Protein 9AZ0 (pdb70)

Sequence (360 aa):
GRHQPGIADRPPAQLVFTAYDLTTSGPAAVRTSLAAVLRTWTAAAAVLMRGEPLDGAERDTQGLGPAGLTITIGLGASALRRAGLDAQIPAEFADIPAMPGDQLDLARSGGDLGVQVCAEDPMVAVSASRQMRRLAAQDARPRWIQRGFLRSAAAAFNPGSTPRNLMGQIDGTDNPGPGTPRFDRAVWVSSGPEWMRDGSYLVCRRIRMLLDAWARLDETAQSAVIGRRKSDGTALSAPPVGQGGAETIQPDFTARAADGSLAIAGNAHVRLSHPSFHGGIAMLRRGYSYDDGLDSAGEPDAGLFFAAYQADPRTAFVAVQRTLAAGDALNTFIRHTSSALFAVPPAAPAGGFLAQGLFG

Organism: Frankia casuarinae (strain DSM 45818 / CECT 9043 / HFP020203 / CcI3) (NCBI:txid106370)

Foldseek 3Di:
DWFAPPFQDAFAFKKKKWFKAWDDAAQQVLLVLVQQLLLQCLVQQVCLQVQHDDPPADCLQPVHGSQRKGKFKFFQQVSCVRNVLNVQQDPLNDDQDDAFQAQADPLAAAHGMMIMIGGNDHSNRVRSVVVSQVSSVVTIHTSHMFMFGWDHCVPDPHSPQQTAAPLLARPFLPADHRPDPLNCQWFAACDDDPFQGRWWKKKKWQKWFQNVVSVVDDQVVVCLLAQARSVACFGQLDDGPVVPTDNPPDHDQQHADPVRHRRRDPQHLCNLQPCVVQVNHEKGWDKGWGWPQADPVRHTTTGIGTMIIGNGCVRHVNSSVNSNSVGRSSSVTMHGHYIYMTRGGIRAPVPGGRSNVSVD

InterPro domains:
  IPR006311 Twin-arginine translocation pathway, signal sequence [PS51318] (1-57)
  IPR006314 Dyp-type peroxidase [PS51404] (95-447)
  IPR006314 Dyp-type peroxidase [PTHR30521] (96-441)
  IPR006314 Dyp-type peroxidase [TIGR01413] (98-441)
  IPR011008 Dimeric alpha-beta barrel [SSF54909] (95-446)
  IPR048327 Dyp-type peroxidase, N-terminal domain [PF04261] (98-243)
  IPR048328 Dyp-type peroxidase, C-terminal domain [PF20628] (256-441)

Secondary structure (DSSP, 8-state):
--S-SSSSSPP-SEEEEEEEEE-S-SHHHHHHHHHHHHHHHHHHHHHHHTTPPPTT--GGGTT---TT-EEEEEE-HHHHHHTT-GGG--GGGPPPPP-TT----GGGS--SEEEEEEESSHHHHHHHHHHHHHHHTTTEEEEEEEEEE---TTTSSSTTSPPB-TTS-B--TTSPPTTSHHHHHHHS--SSSGGGTT-EEEEEEEEEE-HHHHHTS-HHHHHHHHTB-TTT--BTTSPPTTTT--TTSPP-TT-B-TTSSBSS-TT-HHHHH-GGGTTT---EE--EEEEEEE-TTS-EEEEEEEEEEES-TIIIIIHHHHHHHHH-GGGGGEEE---EEEEEPPPPPTT--TTGGGG-

Nearest PDB structures (foldseek):
  4gt2-assembly2_G  TM=9.582E-01  e=2.302E-46  Streptomyces coelicolor A3(2)
  5mjh-assembly1_A  TM=9.601E-01  e=8.545E-46  Streptomyces lividans 1326
  5map-assembly1_A  TM=9.592E-01  e=1.699E-45  Streptomyces lividans TK24
  6gzw-assembly1_B  TM=9.538E-01  e=1.168E-45  Streptomyces lividans 1326
  5map-assembly1_B  TM=9.575E-01  e=3.376E-45  Streptomyces lividans TK24

B-factor: mean 24.71, std 10.44, range [6.09, 71.63]

Structure (mmCIF, N/CA/C/O backbone):
data_9AZ0
#
_entry.id   9AZ0
#
_cell.length_a   64.434
_cell.length_b   71.639
_cell.length_c   76.638
_cell.angle_alpha   90.000
_cell.angle_beta   109.230
_cell.angle_gamma   90.000
#
_symmetry.space_group_name_H-M   'C 1 2 1'
#
loop_
_entity.id
_entity.type
_entity.pdbx_description
1 polymer 'Dyp-type peroxidase'
2 non-polymer 'PROTOPORPHYRIN IX CONTAINING FE'
3 non-polymer 'OXYGEN MOLECULE'
4 water water
#
loop_
_atom_site.group_PDB
_atom_site.id
_atom_site.type_symbol
_atom_site.label_atom_id
_atom_site.label_alt_id
_atom_site.label_comp_id
_atom_site.label_asym_id
_atom_site.label_entity_id
_atom_site.label_seq_id
_atom_site.pdbx_PDB_ins_code
_atom_site.Cartn_x
_atom_site.Cartn_y
_atom_site.Cartn_z
_atom_site.occupancy
_atom_site.B_iso_or_equiv
_atom_site.auth_seq_id
_atom_site.auth_comp_id
_atom_site.auth_asym_id
_atom_site.auth_atom_id
_atom_site.pdbx_PDB_model_num
ATOM 1 N N . GLY A 1 30 ? 13.81600 9.74900 22.47300 1.000 55.67658 95 GLY A N 1
ATOM 2 C CA . GLY A 1 30 ? 14.72400 9.78400 23.60300 1.000 50.89757 95 GLY A CA 1
ATOM 3 C C . GLY A 1 30 ? 14.93400 8.43300 24.26500 1.000 42.99473 95 GLY A C 1
ATOM 4 O O . GLY A 1 30 ? 15.94100 7.76800 24.04100 1.000 45.91748 95 GLY A O 1
ATOM 5 N N . ARG A 1 31 ? 13.97700 8.03200 25.10100 1.000 38.35320 96 ARG A N 1
ATOM 6 C CA . ARG A 1 31 ? 14.08200 6.78000 25.84100 1.000 29.95051 96 ARG A CA 1
ATOM 7 C C . ARG A 1 31 ? 13.52800 5.58800 25.08100 1.000 19.29817 96 ARG 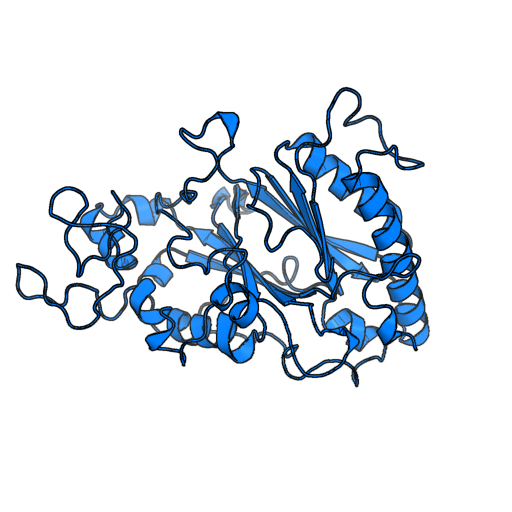A C 1
ATOM 8 O O . ARG A 1 31 ? 13.94200 4.45600 25.34900 1.000 21.27702 96 ARG A O 1
ATOM 16 N N . HIS A 1 32 ? 12.61400 5.81200 24.14300 1.000 20.11320 97 HIS A N 1
ATOM 17 C CA . HIS A 1 32 ? 11.84500 4.74200 23.53200 1.000 18.50133 97 HIS A CA 1
ATOM 18 C C . HIS A 1 32 ? 12.19600 4.58900 22.05900 1.000 19.43028 97 HIS A C 1
ATOM 19 O O . HIS A 1 32 ? 12.56200 5.56200 21.39200 1.000 21.17452 97 HIS A O 1
ATOM 26 N N . GLN A 1 33 ? 12.08200 3.36300 21.57100 1.000 17.70612 98 GLN A N 1
ATOM 27 C CA . GLN A 1 33 ? 12.10700 3.13300 20.13400 1.000 14.56133 98 GLN A CA 1
ATOM 28 C C . GLN A 1 33 ? 10.96700 3.88200 19.45100 1.000 18.46980 98 GLN A C 1
ATOM 29 O O . GLN A 1 33 ? 9.85900 3.98000 20.00100 1.000 18.87024 98 GLN A O 1
ATOM 35 N N . PRO A 1 34 ? 11.19700 4.42500 18.25800 1.000 14.78253 99 PRO A N 1
ATOM 36 C CA . PRO A 1 34 ? 10.09600 5.00000 17.48300 1.000 16.78731 99 PRO A CA 1
ATOM 37 C C . PRO A 1 34 ? 9.16700 3.90900 16.97500 1.000 18.49734 99 PRO A C 1
ATOM 38 O O . PRO A 1 34 ? 9.43100 2.71100 17.09500 1.000 20.43931 99 PRO A O 1
ATOM 42 N N . GLY A 1 35 ? 8.05600 4.35000 16.38300 1.000 17.04940 100 GLY A N 1
ATOM 43 C CA . GLY A 1 35 ? 7.10700 3.41700 15.81600 1.000 13.80266 100 GLY A CA 1
ATOM 44 C C . GLY A 1 35 ? 6.10300 2.84400 16.78100 1.000 17.38902 100 GLY A C 1
ATOM 45 O O . GLY A 1 35 ? 5.44600 1.85700 16.44800 1.000 19.86599 100 GLY A O 1
ATOM 46 N N . ILE A 1 36 ? 5.96500 3.42600 17.97600 1.000 16.74717 101 ILE A N 1
ATOM 47 C CA . ILE A 1 36 ? 5.02700 2.92800 18.97100 1.000 15.93641 101 ILE A CA 1
ATOM 48 C C . ILE A 1 36 ? 4.08900 4.06700 19.34100 1.000 21.26659 101 ILE A C 1
ATOM 49 O O . ILE A 1 36 ? 2.87700 3.99300 19.10300 1.000 17.55456 101 ILE A O 1
ATOM 54 N N . ALA A 1 37 ? 4.65300 5.14900 19.87800 1.000 17.56386 102 ALA A N 1
ATOM 55 C CA . ALA A 1 37 ? 3.86300 6.33300 20.18700 1.000 14.86665 102 ALA A CA 1
ATOM 56 C C . ALA A 1 37 ? 3.58300 7.19700 18.95800 1.000 17.05070 102 ALA A C 1
ATOM 57 O O . ALA A 1 37 ? 2.63800 7.99100 18.98800 1.000 31.25293 102 ALA A O 1
ATOM 59 N N . ASP A 1 38 ? 4.38500 7.06500 17.89500 1.000 23.09993 103 ASP A N 1
ATOM 60 C CA . ASP A 1 38 ? 4.11000 7.75100 16.63600 1.000 25.40297 103 ASP A CA 1
ATOM 61 C C . ASP A 1 38 ? 2.73900 7.35400 16.10400 1.000 18.10366 103 ASP A C 1
ATOM 62 O O . ASP A 1 38 ? 2.32700 6.19900 16.22600 1.000 23.43461 103 ASP A O 1
ATOM 67 N N . ARG A 1 39 ? 2.04900 8.30500 15.46900 1.000 20.06950 104 ARG A N 1
ATOM 68 C CA . ARG A 1 39 ? 0.80800 7.97800 14.77300 1.000 24.36878 104 ARG A CA 1
ATOM 69 C C . ARG A 1 39 ? 1.10200 6.99100 13.64500 1.000 21.29732 104 ARG A C 1
ATOM 70 O O . ARG A 1 39 ? 2.03100 7.22100 12.85600 1.000 21.35632 104 ARG A O 1
ATOM 78 N N . PRO A 1 40 ? 0.38200 5.87700 13.55200 1.000 18.66854 105 PRO A N 1
ATOM 79 C CA . PRO A 1 40 ? 0.72900 4.86300 12.53900 1.000 19.78584 105 PRO A CA 1
ATOM 80 C C . PRO A 1 40 ? 0.44400 5.36100 11.13500 1.000 16.71352 105 PRO A C 1
ATOM 81 O O . PRO A 1 40 ? -0.66200 5.84600 10.84500 1.000 18.47885 105 PRO A O 1
ATOM 85 N N . PRO A 1 41 ? 1.42600 5.26100 10.23500 1.000 16.93557 106 PRO A N 1
ATOM 86 C CA . PRO A 1 41 ? 1.21400 5.69600 8.84900 1.000 20.20910 106 PRO A CA 1
ATOM 87 C C . PRO A 1 41 ? 0.55800 4.60800 8.01700 1.000 19.11147 106 PRO A C 1
ATOM 88 O O . PRO A 1 41 ? 0.20300 3.54600 8.54400 1.000 18.28494 106 PRO A O 1
ATOM 92 N N . ALA A 1 42 ? 0.41800 4.86000 6.71300 1.000 18.25627 107 ALA A N 1
ATOM 93 C CA . ALA A 1 42 ? -0.47500 4.05600 5.88000 1.000 17.85512 107 ALA A CA 1
ATOM 94 C C . ALA A 1 42 ? 0.03100 2.63900 5.62700 1.000 21.71635 107 ALA A C 1
ATOM 95 O O . ALA A 1 42 ? -0.77700 1.77600 5.28200 1.000 19.77291 107 ALA A O 1
ATOM 97 N N . GLN A 1 43 ? 1.33300 2.36600 5.76200 1.000 17.59644 108 GLN A N 1
ATOM 98 C CA . GLN A 1 43 ? 1.87400 1.09500 5.29500 1.000 16.29661 108 GLN A CA 1
ATOM 99 C C . GLN A 1 43 ? 2.65600 0.38700 6.38700 1.000 17.21208 108 GLN A C 1
ATOM 100 O O . GLN A 1 43 ? 3.41200 1.01900 7.13000 1.000 16.08098 108 GLN A O 1
ATOM 106 N N . LEU A 1 44 ? 2.49900 -0.93900 6.45100 1.000 16.82735 109 LEU A N 1
ATOM 107 C CA . LEU A 1 44 ? 3.22900 -1.79200 7.37200 1.000 14.08707 109 LEU A CA 1
ATOM 108 C C . LEU A 1 44 ? 3.86100 -2.96000 6.62600 1.000 14.06683 109 LEU A C 1
ATOM 109 O O . LEU A 1 44 ? 3.23400 -3.55400 5.74400 1.000 17.94170 109 LEU A O 1
ATOM 114 N N . VAL A 1 45 ? 5.10700 -3.28400 6.97900 1.000 15.65557 110 VAL A N 1
ATOM 115 C CA . VAL A 1 45 ? 5.70900 -4.57300 6.63100 1.000 13.42930 110 VAL A CA 1
ATOM 116 C C . VAL A 1 45 ? 6.31200 -5.10800 7.91400 1.000 16.51110 110 VAL A C 1
ATOM 117 O O . VAL A 1 45 ? 7.25600 -4.51900 8.44500 1.000 16.29883 110 VAL A O 1
ATOM 121 N N . PHE A 1 46 ? 5.75200 -6.19400 8.43500 1.000 14.75072 111 PHE A N 1
ATOM 122 C CA . PHE A 1 46 ? 6.25200 -6.82600 9.64600 1.000 13.67948 111 PHE A CA 1
ATOM 123 C C . PHE A 1 46 ? 6.91700 -8.13500 9.27700 1.000 14.97968 111 PHE A C 1
ATOM 124 O O . PHE A 1 46 ? 6.29300 -8.98700 8.63800 1.000 15.35283 111 PHE A O 1
ATOM 132 N N . THR A 1 47 ? 8.18000 -8.29500 9.67300 1.000 15.01774 112 THR A N 1
ATOM 133 C CA . THR A 1 47 ? 8.91400 -9.52000 9.39400 1.000 14.39605 112 THR A CA 1
ATOM 134 C C . THR A 1 47 ? 9.37800 -10.13300 10.69800 1.000 15.03800 112 THR A C 1
ATOM 135 O O . THR A 1 47 ? 10.03700 -9.46500 11.50200 1.000 17.51913 112 THR A O 1
ATOM 139 N N . ALA A 1 48 ? 9.04300 -11.40100 10.90400 1.000 14.76022 113 ALA A N 1
ATOM 140 C CA . ALA A 1 48 ? 9.66400 -12.18300 11.96700 1.000 14.77919 113 ALA A CA 1
ATOM 141 C C . ALA A 1 48 ? 10.80400 -13.01100 11.38700 1.000 13.15095 113 ALA A C 1
ATOM 142 O O . ALA A 1 48 ? 10.67900 -13.55900 10.28600 1.000 16.77125 113 ALA A O 1
ATOM 144 N N . TYR A 1 49 ? 11.90200 -13.10300 12.13600 1.000 13.87471 114 TYR A N 1
ATOM 145 C CA . TYR A 1 49 ? 13.13900 -13.74000 11.68900 1.000 15.66591 114 TYR A CA 1
ATOM 146 C C . TYR A 1 49 ? 13.51700 -14.84100 12.66200 1.000 18.25903 114 TYR A C 1
ATOM 147 O O . TYR A 1 49 ? 13.28300 -14.72200 13.86200 1.000 16.80785 114 TYR A O 1
ATOM 156 N N . ASP A 1 50 ? 14.15900 -15.88800 12.15200 1.000 17.49901 115 ASP A N 1
ATOM 157 C CA . ASP A 1 50 ? 14.75100 -16.92500 12.99200 1.000 16.62999 115 ASP A CA 1
ATOM 158 C C . ASP A 1 50 ? 16.26300 -16.89800 12.81900 1.000 16.45255 115 ASP A C 1
ATOM 159 O O . ASP A 1 50 ? 16.75300 -16.81900 11.68700 1.000 17.14650 115 ASP A O 1
ATOM 164 N N . LEU A 1 51 ? 16.99300 -16.96300 13.93600 1.000 17.18110 116 LEU A N 1
ATOM 165 C CA . LEU A 1 51 ? 18.44600 -17.07600 13.87600 1.000 17.87848 116 LEU A CA 1
ATOM 166 C C . LEU A 1 51 ? 18.83700 -18.42600 13.28900 1.000 17.97540 116 LEU A C 1
ATOM 167 O O . LEU A 1 51 ? 18.26600 -19.46100 13.64100 1.000 18.49825 116 LEU A O 1
ATOM 172 N N . THR A 1 52 ? 19.81300 -18.42100 12.37800 1.000 15.46649 117 THR A N 1
ATOM 173 C CA . THR A 1 52 ? 20.05400 -19.62500 11.59700 1.000 18.19768 117 THR A CA 1
ATOM 174 C C . THR A 1 52 ? 21.14100 -20.53500 12.16100 1.000 17.36445 117 THR A C 1
ATOM 175 O O . THR A 1 52 ? 21.20900 -21.69800 11.75400 1.000 19.45698 117 THR A O 1
ATOM 179 N N . THR A 1 53 ? 21.98700 -20.06400 13.07900 1.000 16.57263 118 THR A N 1
ATOM 180 C CA . THR A 1 53 ? 22.96400 -20.96000 13.68000 1.000 18.43494 118 THR A CA 1
ATOM 181 C C . THR A 1 53 ? 22.32100 -21.77800 14.80300 1.000 16.93500 118 THR A C 1
ATOM 182 O O . THR A 1 53 ? 21.10900 -21.69500 15.05300 1.000 20.83506 118 THR A O 1
ATOM 186 N N . SER A 1 54 ? 23.13800 -22.60400 15.46700 1.000 16.65887 119 SER A N 1
ATOM 187 C CA . SER A 1 54 ? 22.69300 -23.46100 16.56500 1.000 17.58840 119 SER A CA 1
ATOM 188 C C . SER A 1 54 ? 23.69900 -23.42100 17.70400 1.000 20.37237 119 SER A C 1
ATOM 189 O O . SER A 1 54 ? 24.90600 -23.27400 17.49100 1.000 22.25611 119 SER A O 1
ATOM 192 N N . GLY A 1 55 ? 23.18800 -23.62400 18.91600 1.000 21.13023 120 GLY A N 1
ATOM 193 C CA . GLY A 1 55 ? 24.02500 -23.70000 20.09400 1.000 24.55361 120 GLY A CA 1
ATOM 194 C C . GLY A 1 55 ? 24.04300 -22.37800 20.83300 1.000 25.10218 120 GLY A C 1
ATOM 195 O O . GLY A 1 55 ? 24.13100 -21.31600 20.21900 1.000 22.56692 120 GLY A O 1
ATOM 196 N N . PRO A 1 56 ? 23.96300 -22.41100 22.16600 1.000 22.16374 121 PRO A N 1
ATOM 197 C CA . PRO A 1 56 ? 23.79000 -21.14400 22.90300 1.000 22.35069 121 PRO A CA 1
ATOM 198 C C . PRO A 1 56 ? 24.89700 -20.13300 22.65900 1.000 24.11905 121 PRO A C 1
ATOM 199 O O . PRO A 1 56 ? 24.60300 -18.95500 22.41600 1.000 22.50079 121 PRO A O 1
ATOM 203 N N . ALA A 1 57 ? 26.16500 -20.54700 22.70600 1.000 22.18991 122 ALA A N 1
ATOM 204 C CA . ALA A 1 57 ? 27.23500 -19.57600 22.50500 1.000 23.63496 122 ALA A CA 1
ATOM 205 C C . ALA A 1 57 ? 27.18400 -18.97700 21.10100 1.000 25.45500 122 ALA A C 1
ATOM 206 O O . ALA A 1 57 ? 27.33100 -17.75800 20.93000 1.000 23.62509 122 ALA A O 1
ATOM 208 N N . ALA A 1 58 ? 26.94200 -19.81000 20.08500 1.000 22.32212 123 ALA A N 1
ATOM 209 C CA . ALA A 1 58 ? 26.87300 -19.29700 18.71600 1.000 22.48870 123 ALA A CA 1
ATOM 210 C C . ALA A 1 58 ? 25.62900 -18.44000 18.50200 1.000 24.48932 123 ALA A C 1
ATOM 211 O O . ALA A 1 58 ? 25.69100 -17.39800 17.83900 1.000 19.86364 123 ALA A O 1
ATOM 213 N N . VAL A 1 59 ? 24.48900 -18.85700 19.05300 1.000 21.02042 124 VAL A N 1
ATOM 214 C CA . VAL A 1 59 ? 23.27900 -18.05200 18.91000 1.000 20.02502 124 VAL A CA 1
ATOM 215 C C . VAL A 1 59 ? 23.43300 -16.71500 19.62900 1.000 20.51566 124 VAL A C 1
ATOM 216 O O . VAL A 1 59 ? 22.99200 -15.67400 19.12700 1.000 19.10971 124 VAL A O 1
ATOM 220 N N . ARG A 1 60 ? 24.06000 -16.71600 20.81700 1.000 20.77272 125 ARG A N 1
ATOM 221 C CA . ARG A 1 60 ? 24.31500 -15.46100 21.52700 1.000 18.40580 125 ARG A CA 1
ATOM 222 C C . ARG A 1 60 ? 25.11500 -14.49500 20.66500 1.000 23.65974 125 ARG A C 1
ATOM 223 O O . ARG A 1 60 ? 24.78600 -13.30400 20.55900 1.000 21.71269 125 ARG A O 1
ATOM 231 N N . THR A 1 61 ? 26.18400 -14.99400 20.04700 1.000 22.22999 126 THR A N 1
ATOM 232 C CA . THR A 1 61 ? 27.01100 -14.14000 19.20800 1.000 24.63043 126 THR A CA 1
ATOM 233 C C . THR A 1 61 ? 26.22000 -13.60600 18.02000 1.000 20.78633 126 THR A C 1
ATOM 234 O O . THR A 1 61 ? 26.30700 -12.41600 17.69300 1.000 20.99788 126 THR A O 1
ATOM 238 N N . SER A 1 62 ? 25.42100 -14.46800 17.37800 1.000 18.58152 127 SER A N 1
ATOM 239 C CA . SER A 1 62 ? 24.61600 -14.04000 16.23200 1.000 19.71534 127 SER A CA 1
ATOM 240 C C . SER A 1 62 ? 23.57900 -13.00700 16.63700 1.000 18.47536 127 SER A C 1
ATOM 241 O O . SER A 1 62 ? 23.32800 -12.04500 15.89900 1.000 19.26807 127 SER A O 1
ATOM 244 N N . LEU A 1 63 ? 22.91200 -13.22700 17.77400 1.000 17.15856 128 LEU A N 1
ATOM 245 C CA . LEU A 1 63 ? 21.88000 -12.30100 18.21800 1.000 16.05296 128 LEU A CA 1
ATOM 246 C C . LEU A 1 63 ? 22.45900 -10.91100 18.43300 1.000 22.33743 128 LEU A C 1
ATOM 247 O O . LEU A 1 63 ? 21.87700 -9.90800 18.00300 1.000 18.61630 128 LEU A O 1
ATOM 252 N N . ALA A 1 64 ? 23.61100 -10.83200 19.10100 1.000 16.71728 129 ALA A N 1
ATOM 253 C CA . ALA A 1 64 ? 24.23800 -9.53100 19.29900 1.000 16.57268 129 ALA A CA 1
ATOM 254 C C . ALA A 1 64 ? 24.65200 -8.92300 17.97100 1.000 18.43677 129 ALA A C 1
ATOM 255 O O . ALA A 1 64 ? 24.49300 -7.71700 17.76100 1.000 20.61065 129 ALA A O 1
ATOM 257 N N . ALA A 1 65 ? 25.18500 -9.74500 17.05800 1.000 19.84776 130 ALA A N 1
ATOM 258 C CA . ALA A 1 65 ? 25.63500 -9.22700 15.77400 1.000 20.31664 130 ALA A CA 1
ATOM 259 C C . ALA A 1 65 ? 24.48700 -8.61100 14.98600 1.000 22.32454 130 ALA A C 1
ATOM 260 O O . ALA A 1 65 ? 24.63600 -7.53000 14.40400 1.000 21.01503 130 ALA A O 1
ATOM 262 N N . VAL A 1 66 ? 23.32900 -9.28000 14.95700 1.000 17.63200 131 VAL A N 1
ATOM 263 C CA . VAL A 1 66 ? 22.19100 -8.74600 14.20700 1.000 19.03340 131 VAL A CA 1
ATOM 264 C C . VAL A 1 66 ? 21.66000 -7.48300 14.86800 1.000 16.13964 131 VAL A C 1
ATOM 265 O O . VAL A 1 66 ? 21.35500 -6.49800 14.19300 1.000 17.81380 131 VAL A O 1
ATOM 269 N N . LEU A 1 67 ? 21.53900 -7.48900 16.20100 1.000 17.67907 132 LEU A N 1
ATOM 270 C CA . LEU A 1 67 ? 21.06300 -6.29500 16.88800 1.000 18.45517 132 LEU A CA 1
ATOM 271 C C . LEU A 1 67 ? 22.01200 -5.12600 16.68300 1.000 18.10443 132 LEU A C 1
ATOM 272 O O . LEU A 1 67 ? 21.57200 -3.98200 16.51000 1.000 19.03372 132 LEU A O 1
ATOM 277 N N . ARG A 1 68 ? 23.32000 -5.38800 16.70400 1.000 18.26759 133 ARG A N 1
ATOM 278 C CA . ARG A 1 68 ? 24.29200 -4.32700 16.46500 1.000 19.46576 133 ARG A CA 1
ATOM 279 C C . ARG A 1 68 ? 24.12400 -3.72800 15.07200 1.000 20.21682 133 ARG A C 1
ATOM 280 O O . ARG A 1 68 ? 24.03600 -2.50400 14.90800 1.000 18.59114 133 ARG A O 1
ATOM 288 N N . THR A 1 69 ? 24.07600 -4.58200 14.05300 1.000 18.27590 134 THR A N 1
ATOM 289 C CA . THR A 1 69 ? 23.96300 -4.09100 12.68400 1.000 19.23914 134 THR A CA 1
ATOM 290 C C . THR A 1 69 ? 22.62600 -3.40600 12.44700 1.000 17.68035 134 THR A C 1
ATOM 291 O O . THR A 1 69 ? 22.56500 -2.36400 11.78000 1.000 20.77191 134 THR A O 1
ATOM 295 N N . TRP A 1 70 ? 21.54900 -3.96200 13.00200 1.000 16.02056 135 TRP A N 1
ATOM 296 C CA . TRP A 1 70 ? 20.22900 -3.40300 12.75700 1.000 18.07651 135 TRP A CA 1
ATOM 297 C C . TRP A 1 70 ? 20.06100 -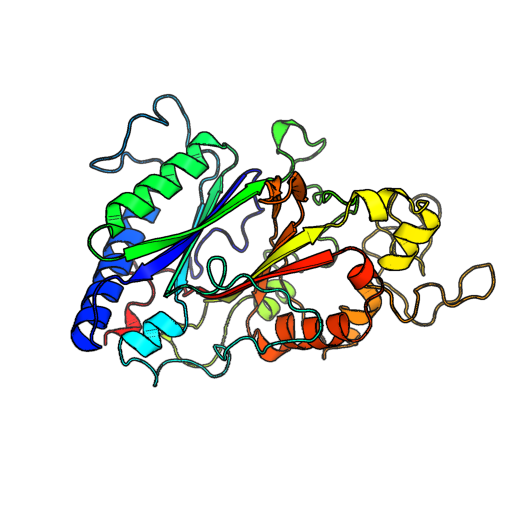2.05800 13.44800 1.000 17.20554 135 TRP A C 1
ATOM 298 O O . TRP A 1 70 ? 19.40300 -1.16100 12.91300 1.000 17.27479 135 TRP A O 1
ATOM 309 N N . THR A 1 71 ? 20.60700 -1.90900 14.65600 1.000 15.89320 136 THR A N 1
ATOM 310 C CA . THR A 1 71 ? 20.45700 -0.63200 15.34100 1.000 14.49440 136 THR A CA 1
ATOM 311 C C . THR A 1 71 ? 21.07700 0.48600 14.52300 1.000 18.25443 136 THR A C 1
ATOM 312 O O . THR A 1 71 ? 20.49100 1.56300 14.37300 1.000 19.23685 136 THR A O 1
ATOM 316 N N . ALA A 1 72 ? 22.25900 0.23600 13.97000 1.000 17.85325 137 ALA A N 1
ATOM 317 C CA . ALA A 1 72 ? 22.94000 1.28000 13.22400 1.000 17.18799 137 ALA A CA 1
ATOM 318 C C . ALA A 1 72 ? 22.23600 1.55300 11.90800 1.000 20.84419 137 ALA A C 1
ATOM 319 O O . ALA A 1 72 ? 22.06300 2.71400 11.52200 1.000 21.17439 137 ALA A O 1
ATOM 321 N N . ALA A 1 73 ? 21.82300 0.49600 11.21400 1.000 20.01347 138 ALA A N 1
ATOM 322 C CA . ALA A 1 73 ? 21.18500 0.65900 9.90900 1.000 20.73689 138 ALA A CA 1
ATOM 323 C C . ALA A 1 73 ? 19.83400 1.32900 10.03500 1.000 22.41833 138 ALA A C 1
ATOM 324 O O . ALA A 1 73 ? 19.46600 2.15800 9.19400 1.000 18.75237 138 ALA A O 1
ATOM 326 N N . ALA A 1 74 ? 19.07200 0.96700 11.06900 1.000 17.64177 139 ALA A N 1
ATOM 327 C CA . ALA A 1 74 ? 17.75100 1.55500 11.24000 1.000 17.66660 139 ALA A CA 1
ATOM 328 C C . ALA A 1 74 ? 17.85800 3.05700 11.44600 1.000 20.74818 139 ALA A C 1
ATOM 329 O O . ALA A 1 74 ? 17.02500 3.82000 10.94300 1.000 18.96467 139 ALA A O 1
ATOM 331 N N . ALA A 1 75 ? 18.91000 3.50100 12.13900 1.000 19.63709 140 ALA A N 1
ATOM 332 C CA . ALA A 1 75 ? 19.10500 4.93300 12.35200 1.000 17.04054 140 ALA A CA 1
ATOM 333 C C . ALA A 1 75 ? 19.42400 5.65000 11.04900 1.000 22.97251 140 ALA A C 1
ATOM 334 O O . ALA A 1 75 ? 18.89100 6.73200 10.78300 1.000 22.53889 140 ALA A O 1
ATOM 336 N N . VAL A 1 76 ? 20.30500 5.07100 10.23300 1.000 19.33769 141 VAL A N 1
ATOM 337 C CA . VAL A 1 76 ? 20.62200 5.66900 8.93800 1.000 17.96938 141 VAL A CA 1
ATOM 338 C C . VAL A 1 76 ? 19.35500 5.77700 8.09800 1.000 21.75387 141 VAL A C 1
ATOM 339 O O . VAL A 1 76 ? 19.04200 6.83400 7.53400 1.000 23.10646 141 VAL A O 1
ATOM 343 N N . LEU A 1 77 ? 18.59200 4.68700 8.03400 1.000 20.95219 142 LEU A N 1
ATOM 344 C CA . LEU A 1 77 ? 17.39700 4.66600 7.20200 1.000 17.54305 142 LEU A CA 1
ATOM 345 C C . LEU A 1 77 ? 16.36800 5.67200 7.69700 1.000 21.22046 142 LEU A C 1
ATOM 346 O O . LEU A 1 77 ? 15.74900 6.38100 6.89500 1.000 19.91960 142 LEU A O 1
ATOM 351 N N . MET A 1 78 ? 16.18800 5.77500 9.01600 1.000 20.29406 143 MET A N 1
ATOM 352 C CA . MET A 1 78 ? 15.15000 6.67400 9.50700 1.000 20.58555 143 MET A CA 1
ATOM 353 C C . MET A 1 78 ? 15.55300 8.13700 9.36600 1.000 26.26716 143 MET A C 1
ATOM 354 O O . MET A 1 78 ? 14.67300 9.00300 9.28300 1.000 24.36326 143 MET A O 1
ATOM 359 N N . ARG A 1 79 ? 16.85800 8.43100 9.32500 1.000 24.74426 144 ARG A N 1
ATOM 360 C CA . ARG A 1 79 ? 17.31200 9.78400 9.02200 1.000 29.11657 144 ARG A CA 1
ATOM 361 C C . ARG A 1 79 ? 17.22400 10.12500 7.54100 1.000 30.94590 144 ARG A C 1
ATOM 362 O O . ARG A 1 79 ? 17.47700 11.28000 7.17300 1.000 32.28283 144 ARG A O 1
ATOM 370 N N . GLY A 1 80 ? 16.87700 9.16000 6.69200 1.000 26.86843 145 GLY A N 1
ATOM 371 C CA . GLY A 1 80 ? 16.80600 9.39300 5.26300 1.000 30.46627 145 GLY A CA 1
ATOM 372 C C . GLY A 1 80 ? 18.15000 9.46200 4.57800 1.000 39.81559 145 GLY A C 1
ATOM 373 O O . GLY A 1 80 ? 18.25000 10.00500 3.47400 1.000 36.39688 145 GLY A O 1
ATOM 374 N N . GLU A 1 81 ? 19.20500 8.93300 5.22000 1.000 30.11063 146 GLU A N 1
ATOM 375 C CA . GLU A 1 81 ? 20.57300 8.92400 4.73100 1.000 29.86037 146 GLU A CA 1
ATOM 376 C C . GLU A 1 81 ? 20.83900 7.66900 3.90600 1.000 31.10059 146 GLU A C 1
ATOM 377 O O . GLU A 1 81 ? 20.19900 6.63700 4.11500 1.000 25.75793 146 GLU A O 1
ATOM 383 N N . PRO A 1 82 ? 21.77200 7.73700 2.95400 1.000 30.47299 147 PRO A N 1
ATOM 384 C CA . PRO A 1 82 ? 22.04700 6.57000 2.10400 1.000 34.40212 147 PRO A CA 1
ATOM 385 C C . PRO A 1 82 ? 22.71000 5.45500 2.90300 1.000 24.67568 147 PRO A C 1
ATOM 386 O O . PRO A 1 82 ? 23.71100 5.67300 3.59000 1.000 29.58062 147 PRO A O 1
ATOM 390 N N . LEU A 1 83 ? 22.12800 4.26100 2.81800 1.000 30.78939 148 LEU A N 1
ATOM 391 C CA . LEU A 1 83 ? 22.66700 3.07300 3.46700 1.000 21.86302 148 LEU A CA 1
ATOM 392 C C . LEU A 1 83 ? 23.62400 2.37200 2.51800 1.000 25.39663 148 LEU A C 1
ATOM 393 O O . LEU A 1 83 ? 23.25800 2.06900 1.37900 1.000 26.73878 148 LEU A O 1
ATOM 398 N N . ASP A 1 84 ? 24.84400 2.11600 2.98100 1.000 29.15737 149 ASP A N 1
ATOM 399 C CA . ASP A 1 84 ? 25.80500 1.37800 2.16900 1.000 30.40342 149 ASP A CA 1
ATOM 400 C C . ASP A 1 84 ? 25.20600 0.06200 1.70200 1.000 32.71471 149 ASP A C 1
ATOM 401 O O . ASP A 1 84 ? 24.63200 -0.69100 2.49400 1.000 28.38117 149 ASP A O 1
ATOM 406 N N . GLY A 1 85 ? 25.33000 -0.19700 0.40500 1.000 31.66287 150 GLY A N 1
ATOM 407 C CA . GLY A 1 85 ? 24.84600 -1.42800 -0.17800 1.000 29.48589 150 GLY A CA 1
ATOM 408 C C . GLY A 1 85 ? 23.36900 -1.46800 -0.49300 1.000 31.83406 150 GLY A C 1
ATOM 409 O O . GLY A 1 85 ? 22.87600 -2.52700 -0.89700 1.000 29.26438 150 GLY A O 1
ATOM 410 N N . ALA A 1 86 ? 22.64700 -0.35800 -0.33100 1.000 25.71180 151 ALA A N 1
ATOM 411 C CA . ALA A 1 86 ? 21.21100 -0.36100 -0.57500 1.000 26.12827 151 ALA A CA 1
ATOM 412 C C . ALA A 1 86 ? 20.89500 -0.43200 -2.06900 1.000 25.09053 151 ALA A C 1
ATOM 413 O O . ALA A 1 86 ? 21.74100 -0.21100 -2.94100 1.000 29.73348 151 ALA A O 1
ATOM 415 N N . GLU A 1 87 ? 19.64300 -0.75100 -2.34600 1.000 20.76912 152 GLU A N 1
ATOM 416 C CA . GLU A 1 87 ? 19.10500 -0.79000 -3.69400 1.000 20.78472 152 GLU A CA 1
ATOM 417 C C . GLU A 1 87 ? 18.50800 0.57100 -4.03000 1.000 26.61614 152 GLU A C 1
ATOM 418 O O . GLU A 1 87 ? 18.09000 1.31700 -3.14000 1.000 22.94696 152 GLU A O 1
ATOM 424 N N . ARG A 1 88 ? 18.46300 0.88900 -5.32500 1.000 18.63125 153 ARG A N 1
ATOM 425 C CA . ARG A 1 88 ? 17.92300 2.15800 -5.79300 1.000 19.26991 153 ARG A CA 1
ATOM 426 C C . ARG A 1 88 ? 16.39300 2.16700 -5.87800 1.000 21.84830 153 ARG A C 1
ATOM 427 O O . ARG A 1 88 ? 15.83500 2.99000 -6.62000 1.000 18.46831 153 ARG A O 1
ATOM 435 N N . ASP A 1 89 ? 15.69700 1.29200 -5.14700 1.000 18.62428 154 ASP A N 1
ATOM 436 C CA . ASP A 1 89 ? 14.24600 1.21400 -5.29900 1.000 17.44293 154 ASP A CA 1
ATOM 437 C C . ASP A 1 89 ? 13.53200 2.44200 -4.74600 1.000 16.19168 154 ASP A C 1
ATOM 438 O O . ASP A 1 89 ? 12.38700 2.70400 -5.14100 1.000 18.76983 154 ASP A O 1
ATOM 443 N N . THR A 1 90 ? 14.17300 3.21400 -3.86500 1.000 19.65627 155 THR A N 1
ATOM 444 C CA . THR A 1 90 ? 13.59200 4.46300 -3.38600 1.000 18.78267 155 THR A CA 1
ATOM 445 C C . THR A 1 90 ? 14.28200 5.69100 -3.95800 1.000 17.65580 155 THR A C 1
ATOM 446 O O . THR A 1 90 ? 14.08300 6.79700 -3.43700 1.000 18.88289 155 THR A O 1
ATOM 450 N N . GLN A 1 91 ? 15.11600 5.53800 -4.98800 1.000 16.64684 156 GLN A N 1
ATOM 451 C CA . GLN A 1 91 ? 15.77400 6.70600 -5.54200 1.000 16.91845 156 GLN A CA 1
ATOM 452 C C . GLN A 1 91 ? 14.73700 7.63300 -6.16100 1.000 20.55136 156 GLN A C 1
ATOM 453 O O . GLN A 1 91 ? 13.91900 7.20500 -6.97600 1.000 21.77532 156 GLN A O 1
ATOM 459 N N . GLY A 1 92 ? 14.77500 8.90500 -5.77000 1.000 20.72084 157 GLY A N 1
ATOM 460 C CA . GLY A 1 92 ? 13.76600 9.86100 -6.17900 1.000 23.52052 157 GLY A CA 1
ATOM 461 C C . GLY A 1 92 ? 12.63400 10.04800 -5.19300 1.000 23.84455 157 GLY A C 1
ATOM 462 O O . GLY A 1 92 ? 11.68600 10.78200 -5.49800 1.000 20.58594 157 GLY A O 1
ATOM 463 N N . LEU A 1 93 ? 12.71300 9.41600 -4.02300 1.000 17.29024 158 LEU A N 1
ATOM 464 C CA . LEU A 1 93 ? 11.71100 9.52800 -2.97000 1.000 17.10929 158 LEU A CA 1
ATOM 465 C C . LEU A 1 93 ? 12.28400 10.20000 -1.73000 1.000 24.74990 158 LEU A C 1
ATOM 466 O O . LEU A 1 93 ? 13.48300 10.10900 -1.45000 1.000 23.82867 158 LEU A O 1
ATOM 471 N N . GLY A 1 94 ? 11.40200 10.85700 -0.97700 1.000 21.14653 159 GLY A N 1
ATOM 472 C CA . GLY A 1 94 ? 11.69100 11.29200 0.37700 1.000 28.74538 159 GLY A CA 1
ATOM 473 C C . GLY A 1 94 ? 11.45500 10.20000 1.40400 1.000 25.59594 159 GLY A C 1
ATOM 474 O O . GLY A 1 94 ? 11.12300 9.06400 1.06500 1.000 31.02110 159 GLY A O 1
ATOM 475 N N . PRO A 1 95 ? 11.63300 10.52700 2.71300 1.000 32.54842 160 PRO A N 1
ATOM 476 C CA . PRO A 1 95 ? 11.66500 9.48500 3.75800 1.000 34.47512 160 PRO A CA 1
ATOM 477 C C . PRO A 1 95 ? 10.30300 8.90700 4.13900 1.000 39.56755 160 PRO A C 1
ATOM 478 O O . PRO A 1 95 ? 10.22300 7.78100 4.64600 1.000 32.77089 160 PRO A O 1
ATOM 482 N N . ALA A 1 96 ? 9.23900 9.69700 3.97200 1.000 19.83350 161 ALA A N 1
ATOM 483 C CA . ALA A 1 96 ? 7.85400 9.21200 4.07700 1.000 19.86457 161 ALA A CA 1
ATOM 484 C C . ALA A 1 96 ? 7.51500 8.64900 5.45800 1.000 20.78363 161 ALA A C 1
ATOM 485 O O . ALA A 1 96 ? 6.80600 7.65100 5.57200 1.000 20.12555 161 ALA A O 1
ATOM 487 N N . GLY A 1 97 ? 8.01700 9.28400 6.51700 1.000 18.89792 162 GLY A N 1
ATOM 488 C CA . GLY A 1 97 ? 7.65000 8.87700 7.86900 1.000 19.22368 162 GLY A CA 1
ATOM 489 C C . GLY A 1 97 ? 8.12000 7.49600 8.26600 1.000 19.63873 162 GLY A C 1
ATOM 490 O O . GLY A 1 97 ? 7.49400 6.84900 9.12200 1.000 20.69479 162 GLY A O 1
ATOM 491 N N . LEU A 1 98 ? 9.22000 7.03400 7.68100 1.000 17.21604 163 LEU A N 1
ATOM 492 C CA . LEU A 1 98 ? 9.71600 5.68800 7.94300 1.000 16.30871 163 LEU A CA 1
ATOM 493 C C . LEU A 1 98 ? 10.08200 5.50300 9.40700 1.000 16.49675 163 LEU A C 1
ATOM 494 O O . LEU A 1 98 ? 10.85700 6.28100 9.96500 1.000 17.08147 163 LEU A O 1
ATOM 499 N N . THR A 1 99 ? 9.52800 4.46000 10.02500 1.000 16.19309 164 THR A N 1
ATOM 500 C CA . THR A 1 99 ? 9.97500 4.03700 11.34400 1.000 16.18679 164 THR A CA 1
ATOM 501 C C . THR A 1 99 ? 10.29400 2.55600 11.29900 1.000 17.15272 164 THR A C 1
ATOM 502 O O . THR A 1 99 ? 9.67700 1.78500 10.55500 1.000 18.12704 164 THR A O 1
ATOM 506 N N . ILE A 1 100 ? 11.27900 2.17100 12.10500 1.000 16.68898 165 ILE A N 1
ATOM 507 C CA . ILE A 1 100 ? 11.73400 0.79200 12.19300 1.000 14.62625 165 ILE A CA 1
ATOM 508 C C . ILE A 1 100 ? 11.82700 0.45300 13.67400 1.000 17.34073 165 ILE A C 1
ATOM 509 O O . ILE A 1 100 ? 12.56600 1.11100 14.41200 1.000 17.13645 165 ILE A O 1
ATOM 514 N N . THR A 1 101 ? 11.05800 -0.55300 14.10100 1.000 16.58102 166 THR A N 1
ATOM 515 C CA . THR A 1 101 ? 10.90100 -0.95000 15.50100 1.000 16.28715 166 THR A CA 1
ATOM 516 C C . THR A 1 101 ? 11.30800 -2.41200 15.62500 1.000 16.26946 166 THR A C 1
ATOM 517 O O . THR A 1 101 ? 10.84400 -3.24600 14.84800 1.000 17.15985 166 THR A O 1
ATOM 521 N N . ILE A 1 102 ? 12.16300 -2.73600 16.59500 1.000 15.95759 167 ILE A N 1
ATOM 522 C CA . ILE A 1 102 ? 12.79600 -4.04900 16.64200 1.000 16.50080 167 ILE A CA 1
ATOM 523 C C . ILE A 1 102 ? 12.50400 -4.70900 17.98200 1.000 17.02889 167 ILE A C 1
ATOM 524 O O . ILE A 1 102 ? 12.70700 -4.09100 19.03500 1.000 15.79351 167 ILE A O 1
ATOM 529 N N . GLY A 1 103 ? 12.06400 -5.97400 17.93800 1.000 17.33469 168 GLY A N 1
ATOM 530 C CA . GLY A 1 103 ? 11.78200 -6.73000 19.14300 1.000 18.76534 168 GLY A CA 1
ATOM 531 C C . GLY A 1 103 ? 12.44200 -8.09900 19.13900 1.000 20.30016 168 GLY A C 1
ATOM 532 O O . GLY A 1 103 ? 12.80500 -8.64900 18.09700 1.000 15.52492 168 GLY A O 1
ATOM 533 N N . LEU A 1 104 ? 12.57900 -8.65400 20.34200 1.000 14.70038 169 LEU A N 1
ATOM 534 C CA . LEU A 1 104 ? 13.20000 -9.95700 20.55000 1.000 13.83224 169 LEU A CA 1
ATOM 535 C C . LEU A 1 104 ? 12.12800 -10.95100 20.95600 1.000 17.38651 169 LEU A C 1
ATOM 536 O O . LEU A 1 104 ? 11.31400 -10.65400 21.83000 1.000 18.58430 169 LEU A O 1
ATOM 541 N N . GLY A 1 105 ? 12.13300 -12.12800 20.33700 1.000 14.54545 170 GLY A N 1
ATOM 542 C CA . GLY A 1 105 ? 11.29100 -13.20600 20.81700 1.000 15.13494 170 GLY A CA 1
ATOM 543 C C . GLY A 1 105 ? 11.92200 -13.90100 22.01100 1.000 15.11248 170 GLY A C 1
ATOM 544 O O . GLY A 1 105 ? 13.13700 -13.90900 22.18600 1.000 17.02536 170 GLY A O 1
ATOM 545 N N . ALA A 1 106 ? 11.06700 -14.47800 22.85900 1.000 18.03763 171 ALA A N 1
ATOM 546 C CA . ALA A 1 106 ? 11.57200 -15.24800 23.99000 1.000 18.10011 171 ALA A CA 1
ATOM 547 C C . ALA A 1 106 ? 12.43700 -16.40700 23.52600 1.000 16.45335 171 ALA A C 1
ATOM 548 O O . ALA A 1 106 ? 13.37000 -16.80800 24.23500 1.000 18.25450 171 ALA A O 1
ATOM 550 N N . SER A 1 107 ? 12.16300 -16.93800 22.33000 1.000 19.64904 172 SER A N 1
ATOM 551 C CA . SER A 1 107 ? 12.98000 -18.02400 21.79800 1.000 18.15080 172 SER A CA 1
ATOM 552 C C . SER A 1 107 ? 14.40800 -17.57200 21.51000 1.000 21.01626 172 SER A C 1
ATOM 553 O O . SER A 1 107 ? 15.33000 -18.39200 21.54200 1.000 18.29055 172 SER A O 1
ATOM 556 N N . ALA A 1 108 ? 14.61200 -16.29200 21.18600 1.000 16.45135 173 ALA A N 1
ATOM 557 C CA . ALA A 1 108 ? 15.97700 -15.80800 20.99700 1.000 16.87063 173 ALA A CA 1
ATOM 558 C C . ALA A 1 108 ? 16.76300 -15.92000 22.29400 1.000 18.82513 173 ALA A C 1
ATOM 559 O O . ALA A 1 108 ? 17.90500 -16.38700 22.30600 1.000 17.21771 173 ALA A O 1
ATOM 561 N N . LEU A 1 109 ? 16.16200 -15.49300 23.40600 1.000 17.39173 174 LEU A N 1
ATOM 562 C CA . LEU A 1 109 ? 16.87300 -15.58100 24.67800 1.000 19.67385 174 LEU A CA 1
ATOM 563 C C . LEU A 1 109 ? 17.05300 -17.03200 25.09800 1.000 17.40744 174 LEU A C 1
ATOM 564 O O . LEU A 1 109 ? 18.11900 -17.41100 25.59000 1.000 19.17931 174 LEU A O 1
ATOM 569 N N . ARG A 1 110 ? 16.03100 -17.86400 24.89900 1.000 18.60508 175 ARG A N 1
ATOM 570 C CA . ARG A 1 110 ? 16.16500 -19.28500 25.21400 1.000 22.15073 175 ARG A CA 1
ATOM 571 C C . ARG A 1 110 ? 17.28000 -19.92600 24.39700 1.000 20.58100 175 ARG A C 1
ATOM 572 O O . ARG A 1 110 ? 18.15400 -20.61700 24.94500 1.000 19.73615 175 ARG A O 1
ATOM 580 N N . ARG A 1 111 ? 17.27600 -19.68900 23.08300 1.000 21.78615 176 ARG A N 1
ATOM 581 C CA . ARG A 1 111 ? 18.28000 -20.30200 22.22000 1.000 19.22442 176 ARG A CA 1
ATOM 582 C C . ARG A 1 111 ? 19.68100 -19.79100 22.53800 1.000 26.01796 176 ARG A C 1
ATOM 583 O O . ARG A 1 111 ? 20.66600 -20.49500 22.28900 1.000 23.25409 176 ARG A O 1
ATOM 591 N N . ALA A 1 112 ? 19.79200 -18.57900 23.08400 1.000 18.24141 177 ALA A N 1
ATOM 592 C CA . ALA A 1 112 ? 21.07800 -17.96800 23.41200 1.000 18.20521 177 ALA A CA 1
ATOM 593 C C . ALA A 1 112 ? 21.52200 -18.28700 24.83700 1.000 22.52983 177 ALA A C 1
ATOM 594 O O . ALA A 1 112 ? 22.59500 -17.83800 25.26800 1.000 20.88763 177 ALA A O 1
ATOM 596 N N . GLY A 1 113 ? 20.74000 -19.07600 25.56700 1.000 19.86222 178 GLY A N 1
ATOM 597 C CA . GLY A 1 113 ? 21.09800 -19.39000 26.93100 1.000 20.02599 178 GLY A CA 1
ATOM 598 C C . GLY A 1 113 ? 20.91200 -18.24400 27.89200 1.000 22.68159 178 GLY A C 1
ATOM 599 O O . GLY A 1 113 ? 21.55400 -18.22800 28.95300 1.000 25.64679 178 GLY A O 1
ATOM 600 N N . LEU A 1 114 ? 20.07200 -17.27000 27.53700 1.000 20.98610 179 LEU A N 1
ATOM 601 C CA . LEU A 1 114 ? 19.81500 -16.08500 28.34600 1.000 22.11946 179 LEU A CA 1
ATOM 602 C C . LEU A 1 114 ? 18.51800 -16.20300 29.13100 1.000 22.94510 179 LEU A C 1
ATOM 603 O O . LEU A 1 114 ? 17.88200 -15.18300 29.42900 1.000 23.46017 179 LEU A O 1
ATOM 608 N N . ASP A 1 115 ? 18.10900 -17.43700 29.46100 1.000 20.64468 180 ASP A N 1
ATOM 609 C CA . ASP A 1 115 ? 16.81400 -17.66400 30.11500 1.000 22.90431 180 ASP A CA 1
ATOM 610 C C . ASP A 1 115 ? 16.63500 -16.82900 31.36900 1.000 22.11884 180 ASP A C 1
ATOM 611 O O . ASP A 1 115 ? 15.52200 -16.37400 31.66200 1.000 22.35434 180 ASP A O 1
ATOM 616 N N . ALA A 1 116 ? 17.71000 -16.65200 32.14600 1.000 18.76130 181 ALA A N 1
ATOM 617 C CA . ALA A 1 116 ? 17.62000 -15.93500 33.40900 1.000 25.74003 181 ALA A CA 1
ATOM 618 C C . ALA A 1 116 ? 17.18700 -14.49300 33.22600 1.000 23.31750 181 ALA A C 1
ATOM 619 O O . ALA A 1 116 ? 16.73800 -13.87200 34.19500 1.000 27.78915 181 ALA A O 1
ATOM 621 N N . GLN A 1 117 ? 17.31100 -13.94100 32.01700 1.000 21.71786 182 GLN A N 1
ATOM 622 C CA . GLN A 1 117 ? 16.97500 -12.54700 31.77500 1.000 18.49832 182 GLN A CA 1
ATOM 623 C C . GLN A 1 117 ? 15.61000 -12.37400 31.12400 1.000 18.55083 182 GLN A C 1
ATOM 624 O O . GLN A 1 117 ? 15.27400 -11.26800 30.69500 1.000 21.20510 182 GLN A O 1
ATOM 630 N N . ILE A 1 118 ? 14.81400 -13.43300 31.06200 1.000 19.15283 183 ILE A N 1
ATOM 631 C CA . ILE A 1 118 ? 13.43400 -13.34700 30.58400 1.000 17.86382 183 ILE A CA 1
ATOM 632 C C . ILE A 1 118 ? 12.60000 -12.84700 31.75500 1.000 18.84898 183 ILE A C 1
ATOM 633 O O . ILE A 1 118 ? 12.49700 -13.55600 32.76400 1.000 21.23573 183 ILE A O 1
ATOM 638 N N . PRO A 1 119 ? 12.05300 -11.63300 31.70500 1.000 18.30359 184 PRO A N 1
ATOM 639 C CA . PRO A 1 119 ? 11.23700 -11.15000 32.82700 1.000 19.13279 184 PRO A CA 1
ATOM 640 C C . PRO A 1 119 ? 9.92000 -11.90700 32.92200 1.000 19.44950 184 PRO A C 1
ATOM 641 O O . PRO A 1 119 ? 9.48300 -12.59000 31.99400 1.000 17.32683 184 PRO A O 1
ATOM 645 N N . ALA A 1 120 ? 9.27300 -11.76400 34.07700 1.000 19.93066 185 ALA A N 1
ATOM 646 C CA . ALA A 1 120 ? 7.99800 -12.43700 34.28800 1.000 19.02237 185 ALA A CA 1
ATOM 647 C C . ALA A 1 120 ? 6.97700 -12.03200 33.23200 1.000 17.87302 185 ALA A C 1
ATOM 648 O O . ALA A 1 120 ? 6.17300 -12.86100 32.79800 1.000 19.15833 185 ALA A O 1
ATOM 650 N N . GLU A 1 121 ? 7.00200 -10.76200 32.81300 1.000 18.27120 186 GLU A N 1
ATOM 651 C CA . GLU A 1 121 ? 6.05000 -10.24000 31.83300 1.000 17.57364 186 GLU A CA 1
ATOM 652 C C . GLU A 1 121 ? 6.19200 -10.89200 30.46800 1.000 17.36439 186 GLU A C 1
ATOM 653 O O . GLU A 1 121 ? 5.23500 -10.87700 29.68600 1.000 18.93842 186 GLU A O 1
ATOM 659 N N . PHE A 1 122 ? 7.37200 -11.43500 30.16500 1.000 17.59792 187 PHE A N 1
ATOM 660 C CA . PHE A 1 122 ? 7.77500 -12.02200 28.89300 1.000 16.96361 187 PHE A CA 1
ATOM 661 C C . PHE A 1 122 ? 7.33900 -13.49000 28.76900 1.000 18.57387 187 PHE A C 1
ATOM 662 O O . PHE A 1 122 ? 7.82000 -14.21400 27.89300 1.000 19.95045 187 PHE A O 1
ATOM 670 N N . ALA A 1 123 ? 6.41300 -13.92600 29.62500 1.000 19.87227 188 ALA A N 1
ATOM 671 C CA . ALA A 1 123 ? 5.87600 -15.27800 29.56300 1.000 17.25893 188 ALA A CA 1
ATOM 672 C C . ALA A 1 123 ? 5.21800 -15.54800 28.21400 1.000 18.67909 188 ALA A C 1
ATOM 673 O O . ALA A 1 123 ? 4.68400 -14.64900 27.56500 1.000 18.81588 188 ALA A O 1
ATOM 675 N N . ASP A 1 124 ? 5.24200 -16.81300 27.80500 1.000 18.85417 189 ASP A N 1
ATOM 676 C CA . ASP A 1 124 ? 4.63500 -17.18100 26.53300 1.000 17.83259 189 ASP A CA 1
ATOM 677 C C . ASP A 1 124 ? 3.14300 -16.89000 26.55100 1.000 20.88203 189 ASP A C 1
ATOM 678 O O . ASP A 1 124 ? 2.49200 -16.95400 27.59600 1.000 19.79733 189 ASP A O 1
ATOM 683 N N . ILE A 1 125 ? 2.60700 -16.54800 25.38000 1.000 17.14727 190 ILE A N 1
ATOM 684 C CA . ILE A 1 125 ? 1.16600 -16.37500 25.20100 1.000 17.57613 190 ILE A CA 1
ATOM 685 C C . ILE A 1 125 ? 0.51500 -17.75100 25.22900 1.000 17.31692 190 ILE A C 1
ATOM 686 O O . ILE A 1 125 ? 0.85000 -18.60200 24.40200 1.000 19.95118 190 ILE A O 1
ATOM 691 N N . PRO A 1 126 ? -0.39700 -18.02500 26.15000 1.000 20.83538 191 PRO A N 1
ATOM 692 C CA . PRO A 1 126 ? -0.95700 -19.37700 26.22700 1.000 19.22608 191 PRO A CA 1
ATOM 693 C C . PRO A 1 126 ? -1.92200 -19.64200 25.08600 1.000 21.11567 191 PRO A C 1
ATOM 694 O O . PRO A 1 126 ? -2.53400 -18.72300 24.53300 1.000 19.96876 191 PRO A O 1
ATOM 698 N N . ALA A 1 127 ? -2.02700 -20.92100 24.72500 1.000 17.01048 192 ALA A N 1
ATOM 699 C CA . ALA A 1 127 ? -3.06800 -21.35700 23.80400 1.000 23.78463 192 ALA A CA 1
ATOM 700 C C . ALA A 1 127 ? -4.42200 -20.97600 24.36200 1.000 23.43388 192 ALA A C 1
ATOM 701 O O . ALA A 1 127 ? -4.66000 -21.06200 25.57000 1.000 29.23254 192 ALA A O 1
ATOM 703 N N . MET A 1 128 ? -5.32600 -20.56700 23.48400 1.000 23.44171 193 MET A N 1
ATOM 704 C CA . MET A 1 128 ? -6.61800 -20.13600 23.97400 1.000 23.44275 193 MET A CA 1
ATOM 705 C C . MET A 1 128 ? -7.71400 -20.70500 23.09200 1.000 25.46837 193 MET A C 1
ATOM 706 O O . MET A 1 128 ? -7.46200 -21.04200 21.92900 1.000 24.27521 193 MET A O 1
ATOM 711 N N . PRO A 1 129 ? -8.92100 -20.88500 23.63500 1.000 24.19003 194 PRO A N 1
ATOM 712 C CA . PRO A 1 129 ? -9.98800 -21.51800 22.85300 1.000 20.77563 194 PRO A CA 1
ATOM 713 C C . PRO A 1 129 ? -10.27700 -20.74600 21.57700 1.000 28.49109 194 PRO A C 1
ATOM 714 O O . PRO A 1 129 ? -10.29900 -19.51100 21.56200 1.000 24.79532 194 PRO A O 1
ATOM 718 N N . GLY A 1 130 ? -10.46800 -21.49700 20.49200 1.000 23.72307 195 GLY A N 1
ATOM 719 C CA . GLY A 1 130 ? -10.72700 -20.91900 19.19500 1.000 24.24137 195 GLY A CA 1
ATOM 720 C C . GLY A 1 130 ? -9.49000 -20.59800 18.38900 1.000 23.01291 195 GLY A C 1
ATOM 721 O O . GLY A 1 130 ? -9.61800 -20.24700 17.21000 1.000 25.28472 195 GLY A O 1
ATOM 722 N N . ASP A 1 131 ? -8.30500 -20.69200 18.98700 1.000 19.53638 196 ASP A N 1
ATOM 723 C CA . ASP A 1 131 ? -7.06200 -20.45900 18.25900 1.000 21.66108 196 ASP A CA 1
ATOM 724 C C . ASP A 1 131 ? -7.01200 -21.32700 17.01100 1.000 19.43714 196 ASP A C 1
ATOM 725 O O . ASP A 1 131 ? -7.35400 -22.50800 17.05600 1.000 21.30045 196 ASP A O 1
ATOM 730 N N . GLN A 1 132 ? -6.54400 -20.75000 15.90700 1.000 22.61268 197 GLN A N 1
ATOM 731 C CA . GLN A 1 132 ? -6.23700 -21.50500 14.68900 1.000 23.48378 197 GLN A CA 1
ATOM 732 C C . GLN A 1 132 ? -4.87100 -21.09000 14.17000 1.000 21.81684 197 GLN A C 1
ATOM 733 O O . GLN A 1 132 ? -4.69600 -20.72700 13.00500 1.000 24.25870 197 GLN A O 1
ATOM 739 N N . LEU A 1 133 ? -3.87200 -21.14600 15.04900 1.000 19.63328 198 LEU A N 1
ATOM 740 C CA . LEU A 1 133 ? -2.58600 -20.53600 14.74000 1.000 19.28432 198 LEU A CA 1
ATOM 741 C C . LEU A 1 133 ? -1.82600 -21.35800 13.71100 1.000 21.78352 198 LEU A C 1
ATOM 742 O O . LEU A 1 133 ? -1.66200 -22.57300 13.85700 1.000 25.89260 198 LEU A O 1
ATOM 747 N N . ASP A 1 134 ? -1.38200 -20.68400 12.65500 1.000 18.70388 199 ASP A N 1
ATOM 748 C CA . ASP A 1 134 ? -0.46300 -21.27200 11.69100 1.000 20.02400 199 ASP A CA 1
ATOM 749 C C . ASP A 1 134 ? 0.95000 -21.17100 12.26100 1.000 17.64997 199 ASP A C 1
ATOM 750 O O . ASP A 1 134 ? 1.46700 -20.06500 12.45200 1.000 21.00256 199 ASP A O 1
ATOM 755 N N . LEU A 1 135 ? 1.55700 -22.32700 12.54800 1.000 23.89507 200 LEU A N 1
ATOM 756 C CA . LEU A 1 135 ? 2.89500 -22.34800 13.14300 1.000 28.80578 200 LEU A CA 1
ATOM 757 C C . LEU A 1 135 ? 3.90800 -21.60200 12.28100 1.000 24.90397 200 LEU A C 1
ATOM 758 O O . LEU A 1 135 ? 4.80600 -20.93200 12.80400 1.000 21.40457 200 LEU A O 1
ATOM 763 N N . ALA A 1 136 ? 3.78600 -21.70900 10.95600 1.000 29.10771 201 ALA A N 1
ATOM 764 C CA . ALA A 1 136 ? 4.74800 -21.05800 10.06900 1.000 25.25190 201 ALA A CA 1
ATOM 765 C C . ALA A 1 136 ? 4.63300 -19.54500 10.09800 1.000 29.31595 201 ALA A C 1
ATOM 766 O O . ALA A 1 136 ? 5.58800 -18.85400 9.73200 1.000 30.89503 201 ALA A O 1
ATOM 768 N N . ARG A 1 137 ? 3.48600 -19.02100 10.50600 1.000 20.77575 202 ARG A N 1
ATOM 769 C CA . ARG A 1 137 ? 3.24200 -17.59200 10.58400 1.000 20.89791 202 ARG A CA 1
ATOM 770 C C . ARG A 1 137 ? 3.32900 -17.07500 12.00000 1.000 18.63763 202 ARG A C 1
ATOM 771 O O . ARG A 1 137 ? 2.93200 -15.93200 12.24800 1.000 20.37866 202 ARG A O 1
ATOM 779 N N . SER A 1 138 ? 3.81200 -17.89200 12.94400 1.000 18.39547 203 SER A N 1
ATOM 780 C CA . SER A 1 138 ? 3.74900 -17.54700 14.35600 1.000 17.43589 203 SER A CA 1
ATOM 781 C C . SER A 1 138 ? 5.14200 -17.52400 14.96400 1.000 17.72823 203 SER A C 1
ATOM 782 O O . SER A 1 138 ? 6.09300 -18.09400 14.41900 1.000 19.82332 203 SER A O 1
ATOM 785 N N . GLY A 1 139 ? 5.25000 -16.83500 16.10100 1.000 17.03715 204 GLY A N 1
ATOM 786 C CA . GLY A 1 139 ? 6.50000 -16.78100 16.84100 1.000 15.68475 204 GLY A CA 1
ATOM 787 C C . GLY A 1 139 ? 7.59800 -16.07700 16.06100 1.000 17.25818 204 GLY A C 1
ATOM 788 O O . GLY A 1 139 ? 7.34800 -15.21900 15.20700 1.000 17.72044 204 GLY A O 1
ATOM 789 N N . GLY A 1 140 ? 8.84400 -16.43300 16.38400 1.000 15.14199 205 GLY A N 1
ATOM 790 C CA . GLY A 1 140 ? 10.01600 -15.84200 15.75400 1.000 16.50508 205 GLY A CA 1
ATOM 791 C C . GLY A 1 140 ? 11.02100 -15.36100 16.78800 1.000 14.91685 205 GLY A C 1
ATOM 792 O O . GLY A 1 140 ? 10.62500 -14.85800 17.84500 1.000 16.60092 205 GLY A O 1
ATOM 793 N N . ASP A 1 141 ? 12.31800 -15.52200 16.49300 1.000 14.83423 206 ASP A N 1
ATOM 794 C CA . ASP A 1 141 ? 13.36800 -15.04600 17.40400 1.000 14.25967 206 ASP A CA 1
ATOM 795 C C . ASP A 1 141 ? 13.45300 -13.52500 17.42500 1.000 16.81913 206 ASP A C 1
ATOM 796 O O . ASP A 1 141 ? 13.84800 -12.93600 18.43200 1.000 17.44830 206 ASP A O 1
ATOM 801 N N . LEU A 1 142 ? 13.13700 -12.87800 16.30900 1.000 14.16007 207 LEU A N 1
ATOM 802 C CA . LEU A 1 142 ? 13.26800 -11.43700 16.16000 1.000 12.80993 207 LEU A CA 1
ATOM 803 C C . LEU A 1 142 ? 12.08700 -10.91800 15.36000 1.000 16.03697 207 LEU A C 1
ATOM 804 O O . LEU A 1 142 ? 11.58200 -11.60200 14.46900 1.000 16.52784 207 LEU A O 1
ATOM 809 N N . GLY A 1 143 ? 11.64000 -9.71100 15.69500 1.000 14.85737 208 GLY A N 1
ATOM 810 C CA . GLY A 1 143 ? 10.55500 -9.09200 14.94900 1.000 12.80468 208 GLY A CA 1
ATOM 811 C C . GLY A 1 143 ? 10.92000 -7.68400 14.53000 1.000 18.77089 208 GLY A C 1
ATOM 812 O O . GLY A 1 143 ? 11.47200 -6.90900 15.32600 1.000 17.39310 208 GLY A O 1
ATOM 813 N N . VAL A 1 144 ? 10.64200 -7.34300 13.27100 1.000 13.79262 209 VAL A N 1
ATOM 814 C CA . VAL A 1 144 ? 10.94600 -6.01900 12.73800 1.000 12.64926 209 VAL A CA 1
ATOM 815 C C . VAL A 1 144 ? 9.66100 -5.42100 12.17600 1.000 14.72933 209 VAL A C 1
ATOM 816 O O . VAL A 1 144 ? 9.08000 -5.95000 11.21400 1.000 15.97041 209 VAL A O 1
ATOM 820 N N . GLN A 1 145 ? 9.21000 -4.33100 12.78800 1.000 12.47130 210 GLN A N 1
ATOM 821 C CA . GLN A 1 145 ? 8.03300 -3.59400 12.33800 1.000 14.42075 210 GLN A CA 1
ATOM 822 C C . GLN A 1 145 ? 8.50400 -2.40100 11.51900 1.000 15.10543 210 GLN A C 1
ATOM 823 O O . GLN A 1 145 ? 9.08500 -1.46600 12.06400 1.000 15.23058 210 GLN A O 1
ATOM 829 N N . VAL A 1 146 ? 8.25900 -2.42900 10.20900 1.000 14.23280 211 VAL A N 1
ATOM 830 C CA . VAL A 1 146 ? 8.58500 -1.30100 9.33700 1.000 13.62323 211 VAL A CA 1
ATOM 831 C C . VAL A 1 146 ? 7.29300 -0.57700 8.99600 1.000 12.32422 211 VAL A C 1
ATOM 832 O O . VAL A 1 146 ? 6.35800 -1.18200 8.45100 1.000 14.72022 211 VAL A O 1
ATOM 836 N N . CYS A 1 147 ? 7.23800 0.72000 9.29200 1.000 15.87231 212 CYS A N 1
ATOM 837 C CA . CYS A 1 147 ? 6.07800 1.53400 8.94400 1.000 14.79347 212 CYS A CA 1
ATOM 838 C C . CYS A 1 147 ? 6.51400 2.73300 8.12000 1.000 14.29118 212 CYS A C 1
ATOM 839 O O . CYS A 1 147 ? 7.53600 3.35000 8.40600 1.000 15.85414 212 CYS A O 1
ATOM 842 N N . ALA A 1 148 ? 5.73000 3.06900 7.10000 1.000 14.88104 213 ALA A N 1
ATOM 843 C CA . ALA A 1 148 ? 5.96400 4.30400 6.36300 1.000 14.08166 213 ALA A CA 1
ATOM 844 C C . ALA A 1 148 ? 4.66000 4.71600 5.70700 1.000 17.54851 213 ALA A C 1
ATOM 845 O O . ALA A 1 148 ? 3.72300 3.92700 5.60000 1.000 16.95679 213 ALA A O 1
ATOM 847 N N . GLU A 1 149 ? 4.61900 5.96300 5.23600 1.000 15.40449 214 GLU A N 1
ATOM 848 C CA . GLU A 1 149 ? 3.44100 6.40300 4.50600 1.000 16.41917 214 GLU A CA 1
ATOM 849 C C . GLU A 1 149 ? 3.43400 5.89600 3.07400 1.000 18.63289 214 GLU A C 1
ATOM 850 O O . GLU A 1 149 ? 2.36900 5.84600 2.44600 1.000 17.99329 214 GLU A O 1
ATOM 856 N N . ASP A 1 150 ? 4.58800 5.49500 2.55400 1.000 16.86626 215 ASP A N 1
ATOM 857 C CA . ASP A 1 150 ? 4.76300 5.12200 1.15800 1.000 17.96021 215 ASP A CA 1
ATOM 858 C C . ASP A 1 150 ? 5.02700 3.62600 1.06600 1.000 15.34094 215 ASP A C 1
ATOM 859 O O . ASP A 1 150 ? 5.85500 3.11600 1.82900 1.000 15.27685 215 ASP A O 1
ATOM 864 N N . PRO A 1 151 ? 4.36100 2.88800 0.16800 1.000 14.89044 216 PRO A N 1
ATOM 865 C CA . PRO A 1 151 ? 4.53700 1.42300 0.16500 1.000 13.61599 216 PRO A CA 1
ATOM 866 C C . PRO A 1 151 ? 5.90800 0.98200 -0.31100 1.000 16.80942 216 PRO A C 1
ATOM 867 O O . PRO A 1 151 ? 6.42900 -0.01800 0.20200 1.000 16.86434 216 PRO A O 1
ATOM 871 N N . MET A 1 152 ? 6.50000 1.68900 -1.28500 1.000 15.51388 217 MET A N 1
ATOM 872 C CA . MET A 1 152 ? 7.85100 1.34900 -1.72000 1.000 15.36111 217 MET A CA 1
ATOM 873 C C . MET A 1 152 ? 8.85900 1.59300 -0.60800 1.000 15.71435 217 MET A C 1
ATOM 874 O O . MET A 1 152 ? 9.76200 0.77100 -0.39800 1.000 18.49338 217 MET A O 1
ATOM 879 N N . VAL A 1 153 ? 8.72400 2.71500 0.11700 1.000 14.72306 218 VAL A N 1
ATOM 880 C CA . VAL A 1 153 ? 9.65200 3.00000 1.20800 1.000 15.16690 218 VAL A CA 1
ATOM 881 C C . VAL A 1 153 ? 9.59400 1.89800 2.25600 1.000 16.81873 218 VAL A C 1
ATOM 882 O O . VAL A 1 153 ? 10.62400 1.48600 2.80500 1.000 16.20293 218 VAL A O 1
ATOM 886 N N . ALA A 1 154 ? 8.38500 1.42600 2.57800 1.000 15.83000 219 ALA A N 1
ATOM 887 C CA . ALA A 1 154 ? 8.25300 0.40500 3.60800 1.000 15.77595 219 ALA A CA 1
ATOM 888 C C . ALA A 1 154 ? 8.81400 -0.93200 3.14000 1.000 16.03827 219 ALA A C 1
ATOM 889 O O . ALA A 1 154 ? 9.56500 -1.58000 3.86900 1.000 14.81743 219 ALA A O 1
ATOM 891 N N . VAL A 1 155 ? 8.47200 -1.35900 1.92000 1.000 13.81237 220 VAL A N 1
ATOM 892 C CA . VAL A 1 155 ? 9.02700 -2.61000 1.41000 1.000 15.46620 220 VAL A CA 1
ATOM 893 C C . VAL A 1 155 ? 10.54300 -2.50200 1.26000 1.000 16.73928 220 VAL A C 1
ATOM 894 O O . VAL A 1 155 ? 11.27900 -3.43900 1.58700 1.000 17.33239 220 VAL A O 1
ATOM 898 N N . SER A 1 156 ? 11.03500 -1.35100 0.78400 1.000 14.34287 221 SER A N 1
ATOM 899 C CA . SER A 1 156 ? 12.47100 -1.20200 0.55500 1.000 16.58260 221 SER A CA 1
ATOM 900 C C . SER A 1 156 ? 13.24600 -1.31900 1.85500 1.000 16.86749 221 SER A C 1
ATOM 901 O O . SER A 1 156 ? 14.24200 -2.04600 1.93400 1.000 17.74696 221 SER A O 1
ATOM 904 N N . ALA A 1 157 ? 12.80800 -0.59400 2.88400 1.000 14.87880 222 ALA A N 1
ATOM 905 C CA . ALA A 1 157 ? 13.52500 -0.63200 4.15300 1.000 15.07388 222 ALA A CA 1
ATOM 906 C C . ALA A 1 157 ? 13.45300 -2.01900 4.76800 1.000 19.18480 222 ALA A C 1
ATOM 907 O O . ALA A 1 157 ? 14.42400 -2.49600 5.36600 1.000 18.12465 222 ALA A O 1
ATOM 909 N N . 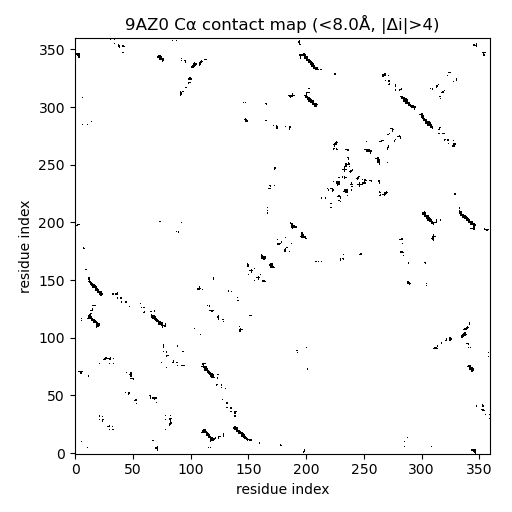SER A 1 158 ? 12.30700 -2.68300 4.62800 1.000 17.82602 223 SER A N 1
ATOM 910 C CA . SER A 1 158 ? 12.17500 -4.02800 5.16900 1.000 17.13393 223 SER A CA 1
ATOM 911 C C . SER A 1 158 ? 13.14300 -4.98300 4.48700 1.000 18.54714 223 SER A C 1
ATOM 912 O O . SER A 1 158 ? 13.73200 -5.85300 5.13600 1.000 17.49800 223 SER A O 1
ATOM 915 N N . ARG A 1 159 ? 13.35500 -4.81400 3.17900 1.000 15.88165 224 ARG A N 1
ATOM 916 C CA . ARG A 1 159 ? 14.29800 -5.68500 2.48700 1.000 15.67904 224 ARG A CA 1
ATOM 917 C C . ARG A 1 159 ? 15.73800 -5.36000 2.84800 1.000 16.60345 224 ARG A C 1
ATOM 918 O O . ARG A 1 159 ? 16.59000 -6.25200 2.84400 1.000 18.85450 224 ARG A O 1
ATOM 926 N N . GLN A 1 160 ? 16.03400 -4.10200 3.17500 1.000 16.54506 225 GLN A N 1
ATOM 927 C CA . GLN A 1 160 ? 17.39300 -3.77300 3.59000 1.000 18.32527 225 GLN A CA 1
ATOM 928 C C . GLN A 1 160 ? 17.70600 -4.38100 4.94900 1.000 19.53099 225 GLN A C 1
ATOM 929 O O . GLN A 1 160 ? 18.81700 -4.87400 5.17700 1.000 19.45534 225 GLN A O 1
ATOM 935 N N . MET A 1 161 ? 16.74200 -4.35400 5.87100 1.000 16.94809 226 MET A N 1
ATOM 936 C CA . MET A 1 161 ? 16.97200 -5.00400 7.15300 1.000 15.59684 226 MET A CA 1
ATOM 937 C C . MET A 1 161 ? 17.19700 -6.49400 6.95500 1.000 15.60251 226 MET A C 1
ATOM 938 O O . MET A 1 161 ? 18.07100 -7.09400 7.59300 1.000 18.33960 226 MET A O 1
ATOM 943 N N . ARG A 1 162 ? 16.45200 -7.09200 6.02600 1.000 15.39733 227 ARG A N 1
ATOM 944 C CA . ARG A 1 162 ? 16.59800 -8.51200 5.74000 1.000 15.57796 227 ARG A CA 1
ATOM 945 C C . ARG A 1 162 ? 17.98800 -8.80800 5.18200 1.000 20.87688 227 ARG A C 1
ATOM 946 O O . ARG A 1 162 ? 18.67600 -9.72500 5.65000 1.000 19.46053 227 ARG A O 1
ATOM 954 N N . ARG A 1 163 ? 18.44100 -8.00500 4.20900 1.000 17.91845 228 ARG A N 1
ATOM 955 C CA . ARG A 1 163 ? 19.76000 -8.21700 3.62300 1.000 18.17001 228 ARG A CA 1
ATOM 956 C C . ARG A 1 163 ? 20.85100 -8.15700 4.68000 1.000 19.71013 228 ARG A C 1
ATOM 957 O O . ARG A 1 163 ? 21.76900 -8.98800 4.68500 1.000 20.38167 228 ARG A O 1
ATOM 965 N N . LEU A 1 164 ? 20.76900 -7.17500 5.57800 1.000 18.18329 229 LEU A N 1
ATOM 966 C CA . LEU A 1 164 ? 21.84800 -6.96500 6.53500 1.000 20.15943 229 LEU A CA 1
ATOM 967 C C . LEU A 1 164 ? 21.94200 -8.08300 7.56300 1.000 22.20344 229 LEU A C 1
ATOM 968 O O . LEU A 1 164 ? 23.02500 -8.30200 8.11700 1.000 23.56349 229 LEU A O 1
ATOM 973 N N . ALA A 1 165 ? 20.84200 -8.79500 7.82100 1.000 20.06761 230 ALA A N 1
ATOM 974 C CA . ALA A 1 165 ? 20.83300 -9.90100 8.77100 1.000 19.32620 230 ALA A CA 1
ATOM 975 C C . ALA A 1 165 ? 21.06900 -11.26600 8.12800 1.000 20.35088 230 ALA A C 1
ATOM 976 O O . ALA A 1 165 ? 21.14100 -12.26200 8.85200 1.000 19.52685 230 ALA A O 1
ATOM 978 N N . ALA A 1 166 ? 21.25200 -11.32600 6.80600 1.000 19.25813 231 ALA A N 1
ATOM 979 C CA . ALA A 1 166 ? 21.10900 -12.58100 6.07000 1.000 23.06794 231 ALA A CA 1
ATOM 980 C C . ALA A 1 166 ? 22.04700 -13.68600 6.55200 1.000 20.80574 231 ALA A C 1
ATOM 981 O O . ALA A 1 166 ? 21.68700 -14.86800 6.48900 1.000 24.46646 231 ALA A O 1
ATOM 983 N N . GLN A 1 167 ? 23.25600 -13.34700 7.00000 1.000 20.60396 232 GLN A N 1
ATOM 984 C CA . GLN A 1 167 ? 24.18300 -14.39900 7.40000 1.000 21.76759 232 GLN A CA 1
ATOM 985 C C . GLN A 1 167 ? 23.82900 -14.99200 8.75600 1.000 21.58892 232 GLN A C 1
ATOM 986 O O . GLN A 1 167 ? 24.31800 -16.07300 9.08900 1.000 24.75430 232 GLN A O 1
ATOM 992 N N . ASP A 1 168 ? 22.97000 -14.32100 9.53100 1.000 19.78287 233 ASP A N 1
ATOM 993 C CA . ASP A 1 168 ? 22.63900 -14.76700 10.87800 1.000 22.86531 233 ASP A CA 1
ATOM 994 C C . ASP A 1 168 ? 21.15900 -15.05300 11.08500 1.000 19.79809 233 ASP A C 1
ATOM 995 O O . ASP A 1 168 ? 20.80900 -15.70200 12.07700 1.000 18.27670 233 ASP A O 1
ATOM 1000 N N . ALA A 1 169 ? 20.28300 -14.61900 10.18400 1.000 17.96137 234 ALA A N 1
ATOM 1001 C CA . ALA A 1 169 ? 18.85500 -14.73200 10.43800 1.000 18.56348 234 ALA A CA 1
ATOM 1002 C C . ALA A 1 169 ? 18.12400 -14.67600 9.10700 1.000 21.78556 234 ALA A C 1
ATOM 1003 O O . ALA A 1 169 ? 18.54500 -13.95400 8.20200 1.000 21.50217 234 ALA A O 1
ATOM 1005 N N . ARG A 1 170 ? 17.04000 -15.44100 8.99800 1.000 17.95785 235 ARG A N 1
ATOM 1006 C CA . ARG A 1 170 ? 16.19700 -15.47500 7.81000 1.000 18.86139 235 ARG A CA 1
ATOM 1007 C C . ARG A 1 170 ? 14.74700 -15.23000 8.19300 1.000 17.37434 235 ARG A C 1
ATOM 1008 O O . ARG A 1 170 ? 14.30400 -15.64100 9.27500 1.000 18.83643 235 ARG A O 1
ATOM 1016 N N . PRO A 1 171 ? 13.97100 -14.59000 7.31800 1.000 16.01762 236 PRO A N 1
ATOM 1017 C CA . PRO A 1 171 ? 12.54800 -14.40100 7.62000 1.000 15.43845 236 PRO A CA 1
ATOM 1018 C C . PRO A 1 171 ? 11.84200 -15.72900 7.84500 1.000 15.94109 236 PRO A C 1
ATOM 1019 O O . PRO A 1 171 ? 12.04600 -16.70800 7.12100 1.000 17.11371 236 PRO A O 1
ATOM 1023 N N . ARG A 1 172 ? 11.02600 -15.75300 8.89900 1.000 17.63813 237 ARG A N 1
ATOM 1024 C CA . ARG A 1 172 ? 10.11200 -16.84400 9.19800 1.000 16.77007 237 ARG A CA 1
ATOM 1025 C C . ARG A 1 172 ? 8.72500 -16.56300 8.62800 1.000 16.15154 237 ARG A C 1
ATOM 1026 O O . ARG A 1 172 ? 8.07200 -17.46400 8.09400 1.000 17.50075 237 ARG A O 1
ATOM 1034 N N . TRP A 1 173 ? 8.25900 -15.32300 8.75600 1.000 15.52829 238 TRP A N 1
ATOM 1035 C CA . TRP A 1 173 ? 6.99200 -14.92400 8.16600 1.000 15.46418 238 TRP A CA 1
ATOM 1036 C C . TRP A 1 173 ? 7.02200 -13.42300 7.93000 1.000 15.63663 238 TRP A C 1
ATOM 1037 O O . TRP A 1 173 ? 7.76300 -12.67900 8.58200 1.000 15.36036 238 TRP A O 1
ATOM 1048 N N . ILE A 1 174 ? 6.20800 -12.99400 6.97500 1.000 15.16790 239 ILE A N 1
ATOM 1049 C CA . ILE A 1 174 ? 6.13800 -11.59800 6.56600 1.000 14.10797 239 ILE A CA 1
ATOM 1050 C C . ILE A 1 174 ? 4.67400 -11.22200 6.39400 1.000 16.31906 239 ILE A C 1
ATOM 1051 O O . ILE A 1 174 ? 3.92900 -11.91900 5.70200 1.000 20.36104 239 ILE A O 1
ATOM 1056 N N . GLN A 1 175 ? 4.25900 -10.12100 7.01900 1.000 17.23993 240 GLN A N 1
ATOM 1057 C CA . GLN A 1 175 ? 2.91100 -9.59100 6.84900 1.000 17.62735 240 GLN A CA 1
ATOM 1058 C C . GLN A 1 175 ? 2.97500 -8.16400 6.33000 1.000 14.33031 240 GLN A C 1
ATOM 1059 O O . GLN A 1 175 ? 3.61000 -7.30800 6.94300 1.000 16.47624 240 GLN A O 1
ATOM 1065 N N . ARG A 1 176 ? 2.29100 -7.89500 5.22500 1.000 16.33989 241 ARG A N 1
ATOM 1066 C CA . ARG A 1 176 ? 2.09200 -6.52400 4.78300 1.000 14.04446 241 ARG A CA 1
ATOM 1067 C C . ARG A 1 176 ? 0.70100 -6.08300 5.20400 1.000 15.36241 241 ARG A C 1
ATOM 1068 O O . ARG A 1 176 ? -0.25300 -6.86600 5.13900 1.000 18.00694 241 ARG A O 1
ATOM 1076 N N . GLY A 1 177 ? 0.60400 -4.83100 5.65600 1.000 15.84883 242 GLY A N 1
ATOM 1077 C CA . GLY A 1 177 ? -0.65200 -4.28300 6.12400 1.000 14.44890 242 GLY A CA 1
ATOM 1078 C C . GLY A 1 177 ? -0.76800 -2.83000 5.71100 1.000 16.88964 242 GLY A C 1
ATOM 1079 O O . GLY A 1 177 ? 0.19800 -2.21900 5.23100 1.000 16.33244 242 GLY A O 1
ATOM 1080 N N . PHE A 1 178 ? -1.97200 -2.28900 5.87800 1.000 15.05632 243 PHE A N 1
ATOM 1081 C CA . PHE A 1 178 ? -2.23400 -0.92800 5.42600 1.000 15.86221 243 PHE A CA 1
ATOM 1082 C C . PHE A 1 178 ? -3.31000 -0.28400 6.28600 1.000 16.94936 243 PHE A C 1
ATOM 1083 O O . PHE A 1 178 ? -4.09500 -0.96000 6.96000 1.000 16.75947 243 PHE A O 1
ATOM 1091 N N . LEU A 1 179 ? -3.32500 1.04500 6.25500 1.000 15.63549 244 LEU A N 1
ATOM 1092 C CA . LEU A 1 179 ? -4.38000 1.86500 6.83700 1.000 16.47002 244 LEU A CA 1
ATOM 1093 C C . LEU A 1 179 ? -4.63000 3.00800 5.87000 1.000 16.74596 244 LEU A C 1
ATOM 1094 O O . LEU A 1 179 ? -3.83800 3.23800 4.95400 1.000 18.19611 244 LEU A O 1
ATOM 1099 N N . ARG A 1 180 ? -5.68800 3.77500 6.10800 1.000 19.17021 245 ARG A N 1
ATOM 1100 C CA . ARG A 1 180 ? -5.96500 4.88900 5.20900 1.000 19.07909 245 ARG A CA 1
ATOM 1101 C C . ARG A 1 180 ? -4.78900 5.87000 5.17800 1.000 18.97188 245 ARG A C 1
ATOM 1102 O O . ARG A 1 180 ? -4.03900 6.02300 6.14800 1.000 19.26173 245 ARG A O 1
ATOM 1110 N N . SER A 1 181 ? -4.61600 6.52300 4.03100 1.000 17.26553 246 SER A N 1
ATOM 1111 C CA . SER A 1 181 ? -3.50800 7.44300 3.85400 1.000 17.14975 246 SER A CA 1
ATOM 1112 C C . SER A 1 181 ? -3.83900 8.83100 4.39000 1.000 15.23837 246 SER A C 1
ATOM 1113 O O . SER A 1 181 ? -5.00100 9.25000 4.44200 1.000 17.29210 246 SER A O 1
ATOM 1116 N N . ALA A 1 182 ? -2.78000 9.55600 4.76600 1.000 15.41245 247 ALA A N 1
ATOM 1117 C CA . ALA A 1 182 ? -2.92400 10.94100 5.19200 1.000 17.44414 247 ALA A CA 1
ATOM 1118 C C . ALA A 1 182 ? -3.49100 11.79800 4.07900 1.000 18.84651 247 ALA A C 1
ATOM 1119 O O . ALA A 1 182 ? -4.33400 12.66900 4.32200 1.000 18.60071 247 ALA A O 1
ATOM 1121 N N . ALA A 1 183 ? -3.02800 11.57200 2.84700 1.000 16.64188 248 ALA A N 1
ATOM 1122 C CA . ALA A 1 183 ? -3.44100 12.42600 1.74200 1.000 19.90493 248 ALA A CA 1
ATOM 1123 C C . ALA A 1 183 ? -4.93600 12.31600 1.48600 1.000 18.21434 248 ALA A C 1
ATOM 1124 O O . ALA A 1 183 ? -5.59900 13.32700 1.23300 1.000 21.12209 248 ALA A O 1
ATOM 1126 N N . ALA A 1 184 ? -5.49100 11.10400 1.55700 1.000 18.48318 249 ALA A N 1
ATOM 1127 C CA . ALA A 1 184 ? -6.90800 10.94300 1.22900 1.000 20.12705 249 ALA A CA 1
ATOM 1128 C C . ALA A 1 184 ? -7.82300 11.26400 2.39800 1.000 19.63417 249 ALA A C 1
ATOM 1129 O O . ALA A 1 184 ? -8.99000 11.60100 2.18300 1.000 22.16987 249 ALA A O 1
ATOM 1131 N N . ALA A 1 185 ? -7.32400 11.16700 3.62300 1.000 17.62399 250 ALA A N 1
ATOM 1132 C CA . ALA A 1 185 ? -8.15500 11.44100 4.78700 1.000 17.97116 250 ALA A CA 1
ATOM 1133 C C . ALA A 1 185 ? -8.59800 12.90200 4.81900 1.000 21.62281 250 ALA A C 1
ATOM 1134 O O . ALA A 1 185 ? -7.82600 13.80800 4.49800 1.000 20.70846 250 ALA A O 1
ATOM 1136 N N . PHE A 1 186 ? -9.85600 13.13500 5.21700 1.000 19.71368 251 PHE A N 1
ATOM 1137 C CA . PHE A 1 186 ? -10.27300 14.50300 5.50100 1.000 20.97379 251 PHE A CA 1
ATOM 1138 C C . PHE A 1 186 ? -9.32400 15.14400 6.50500 1.000 18.75013 251 PHE A C 1
ATOM 1139 O O . PHE A 1 186 ? -8.99800 16.33300 6.40300 1.000 21.21182 251 PHE A O 1
ATOM 1147 N N . ASN A 1 187 ? -8.88300 14.36700 7.49400 1.000 20.65751 252 ASN A N 1
ATOM 1148 C CA . ASN A 1 187 ? -7.86500 14.80100 8.43100 1.000 19.25843 252 ASN A CA 1
ATOM 1149 C C . ASN A 1 187 ? -6.96400 13.60300 8.69400 1.000 17.98932 252 ASN A C 1
ATOM 1150 O O . ASN A 1 187 ? -7.46300 12.53600 9.07600 1.000 20.62532 252 ASN A O 1
ATOM 1155 N N . PRO A 1 188 ? -5.64400 13.74900 8.54100 1.000 16.55450 253 PRO A N 1
ATOM 1156 C CA . PRO A 1 188 ? -4.74800 12.60700 8.77200 1.000 19.46938 253 PRO A CA 1
ATOM 1157 C C . PRO A 1 188 ? -4.80600 12.04600 10.18400 1.000 19.97107 253 PRO A C 1
ATOM 1158 O O . PRO A 1 188 ? -4.37100 10.90600 10.39500 1.000 20.77664 253 PRO A O 1
ATOM 1162 N N . GLY A 1 189 ? -5.35200 12.78500 11.14900 1.000 19.47049 254 GLY A N 1
ATOM 1163 C CA . GLY A 1 189 ? -5.41200 12.30000 12.51100 1.000 18.24344 254 GLY A CA 1
ATOM 1164 C C . GLY A 1 189 ? -6.67600 11.56800 12.88300 1.000 18.78952 254 GLY A C 1
ATOM 1165 O O . GLY A 1 189 ? -6.80300 11.10800 14.02000 1.000 20.26948 254 GLY A O 1
ATOM 1166 N N . SER A 1 190 ? -7.61400 11.41600 11.95300 1.000 16.48909 255 SER A N 1
ATOM 1167 C CA . SER A 1 190 ? -8.84800 10.70200 12.25500 1.000 17.08491 255 SER A CA 1
ATOM 1168 C C . SER A 1 190 ? -8.58400 9.22500 12.53000 1.000 19.75664 255 SER A C 1
ATOM 1169 O O . SER A 1 190 ? -7.68100 8.61100 11.95900 1.000 21.14455 255 SER A O 1
ATOM 1172 N N . THR A 1 191 ? -9.38500 8.64800 13.41800 1.000 18.23164 256 THR A N 1
ATOM 1173 C CA . THR A 1 191 ? -9.19700 7.24000 13.74500 1.000 16.63425 256 THR A CA 1
ATOM 1174 C C . THR A 1 191 ? -9.48000 6.38600 12.51400 1.000 18.36268 256 THR A C 1
ATOM 1175 O O . THR A 1 191 ? -10.49700 6.60600 11.84000 1.000 19.54776 256 THR A O 1
ATOM 1179 N N . PRO A 1 192 ? -8.61200 5.42700 12.18000 1.000 17.90648 257 PRO A N 1
ATOM 1180 C CA . PRO A 1 192 ? -8.85800 4.58500 11.00100 1.000 17.94729 257 PRO A CA 1
ATOM 1181 C C . PRO A 1 192 ? -10.13400 3.76500 11.12600 1.000 20.16024 257 PRO A C 1
ATOM 1182 O O . PRO A 1 192 ? -10.58100 3.42600 12.22100 1.000 20.39194 257 PRO A O 1
ATOM 1186 N N . ARG A 1 193 ? -10.71300 3.43700 9.97800 1.000 17.58404 258 ARG A N 1
ATOM 1187 C CA . ARG A 1 193 ? -11.70700 2.37700 9.89200 1.000 17.58979 258 ARG A CA 1
ATOM 1188 C C . ARG A 1 193 ? -11.01000 1.07700 9.53800 1.000 21.26937 258 ARG A C 1
ATOM 1189 O O . ARG A 1 193 ? -9.97700 1.08100 8.86700 1.000 21.56411 258 ARG A O 1
ATOM 1197 N N . ASN A 1 194 ? -11.58900 -0.03900 9.97100 1.000 14.24012 259 ASN A N 1
ATOM 1198 C CA . ASN A 1 194 ? -11.06800 -1.34200 9.58700 1.000 16.26457 259 ASN A CA 1
ATOM 1199 C C . ASN A 1 194 ? -11.94400 -1.91200 8.47700 1.000 16.84802 259 ASN A C 1
ATOM 1200 O O . ASN A 1 194 ? -12.89400 -1.27400 8.01300 1.000 17.43081 259 ASN A O 1
ATOM 1205 N N . LEU A 1 195 ? -11.63300 -3.13500 8.05000 1.000 14.70776 260 LEU A N 1
ATOM 1206 C CA . LEU A 1 195 ? -12.33500 -3.70400 6.90100 1.000 16.33211 260 LEU A CA 1
ATOM 1207 C C . LEU A 1 195 ? -13.74000 -4.17400 7.24400 1.000 15.92879 260 LEU A C 1
ATOM 1208 O O . LEU A 1 195 ? -14.50000 -4.56600 6.34100 1.000 18.09172 260 LEU A O 1
ATOM 1213 N N . MET A 1 196 ? -14.10800 -4.12100 8.51700 1.000 16.20682 261 MET A N 1
ATOM 1214 C CA . MET A 1 196 ? -15.45600 -4.39800 8.95300 1.000 19.23405 261 MET A CA 1
ATOM 1215 C C . MET A 1 196 ? -16.26700 -3.11300 8.97700 1.000 17.89827 261 MET A C 1
ATOM 1216 O O . MET A 1 196 ? -17.45000 -3.13000 9.30700 1.000 19.58232 261 MET A O 1
ATOM 1221 N N . GLY A 1 197 ? -15.64200 -2.00500 8.59600 1.000 15.62674 262 GLY A N 1
ATOM 1222 C CA . GLY A 1 197 ? -16.29000 -0.71700 8.56900 1.000 20.32851 262 GLY A CA 1
ATOM 1223 C C . GLY A 1 197 ? -16.38400 -0.04300 9.91200 1.000 19.98800 262 GLY A C 1
ATOM 1224 O O . GLY A 1 197 ? -17.08800 0.96300 10.03200 1.000 18.94912 262 GLY A O 1
ATOM 1225 N N . GLN A 1 198 ? -15.68500 -0.55800 10.92000 1.000 15.77094 263 GLN A N 1
ATOM 1226 C CA . GLN A 1 198 ? -15.73000 -0.00800 12.27100 1.000 18.22597 263 GLN A CA 1
ATOM 1227 C C . GLN A 1 198 ? -14.63400 1.02300 12.48900 1.000 20.79015 263 GLN A C 1
ATOM 1228 O O . GLN A 1 198 ? -13.50900 0.85900 12.01500 1.000 18.54861 263 GLN A O 1
ATOM 1234 N N . ILE A 1 199 ? -14.97100 2.08800 13.21500 1.000 19.07295 264 ILE A N 1
ATOM 1235 C CA . ILE A 1 199 ? -13.94100 2.95600 13.77500 1.000 19.43243 264 ILE A CA 1
ATOM 1236 C C . ILE A 1 199 ? -13.12400 2.12900 14.75500 1.000 17.35578 264 ILE A C 1
ATOM 1237 O O . ILE A 1 199 ? -13.67800 1.51900 15.67900 1.000 21.12259 264 ILE A O 1
ATOM 1242 N N . ASP A 1 200 ? -11.81000 2.08900 14.54800 1.000 17.40758 265 ASP A N 1
ATOM 1243 C CA . ASP A 1 200 ? -10.93000 1.17100 15.27200 1.000 20.55878 265 ASP A CA 1
ATOM 1244 C C . ASP A 1 200 ? -9.79800 1.94800 15.95000 1.000 22.17321 265 ASP A C 1
ATOM 1245 O O . ASP A 1 200 ? -8.81100 2.32100 15.29900 1.000 18.45156 265 ASP A O 1
ATOM 1250 N N . GLY A 1 201 ? -9.93800 2.18500 17.25900 1.000 18.64256 266 GLY A N 1
ATOM 1251 C CA . GLY A 1 201 ? -8.88400 2.81500 18.04500 1.000 20.34804 266 GLY A CA 1
ATOM 1252 C C . GLY A 1 201 ? -9.35500 3.84100 19.06500 1.000 19.11596 266 GLY A C 1
ATOM 1253 O O . GLY A 1 201 ? -8.53500 4.40500 19.80200 1.000 21.98438 266 GLY A O 1
ATOM 1254 N N . THR A 1 202 ? -10.67400 4.05500 19.13200 1.000 18.06174 267 THR A N 1
ATOM 1255 C CA . THR A 1 202 ? -11.25600 5.14700 19.91600 1.000 16.75452 267 THR A CA 1
ATOM 1256 C C . THR A 1 202 ? -10.76300 5.14400 21.36500 1.000 18.05392 267 THR A C 1
ATOM 1257 O O . THR A 1 202 ? -10.36000 6.18400 21.89500 1.000 21.32951 267 THR A O 1
ATOM 1261 N N . ASP A 1 203 ? -10.80000 3.99100 22.02900 1.000 18.21754 268 ASP A N 1
ATOM 1262 C CA . ASP A 1 203 ? -10.46700 3.96000 23.45300 1.000 17.85358 268 ASP A CA 1
ATOM 1263 C C . ASP A 1 203 ? -9.01400 3.59600 23.72300 1.000 18.54745 268 ASP A C 1
ATOM 1264 O O . ASP A 1 203 ? -8.66000 3.31500 24.87800 1.000 19.49743 268 ASP A O 1
ATOM 1269 N N . ASN A 1 204 ? -8.15300 3.62400 22.69900 1.000 16.72510 269 ASN A N 1
ATOM 1270 C CA . ASN A 1 204 ? -6.71700 3.62400 22.92500 1.000 18.08720 269 ASN A CA 1
ATOM 1271 C C . ASN A 1 204 ? -6.32900 4.78300 23.83700 1.000 17.45401 269 ASN A C 1
ATOM 1272 O O . ASN A 1 204 ? -6.89800 5.87300 23.73900 1.000 18.84789 269 ASN A O 1
ATOM 1277 N N . PRO A 1 205 ? -5.31700 4.60500 24.68300 1.000 18.38543 270 PRO A N 1
ATOM 1278 C CA . PRO A 1 205 ? -4.74500 5.76300 25.37300 1.000 23.72491 270 PRO A CA 1
ATOM 1279 C C . PRO A 1 205 ? -4.04600 6.67400 24.37400 1.000 24.64332 270 PRO A C 1
ATOM 1280 O O . PRO A 1 205 ? -3.47400 6.22000 23.38100 1.000 26.25961 270 PRO A O 1
ATOM 1284 N N . GLY A 1 206 ? -4.11900 7.97800 24.63500 1.000 32.23172 271 GLY A N 1
ATOM 1285 C CA . GLY A 1 206 ? -3.56200 8.95800 23.73300 1.000 39.06708 271 GLY A CA 1
ATOM 1286 C C . GLY A 1 206 ? -2.07800 9.14700 23.96000 1.000 36.77613 271 GLY A C 1
ATOM 1287 O O . GLY A 1 206 ? -1.61000 9.18700 25.09900 1.000 31.80311 271 GLY A O 1
ATOM 1288 N N . PRO A 1 207 ? -1.30500 9.24600 22.87700 1.000 35.03238 272 PRO A N 1
ATOM 1289 C CA . PRO A 1 207 ? 0.14700 9.40600 23.02500 1.000 43.35212 272 PRO A CA 1
ATOM 1290 C C . PRO A 1 207 ? 0.49100 10.67500 23.79500 1.000 36.04424 272 PRO A C 1
ATOM 1291 O O . PRO A 1 207 ? -0.15800 11.71100 23.64300 1.000 43.02545 272 PRO A O 1
ATOM 1295 N N . GLY A 1 208 ? 1.50700 10.57700 24.64700 1.000 43.46243 273 GLY A N 1
ATOM 1296 C CA . GLY A 1 208 ? 1.93900 11.70900 25.44200 1.000 50.41682 273 GLY A CA 1
ATOM 1297 C C . GLY A 1 208 ? 1.20200 11.90500 26.74700 1.000 51.66290 273 GLY A C 1
ATOM 1298 O O . GLY A 1 208 ? 1.43100 12.91400 27.42400 1.000 59.60934 273 GLY A O 1
ATOM 1299 N N . THR A 1 209 ? 0.33300 10.98000 27.12300 1.000 44.82422 274 THR A N 1
ATOM 1300 C CA . THR A 1 209 ? -0.43800 11.09300 28.34700 1.000 37.15294 274 THR A CA 1
ATOM 1301 C C . THR A 1 209 ? 0.08300 10.11500 29.39000 1.000 34.82450 274 THR A C 1
ATOM 1302 O O . THR A 1 209 ? 0.64300 9.07100 29.04100 1.000 31.64610 274 THR A O 1
ATOM 1306 N N . PRO A 1 210 ? -0.07400 10.42100 30.67800 1.000 37.37176 275 PRO A N 1
ATOM 1307 C CA . PRO A 1 210 ? 0.30600 9.43400 31.70200 1.000 33.59340 275 PRO A CA 1
ATOM 1308 C C . PRO A 1 210 ? -0.43400 8.11100 31.55700 1.000 26.66196 275 PRO A C 1
ATOM 1309 O O . PRO A 1 210 ? 0.14600 7.06200 31.86000 1.000 31.76269 275 PRO A O 1
ATOM 1313 N N . ARG A 1 211 ? -1.68500 8.12800 31.08900 1.000 33.11911 276 ARG A N 1
ATOM 1314 C CA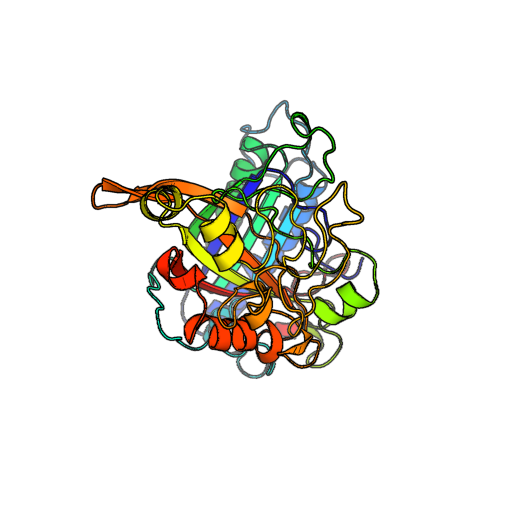 . ARG A 1 211 ? -2.39600 6.87800 30.83300 1.000 33.80231 276 ARG A CA 1
ATOM 1315 C C . ARG A 1 211 ? -1.66600 6.03000 29.79100 1.000 25.64564 276 ARG A C 1
ATOM 1316 O O . ARG A 1 211 ? -1.54000 4.81200 29.94900 1.000 25.44837 276 ARG A O 1
ATOM 1324 N N . PHE A 1 212 ? -1.16700 6.65900 28.72800 1.000 26.23255 277 PHE A N 1
ATOM 1325 C CA . PHE A 1 212 ? -0.40500 5.93100 27.71600 1.000 25.72627 277 PHE A CA 1
ATOM 1326 C C . PHE A 1 212 ? 0.87200 5.35000 28.31300 1.000 24.29554 277 PHE A C 1
ATOM 1327 O O . PHE A 1 212 ? 1.18700 4.16600 28.11400 1.000 20.21491 277 PHE A O 1
ATOM 1335 N N . ASP A 1 213 ? 1.63100 6.18000 29.03400 1.000 23.38428 278 ASP A N 1
ATOM 1336 C CA . ASP A 1 213 ? 2.90500 5.72000 29.58000 1.000 20.85957 278 ASP A CA 1
ATOM 1337 C C . ASP A 1 213 ? 2.68900 4.53500 30.50500 1.000 22.75702 278 ASP A C 1
ATOM 1338 O O . ASP A 1 213 ? 3.45100 3.56100 30.47300 1.000 22.65072 278 ASP A O 1
ATOM 1343 N N . ARG A 1 214 ? 1.63600 4.60000 31.32800 1.000 25.00449 279 ARG A N 1
ATOM 1344 C CA . ARG A 1 214 ? 1.32700 3.51600 32.25800 1.000 24.37871 279 ARG A CA 1
ATOM 1345 C C . ARG A 1 214 ? 0.91900 2.24300 31.52100 1.000 20.00203 279 ARG A C 1
ATOM 1346 O O . ARG A 1 214 ? 1.31800 1.13700 31.90600 1.000 20.01827 279 ARG A O 1
ATOM 1354 N N . ALA A 1 215 ? 0.14100 2.38000 30.44800 1.000 20.28268 280 ALA A N 1
ATOM 1355 C CA . ALA A 1 215 ? -0.32000 1.20700 29.71800 1.000 16.14086 280 ALA A CA 1
ATOM 1356 C C . ALA A 1 215 ? 0.78900 0.57400 28.89300 1.000 15.33025 280 ALA A C 1
ATOM 1357 O O . ALA A 1 215 ? 0.82900 -0.65100 28.74600 1.000 16.90893 280 ALA A O 1
ATOM 1359 N N . VAL A 1 216 ? 1.69400 1.38100 28.34200 1.000 15.89820 281 VAL A N 1
ATOM 1360 C CA . VAL A 1 216 ? 2.56300 0.93300 27.25400 1.000 16.07318 281 VAL A CA 1
ATOM 1361 C C . VAL A 1 216 ? 3.97400 0.59800 27.72800 1.000 14.22488 281 VAL A C 1
ATOM 1362 O O . VAL A 1 216 ? 4.54700 -0.40600 27.28600 1.000 16.30128 281 VAL A O 1
ATOM 1366 N N . TRP A 1 217 ? 4.58500 1.43000 28.57300 1.000 16.01550 282 TRP A N 1
ATOM 1367 C CA . TRP A 1 217 ? 6.02400 1.32000 28.84900 1.000 16.31656 282 TRP A CA 1
ATOM 1368 C C . TRP A 1 217 ? 6.30100 0.54600 30.13800 1.000 19.35633 282 TRP A C 1
ATOM 1369 O O . TRP A 1 217 ? 5.69700 0.82300 31.18100 1.000 18.25125 282 TRP A O 1
ATOM 1380 N N . VAL A 1 218 ? 7.25800 -0.38100 30.06200 1.000 17.09389 283 VAL A N 1
ATOM 1381 C CA . VAL A 1 218 ? 7.76900 -1.08700 31.23300 1.000 16.52305 283 VAL A CA 1
ATOM 1382 C C . VAL A 1 218 ? 8.52000 -0.11400 32.12900 1.000 20.14459 283 VAL A C 1
ATOM 1383 O O . VAL A 1 218 ? 9.41600 0.60500 31.67400 1.000 18.74262 283 VAL A O 1
ATOM 1387 N N . SER A 1 219 ? 8.18100 -0.10700 33.42600 1.000 17.44027 284 SER A N 1
ATOM 1388 C CA . SER A 1 219 ? 8.78600 0.83700 34.36000 1.000 19.85693 284 SER A CA 1
ATOM 1389 C C . SER A 1 219 ? 9.42700 0.16400 35.56700 1.000 22.50816 284 SER A C 1
ATOM 1390 O O . SER A 1 219 ? 9.84700 0.86200 36.50100 1.000 25.21270 284 SER A O 1
ATOM 1393 N N . SER A 1 220 ? 9.49800 -1.16500 35.58400 1.000 21.22311 285 SER A N 1
ATOM 1394 C CA . SER A 1 220 ? 10.10300 -1.89100 36.69500 1.000 17.60272 285 SER A CA 1
ATOM 1395 C C . SER A 1 220 ? 10.65900 -3.19500 36.15300 1.000 18.98848 285 SER A C 1
ATOM 1396 O O . SER A 1 220 ? 10.39000 -3.57700 35.01600 1.000 20.75212 285 SER A O 1
ATOM 1399 N N . GLY A 1 221 ? 11.42900 -3.89200 36.98600 1.000 20.39276 286 GLY A N 1
ATOM 1400 C CA . GLY A 1 221 ? 11.93300 -5.18700 36.59400 1.000 22.84751 286 GLY A CA 1
ATOM 1401 C C . GLY A 1 221 ? 13.30800 -5.09100 35.97400 1.000 24.13072 286 GLY A C 1
ATOM 1402 O O . GLY A 1 221 ? 13.97900 -4.06200 36.08000 1.000 20.93541 286 GLY A O 1
ATOM 1403 N N . PRO A 1 222 ? 13.74500 -6.16400 35.31200 1.000 18.33680 287 PRO A N 1
ATOM 1404 C CA . PRO A 1 222 ? 15.08500 -6.18400 34.71700 1.000 19.81144 287 PRO A CA 1
ATOM 1405 C C . PRO A 1 222 ? 15.35400 -4.95600 33.86800 1.000 19.54711 287 PRO A C 1
ATOM 1406 O O . PRO A 1 222 ? 14.54100 -4.56000 33.03000 1.000 18.46307 287 PRO A O 1
ATOM 1410 N N . GLU A 1 223 ? 16.53000 -4.37800 34.08800 1.000 20.29935 288 GLU A N 1
ATOM 1411 C CA . GLU A 1 223 ? 16.90500 -3.10100 33.49900 1.000 19.09025 288 GLU A CA 1
ATOM 1412 C C . GLU A 1 223 ? 16.78900 -3.10500 31.98000 1.000 18.87373 288 GLU A C 1
ATOM 1413 O O . GLU A 1 223 ? 16.38100 -2.09900 31.38600 1.000 19.54256 288 GLU A O 1
ATOM 1419 N N . TRP A 1 224 ? 17.13700 -4.22500 31.32600 1.000 19.01300 289 TRP A N 1
ATOM 1420 C CA . TRP A 1 224 ? 17.23700 -4.18400 29.86700 1.000 17.38168 289 TRP A CA 1
ATOM 1421 C C . TRP A 1 224 ? 15.89000 -3.93700 29.20900 1.000 17.83570 289 TRP A C 1
ATOM 1422 O O . TRP A 1 224 ? 15.85700 -3.52800 28.04100 1.000 17.86989 289 TRP A O 1
ATOM 1433 N N . MET A 1 225 ? 14.78500 -4.13800 29.92700 1.000 14.57020 290 MET A N 1
ATOM 1434 C CA . MET A 1 225 ? 13.47600 -3.95000 29.32300 1.000 18.25501 290 MET A CA 1
ATOM 1435 C C . MET A 1 225 ? 12.74900 -2.70900 29.84600 1.000 14.27362 290 MET A C 1
ATOM 1436 O O . MET A 1 225 ? 11.67400 -2.38200 29.33500 1.000 16.26186 290 MET A O 1
ATOM 1441 N N . ARG A 1 226 ? 13.29400 -2.00100 30.83200 1.000 15.52020 291 ARG A N 1
ATOM 1442 C CA . ARG A 1 226 ? 12.65200 -0.76900 31.28800 1.000 13.90109 291 ARG A CA 1
ATOM 1443 C C . ARG A 1 226 ? 12.72200 0.28500 30.18200 1.000 18.25024 291 ARG A C 1
ATOM 1444 O O . ARG A 1 226 ? 13.73600 0.42500 29.49600 1.000 20.07113 291 ARG A O 1
ATOM 1452 N N . ASP A 1 227 ? 11.61900 1.00900 30.00000 1.000 16.98797 292 ASP A N 1
ATOM 1453 C CA . ASP A 1 227 ? 11.35500 1.90600 28.87300 1.000 15.09198 292 ASP A CA 1
ATOM 1454 C C . ASP A 1 227 ? 11.16700 1.13900 27.56700 1.000 19.98121 292 ASP A C 1
ATOM 1455 O O . ASP A 1 227 ? 11.08600 1.75400 26.48800 1.000 17.53764 292 ASP A O 1
ATOM 1460 N N . GLY A 1 228 ? 11.10400 -0.18900 27.62500 1.000 17.54375 293 GLY A N 1
ATOM 1461 C CA . GLY A 1 228 ? 10.62700 -0.97600 26.51000 1.000 14.22029 293 GLY A CA 1
ATOM 1462 C C . GLY A 1 228 ? 9.12600 -1.20300 26.59700 1.000 15.10535 293 GLY A C 1
ATOM 1463 O O . GLY A 1 228 ? 8.43200 -0.67300 27.46400 1.000 15.75268 293 GLY A O 1
ATOM 1464 N N . SER A 1 229 ? 8.62400 -2.00200 25.66000 1.000 14.07982 294 SER A N 1
ATOM 1465 C CA . SER A 1 229 ? 7.22300 -2.42100 25.67900 1.000 14.56703 294 SER A CA 1
ATOM 1466 C C . SER A 1 229 ? 7.15400 -3.83700 25.12700 1.000 16.08635 294 SER A C 1
ATOM 1467 O O . SER A 1 229 ? 8.05400 -4.28200 24.40500 1.000 17.24953 294 SER A O 1
ATOM 1470 N N . TYR A 1 230 ? 6.07200 -4.53700 25.45400 1.000 14.15348 295 TYR A N 1
ATOM 1471 C CA . TYR A 1 230 ? 5.82800 -5.87700 24.92800 1.000 13.12422 295 TYR A CA 1
ATOM 1472 C C . TYR A 1 230 ? 4.77400 -5.81400 23.84000 1.000 16.01692 295 TYR A C 1
ATOM 1473 O O . TYR A 1 230 ? 3.70000 -5.24500 24.04600 1.000 15.32275 295 TYR A O 1
ATOM 1482 N N . LEU A 1 231 ? 5.08100 -6.41900 22.69700 1.000 14.19069 296 LEU A N 1
ATOM 1483 C CA . LEU A 1 231 ? 4.23900 -6.39300 21.50700 1.000 11.56631 296 LEU A CA 1
ATOM 1484 C C . LEU A 1 231 ? 3.63600 -7.77300 21.29800 1.000 14.95503 296 LEU A C 1
ATOM 1485 O O . LEU A 1 231 ? 4.36300 -8.77400 21.28700 1.000 15.14632 296 LEU A O 1
ATOM 1490 N N . VAL A 1 232 ? 2.31800 -7.82500 21.09700 1.000 15.30989 297 VAL A N 1
ATOM 1491 C CA . VAL A 1 232 ? 1.63100 -9.06700 20.75100 1.000 14.12689 297 VAL A CA 1
ATOM 1492 C C . VAL A 1 232 ? 1.02600 -8.87300 19.36900 1.000 12.63779 297 VAL A C 1
ATOM 1493 O O . VAL A 1 232 ? 0.22300 -7.95400 19.16400 1.000 17.55661 297 VAL A O 1
ATOM 1497 N N . CYS A 1 233 ? 1.44800 -9.70300 18.42100 1.000 13.65038 298 CYS A N 1
ATOM 1498 C CA . CYS A 1 233 ? 0.89100 -9.72300 17.07200 1.000 14.37904 298 CYS A CA 1
ATOM 1499 C C . CYS A 1 233 ? -0.10200 -10.86500 16.95200 1.000 15.54191 298 CYS A C 1
ATOM 1500 O O . CYS A 1 233 ? 0.17500 -11.97700 17.40400 1.000 15.76465 298 CYS A O 1
ATOM 1503 N N . ARG A 1 234 ? -1.24700 -10.60500 16.31300 1.000 16.62727 299 ARG A N 1
ATOM 1504 C CA . ARG A 1 234 ? -2.17600 -11.66600 15.93400 1.000 14.44109 299 ARG A CA 1
ATOM 1505 C C . ARG A 1 234 ? -2.70600 -11.34000 14.54900 1.000 15.04528 299 ARG A C 1
ATOM 1506 O O . ARG A 1 234 ? -3.28700 -10.27100 14.35500 1.000 16.40925 299 ARG A O 1
ATOM 1514 N N . ARG A 1 235 ? -2.48900 -12.24000 13.58600 1.000 16.59953 300 ARG A N 1
ATOM 1515 C CA . ARG A 1 235 ? -3.05900 -12.08800 12.24500 1.000 16.38274 300 ARG A CA 1
ATOM 1516 C C . ARG A 1 235 ? -4.48400 -12.61200 12.29400 1.000 15.29355 300 ARG A C 1
ATOM 1517 O O . ARG A 1 235 ? -4.71100 -13.82200 12.26400 1.000 15.98367 300 ARG A O 1
ATOM 1525 N N . ILE A 1 236 ? -5.45600 -11.70800 12.36600 1.000 18.00393 301 ILE A N 1
ATOM 1526 C CA . ILE A 1 236 ? -6.84300 -12.09600 12.60800 1.000 15.10823 301 ILE A CA 1
ATOM 1527 C C . ILE A 1 236 ? -7.62100 -11.98100 11.30700 1.000 19.34223 301 ILE A C 1
ATOM 1528 O O . ILE A 1 236 ? -7.91300 -10.87700 10.84100 1.000 16.87476 301 ILE A O 1
ATOM 1533 N N . ARG A 1 237 ? -7.98500 -13.12400 10.74000 1.000 15.38593 302 ARG A N 1
ATOM 1534 C CA . ARG A 1 237 ? -8.79000 -13.12400 9.52700 1.000 16.29418 302 ARG A CA 1
ATOM 1535 C C . ARG A 1 237 ? -10.21800 -12.71400 9.85900 1.000 18.08387 302 ARG A C 1
ATOM 1536 O O . ARG A 1 237 ? -10.77700 -13.12300 10.87900 1.000 19.54551 302 ARG A O 1
ATOM 1544 N N . MET A 1 238 ? -10.81200 -11.91100 8.98400 1.000 18.68553 303 MET A N 1
ATOM 1545 C CA . MET A 1 238 ? -12.20200 -11.48700 9.11300 1.000 18.70837 303 MET A CA 1
ATOM 1546 C C . MET A 1 238 ? -13.05100 -12.27700 8.12300 1.000 19.94581 303 MET A C 1
ATOM 1547 O O . MET A 1 238 ? -12.70300 -12.35700 6.95000 1.000 20.33463 303 MET A O 1
ATOM 1552 N N . LEU A 1 239 ? -14.16700 -12.84700 8.59100 1.000 21.59511 304 LEU A N 1
ATOM 1553 C CA . LEU A 1 239 ? -15.11000 -13.53800 7.70700 1.000 22.73089 304 LEU A CA 1
ATOM 1554 C C . LEU A 1 239 ? -16.07800 -12.49800 7.15700 1.000 23.33400 304 LEU A C 1
ATOM 1555 O O . LEU A 1 239 ? -17.19900 -12.31700 7.64000 1.000 21.59056 304 LEU A O 1
ATOM 1560 N N . LEU A 1 240 ? -15.61700 -11.78800 6.12500 1.000 23.07757 305 LEU A N 1
ATOM 1561 C CA . LEU A 1 240 ? -16.30500 -10.57000 5.71600 1.000 21.53345 305 LEU A CA 1
ATOM 1562 C C . LEU A 1 240 ? -17.60400 -10.87200 4.97600 1.000 21.37877 305 LEU A C 1
ATOM 1563 O O . LEU A 1 240 ? -18.54300 -10.06800 5.03800 1.000 24.05077 305 LEU A O 1
ATOM 1568 N N . ASP A 1 241 ? -17.68200 -12.01200 4.28300 1.000 28.24896 306 ASP A N 1
ATOM 1569 C CA . ASP A 1 241 ? -18.92700 -12.36300 3.60700 1.000 23.68032 306 ASP A CA 1
ATOM 1570 C C . ASP A 1 241 ? -20.01600 -12.66700 4.62400 1.000 27.62697 306 ASP A C 1
ATOM 1571 O O . ASP A 1 241 ? -21.17600 -12.28800 4.43600 1.000 29.36115 306 ASP A O 1
ATOM 1576 N N . ALA A 1 242 ? -19.66100 -13.33900 5.71700 1.000 24.31186 307 ALA A N 1
ATOM 1577 C CA . ALA A 1 242 ? -20.64900 -13.57900 6.75600 1.000 23.82762 307 ALA A CA 1
ATOM 1578 C C . ALA A 1 242 ? -21.01900 -12.27700 7.45000 1.000 23.62084 307 ALA A C 1
ATOM 1579 O O . ALA A 1 242 ? -22.19000 -12.03500 7.74700 1.000 25.58663 307 ALA A O 1
ATOM 1581 N N . TRP A 1 243 ? -20.02000 -11.43400 7.71800 1.000 25.53296 308 TRP A N 1
ATOM 1582 C CA . TRP A 1 243 ? -20.24400 -10.12400 8.32300 1.000 20.73588 308 TRP A CA 1
ATOM 1583 C C . TRP A 1 243 ? -21.25000 -9.29500 7.53100 1.000 21.10813 308 TRP A C 1
ATOM 1584 O O . TRP A 1 243 ? -22.14200 -8.65500 8.11200 1.000 19.97546 308 TRP A O 1
ATOM 1595 N N . ALA A 1 244 ? -21.11500 -9.29800 6.20200 1.000 23.11001 309 ALA A N 1
ATOM 1596 C CA . ALA A 1 244 ? -21.94500 -8.46000 5.34500 1.000 26.80721 309 ALA A CA 1
ATOM 1597 C C . ALA A 1 244 ? -23.40600 -8.89400 5.33200 1.000 32.73328 309 ALA A C 1
ATOM 1598 O O . ALA A 1 244 ? -24.26700 -8.11000 4.91700 1.000 30.69502 309 ALA A O 1
ATOM 1600 N N . ARG A 1 245 ? -23.71100 -10.11000 5.78500 1.000 23.49916 310 ARG A N 1
ATOM 1601 C CA . ARG A 1 245 ? -25.09900 -10.55400 5.82400 1.000 28.50295 310 ARG A CA 1
ATOM 1602 C C . ARG A 1 245 ? -25.87500 -10.00000 7.01500 1.000 26.58150 310 ARG A C 1
ATOM 1603 O O . ARG A 1 245 ? -27.09600 -10.18400 7.06900 1.000 29.05281 310 ARG A O 1
ATOM 1611 N N . LEU A 1 246 ? -25.20500 -9.35300 7.97400 1.000 25.00138 311 LEU A N 1
ATOM 1612 C CA . LEU A 1 246 ? -25.86400 -8.69400 9.09500 1.000 25.89705 311 LEU A CA 1
ATOM 1613 C C . LEU A 1 246 ? -26.22600 -7.27000 8.70000 1.000 29.89498 311 LEU A C 1
ATOM 1614 O O . LEU A 1 246 ? -25.46800 -6.61300 7.98000 1.000 24.71152 311 LEU A O 1
ATOM 1619 N N . ASP A 1 247 ? -27.37700 -6.78500 9.17800 1.000 22.02925 312 ASP A N 1
ATOM 1620 C CA . ASP A 1 247 ? -27.62400 -5.36100 9.01700 1.000 22.56147 312 ASP A CA 1
ATOM 1621 C C . ASP A 1 247 ? -26.79000 -4.58300 10.03200 1.000 21.46319 312 ASP A C 1
ATOM 1622 O O . ASP A 1 247 ? -26.11300 -5.16000 10.88700 1.000 22.71006 312 ASP A O 1
ATOM 1627 N N . GLU A 1 248 ? -26.80000 -3.25100 9.90700 1.000 24.25366 313 GLU A N 1
ATOM 1628 C CA . GLU A 1 248 ? -25.89400 -2.45000 10.72700 1.000 19.66892 313 GLU A CA 1
ATOM 1629 C C . GLU A 1 248 ? -26.30200 -2.46600 12.19500 1.000 23.51255 313 GLU A C 1
ATOM 1630 O O . GLU A 1 248 ? -25.44200 -2.34000 13.07600 1.000 22.44819 313 GLU A O 1
ATOM 1636 N N . THR A 1 249 ? -27.60000 -2.61200 12.47800 1.000 22.41862 314 THR A N 1
ATOM 1637 C CA . THR A 1 249 ? -28.03800 -2.78900 13.85700 1.000 20.71854 314 THR A CA 1
ATOM 1638 C C . THR A 1 249 ? -27.37700 -4.01000 14.47900 1.000 19.82792 314 THR A C 1
ATOM 1639 O O . THR A 1 249 ? -26.84000 -3.94300 15.59100 1.000 22.63933 314 THR A O 1
ATOM 1643 N N . ALA A 1 250 ? -27.41200 -5.14400 13.77000 1.000 20.33517 315 ALA A N 1
ATOM 1644 C CA . ALA A 1 250 ? -26.80200 -6.36600 14.28900 1.000 19.82272 315 ALA A CA 1
ATOM 1645 C C . ALA A 1 250 ? -25.28900 -6.24800 14.37100 1.000 20.51504 315 ALA A C 1
ATOM 1646 O O . ALA A 1 250 ? -24.67900 -6.72100 15.33800 1.000 19.60089 315 ALA A O 1
ATOM 1648 N N . GLN A 1 251 ? -24.65500 -5.64700 13.35300 1.000 18.33907 316 GLN A N 1
ATOM 1649 C CA . GLN A 1 251 ? -23.21500 -5.44200 13.41400 1.000 16.22772 316 GLN A CA 1
ATOM 1650 C C . GLN A 1 251 ? -22.83300 -4.55500 14.59300 1.000 19.61238 316 GLN A C 1
ATOM 1651 O O . GLN A 1 251 ? -21.85900 -4.83900 15.29900 1.000 17.65144 316 GLN A O 1
ATOM 1657 N N . SER A 1 252 ? -23.58600 -3.47200 14.82100 1.000 18.08712 317 SER A N 1
ATOM 1658 C CA . SER A 1 252 ? -23.25900 -2.58800 15.93700 1.000 18.19353 317 SER A CA 1
ATOM 1659 C C . SER A 1 252 ? -23.35200 -3.33800 17.25800 1.000 20.62769 317 SER A C 1
ATOM 1660 O O . SER A 1 252 ? -22.50400 -3.16500 18.14900 1.000 18.59492 317 SER A O 1
ATOM 1663 N N . ALA A 1 253 ? -24.35700 -4.21100 17.38700 1.000 18.47227 318 ALA A N 1
ATOM 1664 C CA . ALA A 1 253 ? -24.56000 -4.94800 18.63400 1.000 19.31908 318 ALA A CA 1
ATOM 1665 C C . ALA A 1 253 ? -23.42400 -5.92400 18.92500 1.000 18.98782 318 ALA A C 1
ATOM 1666 O O . ALA A 1 253 ? -23.15900 -6.22000 20.10100 1.000 19.62275 318 ALA A O 1
ATOM 1668 N N . VAL A 1 254 ? -22.74200 -6.42700 17.88400 1.000 16.22017 319 VAL A N 1
ATOM 1669 C CA . VAL A 1 254 ? -21.58600 -7.30500 18.08200 1.000 15.45956 319 VAL A CA 1
ATOM 1670 C C . VAL A 1 254 ? -20.49200 -6.58300 18.86300 1.000 17.15105 319 VAL A C 1
ATOM 1671 O O . VAL A 1 254 ? -19.87100 -7.16200 19.76600 1.000 17.29082 319 VAL A O 1
ATOM 1675 N N . ILE A 1 255 ? -20.24200 -5.31200 18.53000 1.000 15.55655 320 ILE A N 1
ATOM 1676 C CA . ILE A 1 255 ? -19.16500 -4.53300 19.13900 1.000 17.07097 320 ILE A CA 1
ATOM 1677 C C . ILE A 1 255 ? -19.61600 -3.86600 20.42800 1.000 15.74612 320 ILE A C 1
ATOM 1678 O O . ILE A 1 255 ? -18.85400 -3.79300 21.40200 1.000 16.42382 320 ILE A O 1
ATOM 1683 N N . GLY A 1 256 ? -20.84400 -3.35900 20.43800 1.000 16.40692 321 GLY A N 1
ATOM 1684 C CA . GLY A 1 256 ? -21.32300 -2.50400 21.50600 1.000 14.78105 321 GLY A CA 1
ATOM 1685 C C . GLY A 1 256 ? -21.28000 -1.02800 21.17300 1.000 17.97112 321 GLY A C 1
ATOM 1686 O O . GLY A 1 256 ? -21.56600 -0.20100 22.05100 1.000 17.22553 321 GLY A O 1
ATOM 1687 N N . ARG A 1 257 ? -20.91300 -0.67300 19.93400 1.000 18.23397 322 ARG A N 1
ATOM 1688 C CA . ARG A 1 257 ? -20.86400 0.70600 19.47500 1.000 17.21595 322 ARG A CA 1
ATOM 1689 C C . ARG A 1 257 ? -21.53600 0.80800 18.12000 1.000 21.08460 322 ARG A C 1
ATOM 1690 O O . ARG A 1 257 ? -21.48300 -0.12700 17.32100 1.000 19.74440 322 ARG A O 1
ATOM 1698 N N . ARG A 1 258 ? -22.13200 1.96800 17.85200 1.000 22.05536 323 ARG A N 1
ATOM 1699 C CA . ARG A 1 258 ? -22.73800 2.20400 16.54800 1.000 21.98249 323 ARG A CA 1
ATOM 1700 C C . ARG A 1 258 ? -21.68900 2.17100 15.44900 1.000 23.99662 323 ARG A C 1
ATOM 1701 O O . ARG A 1 258 ? -20.62700 2.79700 15.56200 1.000 22.12721 323 ARG A O 1
ATOM 1709 N N . LYS A 1 259 ? -21.99600 1.44800 14.36800 1.000 19.45054 324 LYS A N 1
ATOM 1710 C CA . LYS A 1 259 ? -21.05700 1.41200 13.26000 1.000 21.78087 324 LYS A CA 1
ATOM 1711 C C . LYS A 1 259 ? -20.98800 2.75700 12.55800 1.000 22.88820 324 LYS A C 1
ATOM 1712 O O . LYS A 1 259 ? -19.93100 3.12500 12.03900 1.000 26.07438 324 LYS A O 1
ATOM 1718 N N . SER A 1 260 ? -22.08100 3.52400 12.58500 1.000 24.06785 325 SER A N 1
ATOM 1719 C CA . SER A 1 260 ? -22.11500 4.81400 11.90600 1.000 26.32072 325 SER A CA 1
ATOM 1720 C C . SER A 1 260 ? -21.09200 5.78000 12.49500 1.000 26.57800 325 SER A C 1
ATOM 1721 O O . SER A 1 260 ? -20.22100 6.29100 11.78400 1.000 26.18577 325 SER A O 1
ATOM 1724 N N . ASP A 1 261 ? -21.18200 6.04600 13.79900 1.000 21.79008 326 ASP A N 1
ATOM 1725 C CA . ASP A 1 261 ? -20.43200 7.14600 14.38500 1.000 20.12979 326 ASP A CA 1
ATOM 1726 C C . ASP A 1 261 ? -19.55700 6.72400 15.56100 1.000 18.90081 326 ASP A C 1
ATOM 1727 O O . ASP A 1 261 ? -18.98200 7.58900 16.22500 1.000 24.64002 326 ASP A O 1
ATOM 1732 N N . GLY A 1 262 ? -19.45300 5.43100 15.83900 1.000 18.66427 327 GLY A N 1
ATOM 1733 C CA . GLY A 1 262 ? -18.56600 4.95200 16.88100 1.000 16.88429 327 GLY A CA 1
ATOM 1734 C C . GLY A 1 262 ? -19.03400 5.17500 18.30100 1.000 22.27853 327 GLY A C 1
ATOM 1735 O O . GLY A 1 262 ? -18.29100 4.84500 19.23200 1.000 21.91647 327 GLY A O 1
ATOM 1736 N N . THR A 1 263 ? -20.23300 5.70700 18.50700 1.000 19.45237 328 THR A N 1
ATOM 1737 C CA . THR A 1 263 ? -20.70300 5.95600 19.86600 1.000 17.76934 328 THR A CA 1
ATOM 1738 C C . THR A 1 263 ? -21.13500 4.66700 20.55700 1.000 21.05855 328 THR A C 1
ATOM 1739 O O . THR A 1 263 ? -21.60000 3.71300 19.92900 1.000 19.52437 328 THR A O 1
ATOM 1743 N N . ALA A 1 264 ? -20.95600 4.64100 21.87100 1.000 15.83811 329 ALA A N 1
ATOM 1744 C CA . ALA A 1 264 ? -21.43600 3.51200 22.66000 1.000 15.39968 329 ALA A CA 1
ATOM 1745 C C . ALA A 1 264 ? -22.94900 3.39200 22.54500 1.000 18.78783 329 ALA A C 1
ATOM 1746 O O . ALA A 1 264 ? -23.66300 4.39700 22.55400 1.000 19.52835 329 ALA A O 1
ATOM 1748 N N . LEU A 1 265 ? -23.44200 2.15000 22.46500 1.000 16.52052 330 LEU A N 1
ATOM 1749 C CA . LEU A 1 265 ? -24.88200 1.96000 22.32100 1.000 19.37601 330 LEU A CA 1
ATOM 1750 C C . LEU A 1 265 ? -25.65300 2.36700 23.57100 1.000 19.19901 330 LEU A C 1
ATOM 1751 O O . LEU A 1 265 ? -26.87400 2.53400 23.49900 1.000 21.55910 330 LEU A O 1
ATOM 1756 N N . SER A 1 266 ? -24.96500 2.53200 24.70600 1.000 19.50514 331 SER A N 1
ATOM 1757 C CA . SER A 1 266 ? -25.54600 3.04400 25.93500 1.000 17.99871 331 SER A CA 1
ATOM 1758 C C . SER A 1 266 ? -25.63900 4.55800 25.95100 1.000 24.42400 331 SER A C 1
ATOM 1759 O O . SER A 1 266 ? -26.22600 5.12000 26.88000 1.000 22.92593 331 SER A O 1
ATOM 1762 N N . ALA A 1 267 ? -25.04600 5.22500 24.98000 1.000 21.04139 332 ALA A N 1
ATOM 1763 C CA . ALA A 1 267 ? -25.03200 6.67400 24.89300 1.000 23.82959 332 ALA A CA 1
ATOM 1764 C C . ALA A 1 267 ? -25.82400 7.11800 23.66900 1.000 22.96006 332 ALA A C 1
ATOM 1765 O O . ALA A 1 267 ? -26.13400 6.30000 22.80000 1.000 21.44111 332 ALA A O 1
ATOM 1767 N N . PRO A 1 268 ? -26.20000 8.39000 23.57300 1.000 23.62369 333 PRO A N 1
ATOM 1768 C CA . PRO A 1 268 ? -26.91100 8.84700 22.37400 1.000 26.36332 333 PRO A CA 1
ATOM 1769 C C . PRO A 1 268 ? -25.97800 8.89800 21.17500 1.000 24.90935 333 PRO A C 1
ATOM 1770 O O . PRO A 1 268 ? -24.74900 8.98400 21.33500 1.000 22.03537 333 PRO A O 1
ATOM 1774 N N . PRO A 1 269 ? -26.52000 8.83400 19.95900 1.000 24.36159 334 PRO A N 1
ATOM 1775 C CA . PRO A 1 269 ? -25.68100 8.99400 18.77400 1.000 22.80629 334 PRO A CA 1
ATOM 1776 C C . PRO A 1 269 ? -25.26300 10.44300 18.63200 1.000 25.51547 334 PRO A C 1
ATOM 1777 O O . PRO A 1 269 ? -25.85700 11.34600 19.22000 1.000 25.44711 334 PRO A O 1
ATOM 1781 N N . VAL A 1 270 ? -24.21600 10.65800 17.83600 1.000 23.50443 335 VAL A N 1
ATOM 1782 C CA . VAL A 1 270 ? -23.83800 12.02300 17.49200 1.000 26.73075 335 VAL A CA 1
ATOM 1783 C C . VAL A 1 270 ? -25.03800 12.72600 16.86000 1.000 29.69902 335 VAL A C 1
ATOM 1784 O O . VAL A 1 270 ? -25.75500 12.15400 16.02700 1.000 31.33814 335 VAL A O 1
ATOM 1788 N N . GLY A 1 271 ? -25.28200 13.97000 17.28100 1.000 27.27748 336 GLY A N 1
ATOM 1789 C CA . GLY A 1 271 ? -26.44100 14.72800 16.86700 1.000 33.25590 336 GLY A CA 1
ATOM 1790 C C . GLY A 1 271 ? -27.57300 14.73400 17.87300 1.000 40.79449 336 GLY A C 1
ATOM 1791 O O . GLY A 1 271 ? -28.43100 15.62500 17.82000 1.000 36.96656 336 GLY A O 1
ATOM 1792 N N . GLN A 1 272 ? -27.60200 13.75800 18.78000 1.000 30.38410 337 GLN A N 1
ATOM 1793 C CA . GLN A 1 272 ? -28.55900 13.70300 19.87700 1.000 35.36809 337 GLN A CA 1
ATOM 1794 C C . GLN A 1 272 ? -27.81200 13.77700 21.21000 1.000 36.99987 337 GLN A C 1
ATOM 1795 O O . GLN A 1 272 ? -28.24000 13.21300 22.22100 1.000 35.21846 337 GLN A O 1
ATOM 1801 N N . GLY A 1 273 ? -26.67200 14.47200 21.21500 1.000 31.14463 338 GLY A N 1
ATOM 1802 C CA . GLY A 1 273 ? -25.86300 14.63000 22.40800 1.000 26.49479 338 GLY A CA 1
ATOM 1803 C C . GLY A 1 273 ? -24.68100 13.69200 22.50600 1.000 28.62432 338 GLY A C 1
ATOM 1804 O O . GLY A 1 273 ? -23.94000 13.76100 23.49500 1.000 29.97925 338 GLY A O 1
ATOM 1805 N N . GLY A 1 274 ? -24.47700 12.82500 21.51100 1.000 21.84536 339 GLY A N 1
ATOM 1806 C CA . GLY A 1 274 ? -23.43700 11.83100 21.59900 1.000 23.10400 339 GLY A CA 1
ATOM 1807 C C . GLY A 1 274 ? -22.07700 12.37600 21.22300 1.000 22.15251 339 GLY A C 1
ATOM 1808 O O . GLY A 1 274 ? -21.93800 13.44700 20.62500 1.000 23.48391 339 GLY A O 1
ATOM 1809 N N . ALA A 1 275 ? -21.05900 11.61700 21.61400 1.000 24.56165 340 ALA A N 1
ATOM 1810 C CA . ALA A 1 275 ? -19.67100 11.90400 21.28200 1.000 24.06625 340 ALA A CA 1
ATOM 1811 C C . ALA A 1 275 ? -18.89400 10.62400 21.54600 1.000 26.41800 340 ALA A C 1
ATOM 1812 O O . ALA A 1 275 ? -19.20100 9.89600 22.49000 1.000 23.76377 340 ALA A O 1
ATOM 1814 N N . GLU A 1 276 ? -17.91100 10.33000 20.70200 1.000 31.85093 341 GLU A N 1
ATOM 1815 C CA . GLU A 1 276 ? -17.27300 9.02900 20.87200 1.000 38.72272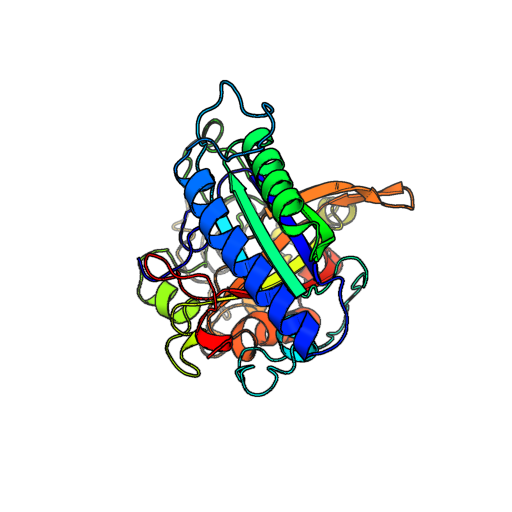 341 GLU A CA 1
ATOM 1816 C C . GLU A 1 276 ? -16.41600 8.93800 22.13600 1.000 30.31503 341 GLU A C 1
ATOM 1817 O O . GLU A 1 276 ? -16.05100 7.82500 22.52600 1.000 34.46099 341 GLU A O 1
ATOM 1823 N N . THR A 1 277 ? -16.11600 10.05800 22.80000 1.000 26.49374 342 THR A N 1
ATOM 1824 C CA . THR A 1 277 ? -15.42300 10.01600 24.08500 1.000 27.29175 342 THR A CA 1
ATOM 1825 C C . THR A 1 277 ? -16.32600 9.61300 25.25100 1.000 30.75728 342 THR A C 1
ATOM 1826 O O . THR A 1 277 ? -15.81000 9.33500 26.34200 1.000 23.07779 342 THR A O 1
ATOM 1830 N N . ILE A 1 278 ? -17.64500 9.58100 25.06500 1.000 22.36184 343 ILE A N 1
ATOM 1831 C CA . ILE A 1 278 ? -18.53600 9.17500 26.15000 1.000 20.82925 343 ILE A CA 1
ATOM 1832 C C . ILE A 1 278 ? -18.37600 7.67600 26.37900 1.000 22.55510 343 ILE A C 1
ATOM 1833 O O . ILE A 1 278 ? -18.66300 6.86300 25.49100 1.000 19.40454 343 ILE A O 1
ATOM 1838 N N . GLN A 1 279 ? -17.93300 7.30300 27.58500 1.000 19.17982 344 GLN A N 1
ATOM 1839 C CA . GLN A 1 279 ? -17.61700 5.91700 27.88100 1.000 15.71813 344 GLN A CA 1
ATOM 1840 C C . GLN A 1 279 ? -18.86600 5.03300 27.87000 1.000 15.31329 344 GLN A C 1
ATOM 1841 O O . GLN A 1 279 ? -19.97100 5.48000 28.21400 1.000 18.28120 344 GLN A O 1
ATOM 1847 N N . PRO A 1 280 ? -18.71000 3.76200 27.50100 1.000 15.54887 345 PRO A N 1
ATOM 1848 C CA . PRO A 1 280 ? -19.82700 2.82200 27.60900 1.000 21.83854 345 PRO A CA 1
ATOM 1849 C C . PRO A 1 280 ? -20.30800 2.69100 29.05000 1.000 19.12788 345 PRO A C 1
ATOM 1850 O O . PRO A 1 280 ? -19.53600 2.79600 30.00300 1.000 20.58780 345 PRO A O 1
ATOM 1854 N N . ASP A 1 281 ? -21.61200 2.48400 29.19600 1.000 18.27871 346 ASP A N 1
ATOM 1855 C CA . ASP A 1 281 ? -22.28800 2.28300 30.47500 1.000 16.99174 346 ASP A CA 1
ATOM 1856 C C . ASP A 1 281 ? -22.89100 0.89300 30.40000 1.000 17.76430 346 ASP A C 1
ATOM 1857 O O . ASP A 1 281 ? -23.82100 0.66200 29.62200 1.000 18.96708 346 ASP A O 1
ATOM 1862 N N . PHE A 1 282 ? -22.34800 -0.03700 31.17200 1.000 17.80935 347 PHE A N 1
ATOM 1863 C CA . PHE A 1 282 ? -22.66100 -1.44300 30.96400 1.000 18.31001 347 PHE A CA 1
ATOM 1864 C C . PHE A 1 282 ? -23.92200 -1.90300 31.68200 1.000 19.49725 347 PHE A C 1
ATOM 1865 O O . PHE A 1 282 ? -24.30500 -3.07100 31.54400 1.000 21.10135 347 PHE A O 1
ATOM 1873 N N . THR A 1 283 ? -24.61400 -1.02000 32.39400 1.000 17.01624 348 THR A N 1
ATOM 1874 C CA . THR A 1 283 ? -25.92700 -1.38200 32.91800 1.000 18.90231 348 THR A CA 1
ATOM 1875 C C . THR A 1 283 ? -27.06400 -0.57300 32.31200 1.000 20.65637 348 THR A C 1
ATOM 1876 O O . THR A 1 283 ? -28.22600 -0.84100 32.63300 1.000 20.52314 348 THR A O 1
ATOM 1880 N N . ALA A 1 284 ? -26.77100 0.38800 31.43900 1.000 21.49624 349 ALA A N 1
ATOM 1881 C CA . ALA A 1 284 ? -27.82300 1.19100 30.82900 1.000 18.86373 349 ALA A CA 1
ATOM 1882 C C . ALA A 1 284 ? -28.75600 0.32700 29.99600 1.000 21.12681 349 ALA A C 1
ATOM 1883 O O . ALA A 1 284 ? -28.34900 -0.66200 29.37700 1.000 19.01337 349 ALA A O 1
ATOM 1885 N N . ARG A 1 285 ? -30.01800 0.72700 29.97400 1.000 20.67815 350 ARG A N 1
ATOM 1886 C CA . ARG A 1 285 ? -31.03800 0.07900 29.16800 1.000 20.26664 350 ARG A CA 1
ATOM 1887 C C . ARG A 1 285 ? -31.32600 0.90100 27.92300 1.000 25.26052 350 ARG A C 1
ATOM 1888 O O . ARG A 1 285 ? -31.36100 2.13600 27.97100 1.000 23.21367 350 ARG A O 1
ATOM 1896 N N . ALA A 1 286 ? -31.54100 0.21100 26.80800 1.000 20.68504 351 ALA A N 1
ATOM 1897 C CA . ALA A 1 286 ? -31.96100 0.89500 25.59200 1.000 20.48346 351 ALA A CA 1
ATOM 1898 C C . ALA A 1 286 ? -33.43400 1.30900 25.68000 1.000 20.14808 351 ALA A C 1
ATOM 1899 O O . ALA A 1 286 ? -34.16100 0.97900 26.62900 1.000 23.79340 351 ALA A O 1
ATOM 1901 N N . ALA A 1 287 ? -33.87800 2.05000 24.66000 1.000 23.87277 352 ALA A N 1
ATOM 1902 C CA . ALA A 1 287 ? -35.25300 2.54300 24.64800 1.000 25.51391 352 ALA A CA 1
ATOM 1903 C C . ALA A 1 287 ? -36.26100 1.40500 24.69900 1.000 21.11805 352 ALA A C 1
ATOM 1904 O O . ALA A 1 287 ? -37.33100 1.55100 25.29700 1.000 24.37703 352 ALA A O 1
ATOM 1906 N N . ASP A 1 288 ? -35.93600 0.26500 24.08500 1.000 26.14259 353 ASP A N 1
ATOM 1907 C CA . ASP A 1 288 ? -36.83500 -0.88400 24.08800 1.000 23.78099 353 ASP A CA 1
ATOM 1908 C C . ASP A 1 288 ? -36.73500 -1.70600 25.36400 1.000 22.00322 353 ASP A C 1
ATOM 1909 O O . ASP A 1 288 ? -37.31300 -2.79700 25.42600 1.000 22.08685 353 ASP A O 1
ATOM 1914 N N . GLY A 1 289 ? -36.00700 -1.22100 26.37400 1.000 20.61778 354 GLY A N 1
ATOM 1915 C CA . GLY A 1 289 ? -35.90000 -1.90100 27.64000 1.000 23.41169 354 GLY A CA 1
ATOM 1916 C C . GLY A 1 289 ? -34.80300 -2.93800 27.72600 1.000 24.21524 354 GLY A C 1
ATOM 1917 O O . GLY A 1 289 ? -34.52900 -3.43200 28.82800 1.000 25.52254 354 GLY A O 1
ATOM 1918 N N . SER A 1 290 ? -34.16300 -3.28000 26.61400 1.000 21.01245 355 SER A N 1
ATOM 1919 C CA . SER A 1 290 ? -33.09600 -4.27000 26.65400 1.000 23.01453 355 SER A CA 1
ATOM 1920 C C . SER A 1 290 ? -31.80800 -3.65600 27.19100 1.000 22.20963 355 SER A C 1
ATOM 1921 O O . SER A 1 290 ? -31.64900 -2.43400 27.25400 1.000 20.91241 355 SER A O 1
ATOM 1924 N N . LEU A 1 291 ? -30.88800 -4.52600 27.60500 1.000 20.67713 356 LEU A N 1
ATOM 1925 C CA . LEU A 1 291 ? -29.54700 -4.08400 27.97100 1.000 20.56515 356 LEU A CA 1
ATOM 1926 C C . LEU A 1 291 ? -28.89100 -3.42900 26.76300 1.000 23.10379 356 LEU A C 1
ATOM 1927 O O . LEU A 1 291 ? -28.77500 -4.05300 25.70500 1.000 21.32922 356 LEU A O 1
ATOM 1932 N N . ALA A 1 292 ? -28.47500 -2.16700 26.90800 1.000 18.41181 357 ALA A N 1
ATOM 1933 C CA . ALA A 1 292 ? -28.04700 -1.40500 25.73900 1.000 19.01397 357 ALA A CA 1
ATOM 1934 C C . ALA A 1 292 ? -26.82400 -2.03800 25.08600 1.000 22.62763 357 ALA A C 1
ATOM 1935 O O . ALA A 1 292 ? -26.77300 -2.21000 23.86100 1.000 19.22426 357 ALA A O 1
ATOM 1937 N N . ILE A 1 293 ? -25.82400 -2.37700 25.88500 1.000 18.19864 358 ILE A N 1
ATOM 1938 C CA . ILE A 1 293 ? -24.62800 -3.04500 25.39600 1.000 18.29545 358 ILE A CA 1
ATOM 1939 C C . ILE A 1 293 ? -24.76000 -4.50700 25.77300 1.000 16.75268 358 ILE A C 1
ATOM 1940 O O . ILE A 1 293 ? -24.93900 -4.83200 26.95000 1.000 19.10910 358 ILE A O 1
ATOM 1945 N N . ALA A 1 294 ? -24.71400 -5.38400 24.77600 1.000 16.68922 359 ALA A N 1
ATOM 1946 C CA . ALA A 1 294 ? -24.97700 -6.79000 25.01000 1.000 16.56286 359 ALA A CA 1
ATOM 1947 C C . ALA A 1 294 ? -23.94500 -7.38600 25.95500 1.000 15.99229 359 ALA A C 1
ATOM 1948 O O . ALA A 1 294 ? -22.79700 -6.93700 26.03400 1.000 16.46199 359 ALA A O 1
ATOM 1950 N N . GLY A 1 295 ? -24.37000 -8.42600 26.67600 1.000 17.85812 360 GLY A N 1
ATOM 1951 C CA . GLY A 1 295 ? -23.47100 -9.11600 27.58000 1.000 20.10761 360 GLY A CA 1
ATOM 1952 C C . GLY A 1 295 ? -22.31800 -9.79600 26.88100 1.000 23.62629 360 GLY A C 1
ATOM 1953 O O . GLY A 1 295 ? -21.32600 -10.14000 27.53200 1.000 22.19107 360 GLY A O 1
ATOM 1954 N N . ASN A 1 296 ? -22.41900 -10.00400 25.56600 1.000 15.83965 361 ASN A N 1
ATOM 1955 C CA . ASN A 1 296 ? -21.31300 -10.57000 24.80200 1.000 15.75858 361 ASN A CA 1
ATOM 1956 C C . ASN A 1 296 ? -20.68900 -9.56600 23.84300 1.000 18.26477 361 ASN A C 1
ATOM 1957 O O . ASN A 1 296 ? -19.96100 -9.96700 22.93000 1.000 20.51085 361 ASN A O 1
ATOM 1962 N N . ALA A 1 297 ? -20.94100 -8.27400 24.03800 1.000 18.13225 362 ALA A N 1
ATOM 1963 C CA . ALA A 1 297 ? -20.35600 -7.26600 23.16000 1.000 14.13386 362 ALA A CA 1
ATOM 1964 C C . ALA A 1 297 ? -18.84400 -7.19000 23.33900 1.000 15.40176 362 ALA A C 1
ATOM 1965 O O . ALA A 1 297 ? -18.31700 -7.26000 24.45100 1.000 18.17546 362 ALA A O 1
ATOM 1967 N N . HIS A 1 298 ? -18.15100 -7.03300 22.21400 1.000 17.00620 363 HIS A N 1
ATOM 1968 C CA . HIS A 1 298 ? -16.69900 -6.94000 22.20900 1.000 14.97654 363 HIS A CA 1
ATOM 1969 C C . HIS A 1 298 ? -16.18700 -5.89300 23.19100 1.000 15.51505 363 HIS A C 1
ATOM 1970 O O . HIS A 1 298 ? -15.24800 -6.15000 23.95900 1.000 17.45691 363 HIS A O 1
ATOM 1977 N N . VAL A 1 299 ? -16.78800 -4.70100 23.17800 1.000 14.66835 364 VAL A N 1
ATOM 1978 C CA . VAL A 1 299 ? -16.30600 -3.61400 24.02600 1.000 16.28518 364 VAL A CA 1
ATOM 1979 C C . VAL A 1 299 ? -16.56700 -3.91200 25.49800 1.000 17.93844 364 VAL A C 1
ATOM 1980 O O . VAL A 1 299 ? -15.77500 -3.51500 26.36800 1.000 17.98462 364 VAL A O 1
ATOM 1984 N N . ARG A 1 300 ? -17.65500 -4.62200 25.80300 1.000 15.32994 365 ARG A N 1
ATOM 1985 C CA . ARG A 1 300 ? -17.91000 -5.01000 27.19100 1.000 19.72161 365 ARG A CA 1
ATOM 1986 C C . ARG A 1 300 ? -16.83200 -5.95800 27.69400 1.000 21.08929 365 ARG A C 1
ATOM 1987 O O . ARG A 1 300 ? -16.30100 -5.79300 28.80200 1.000 21.27163 365 ARG A O 1
ATOM 1995 N N . LEU A 1 301 ? -16.47500 -6.94900 26.88100 1.000 15.76383 366 LEU A N 1
ATOM 1996 C CA . LEU A 1 301 ? -15.56100 -7.97200 27.35200 1.000 16.19192 366 LEU A CA 1
ATOM 1997 C C . LEU A 1 301 ? -14.11000 -7.50300 27.36800 1.000 17.59592 366 LEU A C 1
ATOM 1998 O O . LEU A 1 301 ? -13.29700 -8.08500 28.09900 1.000 17.79471 366 LEU A O 1
ATOM 2003 N N . SER A 1 302 ? -13.77500 -6.45100 26.61500 1.000 16.23970 367 SER A N 1
ATOM 2004 C CA . SER A 1 302 ? -12.40600 -5.94600 26.55700 1.000 15.27576 367 SER A CA 1
ATOM 2005 C C . SER A 1 302 ? -12.16300 -4.69500 27.40600 1.000 17.25654 367 SER A C 1
ATOM 2006 O O . SER A 1 302 ? -11.01400 -4.26700 27.54600 1.000 16.14555 367 SER A O 1
ATOM 2009 N N . HIS A 1 303 ? -13.19600 -4.12800 28.01100 1.000 14.48800 368 HIS A N 1
ATOM 2010 C CA . HIS A 1 303 ? -13.04700 -2.81600 28.61700 1.000 14.34393 368 HIS A CA 1
ATOM 2011 C C . HIS A 1 303 ? -12.16700 -2.91000 29.86200 1.000 14.91034 368 HIS A C 1
ATOM 2012 O O . HIS A 1 303 ? -12.24500 -3.90200 30.59600 1.000 17.33741 368 HIS A O 1
ATOM 2019 N N . PRO A 1 304 ? -11.31900 -1.90700 30.11900 1.000 16.15779 369 PRO A N 1
ATOM 2020 C CA . PRO A 1 304 ? -10.42500 -1.97100 31.29300 1.000 16.39102 369 PRO A CA 1
ATOM 2021 C C . PRO A 1 304 ? -11.14100 -2.19600 32.61100 1.000 16.04177 369 PRO A C 1
ATOM 2022 O O . PRO A 1 304 ? -10.55300 -2.80300 33.52000 1.000 17.04683 369 PRO A O 1
ATOM 2026 N N . SER A 1 305 ? -12.39400 -1.74600 32.74000 1.000 16.05163 370 SER A N 1
ATOM 2027 C CA . SER A 1 305 ? -13.10600 -1.89100 34.00500 1.000 15.63240 370 SER A CA 1
ATOM 2028 C C . SER A 1 305 ? -13.46700 -3.33500 34.30800 1.000 17.83400 370 SER A C 1
ATOM 2029 O O . SER A 1 305 ? -13.88700 -3.61800 35.43600 1.000 19.38388 370 SER A O 1
ATOM 2032 N N . PHE A 1 306 ? -13.28900 -4.25400 33.35800 1.000 17.32968 371 PHE A N 1
ATOM 2033 C CA . PHE A 1 306 ? -13.40700 -5.67900 33.64200 1.000 17.54105 371 PHE A CA 1
ATOM 2034 C C . PHE A 1 306 ? -12.04300 -6.34500 33.80500 1.000 21.84021 371 PHE A C 1
ATOM 2035 O O . PHE A 1 306 ? -11.96300 -7.56800 33.98500 1.000 20.36577 371 PHE A O 1
ATOM 2043 N N . HIS A 1 307 ? -10.96600 -5.56000 33.79900 1.000 15.87908 372 HIS A N 1
ATOM 2044 C CA . HIS A 1 307 ? -9.62200 -6.11600 33.75100 1.000 16.27217 372 HIS A CA 1
ATOM 2045 C C . HIS A 1 307 ? -8.68100 -5.30700 34.62400 1.000 23.69747 372 HIS A C 1
ATOM 2046 O O . HIS A 1 307 ? -7.51000 -5.09800 34.28800 1.000 19.80662 372 HIS A O 1
ATOM 2053 N N . GLY A 1 308 ? -9.18600 -4.83700 35.76000 1.000 18.99104 373 GLY A N 1
ATOM 2054 C CA . GLY A 1 308 ? -8.34200 -4.14200 36.70800 1.000 19.70644 373 GLY A CA 1
ATOM 2055 C C . GLY A 1 308 ? -7.86700 -2.78600 36.25300 1.000 23.38208 373 GLY A C 1
ATOM 2056 O O . GLY A 1 308 ? -6.84500 -2.30200 36.74400 1.000 24.70222 373 GLY A O 1
ATOM 2057 N N . GLY A 1 309 ? -8.58500 -2.15100 35.33400 1.000 18.62327 374 GLY A N 1
ATOM 2058 C CA . GLY A 1 309 ? -8.16500 -0.87000 34.81200 1.000 22.01158 374 GLY A CA 1
ATOM 2059 C C . GLY A 1 309 ? -7.06400 -0.92800 33.77800 1.000 20.59937 374 GLY A C 1
ATOM 2060 O O . GLY A 1 309 ? -6.61500 0.13200 33.32100 1.000 21.38486 374 GLY A O 1
ATOM 2061 N N . ILE A 1 310 ? -6.62000 -2.12200 33.39000 1.000 19.08513 375 ILE A N 1
ATOM 2062 C CA . ILE A 1 310 ? -5.46800 -2.26000 32.49600 1.000 17.20099 375 ILE A CA 1
ATOM 2063 C C . ILE A 1 310 ? -5.87900 -1.97200 31.06000 1.000 17.40368 375 ILE A C 1
ATOM 2064 O O . ILE A 1 310 ? -6.81700 -2.57600 30.52700 1.000 21.81961 375 ILE A O 1
ATOM 2069 N N . ALA A 1 311 ? -5.15500 -1.05800 30.42500 1.000 18.48975 376 ALA A N 1
ATOM 2070 C CA . ALA A 1 311 ? -5.35400 -0.72100 29.02400 1.000 18.61195 376 ALA A CA 1
ATOM 2071 C C . ALA A 1 311 ? -4.15100 -1.18100 28.21100 1.000 19.15808 376 ALA A C 1
ATOM 2072 O O . ALA A 1 311 ? -3.13100 -1.64600 28.73100 1.000 23.62888 376 ALA A O 1
ATOM 2074 N N . MET A 1 312 ? -4.29400 -1.02800 26.90700 1.000 16.62998 377 MET A N 1
ATOM 2075 C CA . MET A 1 312 ? -3.29800 -1.45600 25.94600 1.000 18.03157 377 MET A CA 1
ATOM 2076 C C . MET A 1 312 ? -3.35900 -0.50700 24.77000 1.000 15.93676 377 MET A C 1
ATOM 2077 O O . MET A 1 312 ? -4.36600 0.17200 24.56100 1.000 20.34976 377 MET A O 1
ATOM 2082 N N . LEU A 1 313 ? -2.24900 -0.42600 24.02800 1.000 15.73486 378 LEU A N 1
ATOM 2083 C CA . LEU A 1 313 ? -2.20500 0.36100 22.79600 1.000 16.43275 378 LEU A CA 1
ATOM 2084 C C . LEU A 1 313 ? -2.37200 -0.58500 21.61600 1.000 14.76856 378 LEU A C 1
ATOM 2085 O O . LEU A 1 313 ? -1.47900 -1.38000 21.32300 1.000 18.44171 378 LEU A O 1
ATOM 2090 N N . ARG A 1 314 ? -3.51900 -0.50000 20.93900 1.000 14.04727 379 ARG A N 1
ATOM 2091 C CA . ARG A 1 314 ? -3.77000 -1.28600 19.74200 1.000 17.58804 379 ARG A CA 1
ATOM 2092 C C . ARG A 1 314 ? -3.28100 -0.48000 18.55100 1.000 16.64195 379 ARG A C 1
ATOM 2093 O O . ARG A 1 314 ? -3.76200 0.63100 18.31100 1.000 17.00933 379 ARG A O 1
ATOM 2101 N N . ARG A 1 315 ? -2.28600 -1.01000 17.84800 1.000 15.32856 380 ARG A N 1
ATOM 2102 C CA . ARG A 1 315 ? -1.62000 -0.32400 16.75000 1.000 14.55637 380 ARG A CA 1
ATOM 2103 C C . ARG A 1 315 ? -1.61300 -1.23000 15.53500 1.000 18.02358 380 ARG A C 1
ATOM 2104 O O . ARG A 1 315 ? -0.58000 -1.48100 14.90600 1.000 16.99784 380 ARG A O 1
ATOM 2112 N N . GLY A 1 316 ? -2.80500 -1.75900 15.20400 1.000 18.05519 381 GLY A N 1
ATOM 2113 C CA . GLY A 1 316 ? -2.91300 -2.74500 14.15200 1.000 18.42473 381 GLY A CA 1
ATOM 2114 C C . GLY A 1 316 ? -3.15400 -2.14000 12.77700 1.000 17.84288 381 GLY A C 1
ATOM 2115 O O . GLY A 1 316 ? -3.41900 -0.95000 12.61100 1.000 17.36950 381 GLY A O 1
ATOM 2116 N N . TYR A 1 317 ? -3.06300 -3.00600 11.77600 1.000 14.93721 382 TYR A N 1
ATOM 2117 C CA . TYR A 1 317 ? -3.17300 -2.63500 10.37400 1.000 16.05244 382 TYR A CA 1
ATOM 2118 C C . TYR A 1 317 ? -4.16100 -3.57000 9.70300 1.000 16.03469 382 TYR A C 1
ATOM 2119 O O . TYR A 1 317 ? -4.20000 -4.76100 10.01700 1.000 16.34997 382 TYR A O 1
ATOM 2128 N N . SER A 1 318 ? -4.95400 -3.04000 8.77600 1.000 16.57647 383 SER A N 1
ATOM 2129 C CA . SER A 1 318 ? -5.72900 -3.93400 7.93400 1.000 16.77280 383 SER A CA 1
ATOM 2130 C C . SER A 1 318 ? -4.78400 -4.75100 7.05200 1.000 17.09663 383 SER A C 1
ATOM 2131 O O . SER A 1 318 ? -3.66400 -4.33000 6.75100 1.000 16.16423 383 SER A O 1
ATOM 2134 N N . TYR A 1 319 ? -5.22200 -5.94400 6.65800 1.000 15.25921 384 TYR A N 1
ATOM 2135 C CA . TYR A 1 319 ? -4.46600 -6.71000 5.67300 1.000 14.50633 384 TYR A CA 1
ATOM 2136 C C . TYR A 1 319 ? -5.42100 -7.33900 4.66700 1.000 13.77310 384 TYR A C 1
ATOM 2137 O O . TYR A 1 319 ? -6.58800 -7.58300 4.96100 1.000 18.72031 384 TYR A O 1
ATOM 2146 N N . ASP A 1 320 ? -4.90200 -7.60800 3.46900 1.000 15.88897 385 ASP A N 1
ATOM 2147 C CA . ASP A 1 320 ? -5.69300 -8.29600 2.45200 1.000 15.34436 385 ASP A CA 1
ATOM 2148 C C . ASP A 1 320 ? -4.68000 -9.08800 1.63400 1.000 20.49664 385 ASP A C 1
ATOM 2149 O O . ASP A 1 320 ? -3.93600 -8.51500 0.82900 1.000 22.18901 385 ASP A O 1
ATOM 2154 N N . ASP A 1 321 ? -4.62700 -10.39600 1.88300 1.000 18.55361 386 ASP A N 1
ATOM 2155 C CA . ASP A 1 321 ? -3.66800 -11.27200 1.22400 1.000 17.16841 386 ASP A CA 1
ATOM 2156 C C . ASP A 1 321 ? -4.30900 -12.07300 0.09600 1.000 23.57865 386 ASP A C 1
ATOM 2157 O O . ASP A 1 321 ? -3.82500 -13.15400 -0.25700 1.000 25.23934 386 ASP A O 1
ATOM 2162 N N . GLY A 1 322 ? -5.39100 -11.55600 -0.47700 1.000 22.23757 387 GLY A N 1
ATOM 2163 C CA . GLY A 1 322 ? -5.98600 -12.16800 -1.64600 1.000 19.32085 387 GLY A CA 1
ATOM 2164 C C . GLY A 1 322 ? -6.79000 -13.40000 -1.30700 1.000 19.84833 387 GLY A C 1
ATOM 2165 O O . GLY A 1 322 ? -7.73600 -13.33400 -0.51200 1.000 23.44441 387 GLY A O 1
ATOM 2166 N N . LEU A 1 323 ? -6.42200 -14.52600 -1.90600 1.000 20.86025 388 LEU A N 1
ATOM 2167 C CA . LEU A 1 323 ? -7.06200 -15.80500 -1.64200 1.000 24.68069 388 LEU A CA 1
ATOM 2168 C C . LEU A 1 323 ? -6.07100 -16.73000 -0.95200 1.000 29.44289 388 LEU A C 1
ATOM 2169 O O . LEU A 1 323 ? -4.87300 -16.71500 -1.26100 1.000 29.19981 388 LEU A O 1
ATOM 2174 N N . ASP A 1 324 ? -6.56800 -17.53500 -0.02000 1.000 30.12439 389 ASP A N 1
ATOM 2175 C CA . ASP A 1 324 ? -5.72400 -18.52100 0.63600 1.000 40.12908 389 ASP A CA 1
ATOM 2176 C C . ASP A 1 324 ? -5.52100 -19.70300 -0.30900 1.000 38.11506 389 ASP A C 1
ATOM 2177 O O . ASP A 1 324 ? -5.87900 -19.66100 -1.48900 1.000 38.67807 389 ASP A O 1
ATOM 2182 N N . SER A 1 325 ? -4.98100 -20.79800 0.22800 1.000 45.95387 390 SER A N 1
ATOM 2183 C CA . SER A 1 325 ? -4.67200 -21.96500 -0.58900 1.000 46.01827 390 SER A CA 1
ATOM 2184 C C . SER A 1 325 ? -5.92300 -22.62600 -1.16000 1.000 41.02335 390 SER A C 1
ATOM 2185 O O . SER A 1 325 ? -5.85100 -23.28800 -2.19900 1.000 42.36444 390 SER A O 1
ATOM 2188 N N . ALA A 1 326 ? -7.07300 -22.46500 -0.51000 1.000 40.26067 391 ALA A N 1
ATOM 2189 C CA . ALA A 1 326 ? -8.30300 -23.10500 -0.95800 1.000 44.01965 391 ALA A CA 1
ATOM 2190 C C . ALA A 1 326 ? -9.15500 -22.19700 -1.83600 1.000 50.88370 391 ALA A C 1
ATOM 2191 O O . ALA A 1 326 ? -10.28900 -22.55900 -2.16800 1.000 45.28550 391 ALA A O 1
ATOM 2193 N N . GLY A 1 327 ? -8.64000 -21.03300 -2.22200 1.000 33.99880 392 GLY A N 1
ATOM 2194 C CA . GLY A 1 327 ? -9.43100 -20.10200 -3.00000 1.000 39.13632 392 GLY A CA 1
ATOM 2195 C C . GLY A 1 327 ? -10.38800 -19.25400 -2.19700 1.000 37.37527 392 GLY A C 1
ATOM 2196 O O . GLY A 1 327 ? -11.26800 -18.61100 -2.78400 1.000 40.93867 392 GLY A O 1
ATOM 2197 N N . GLU A 1 328 ? -10.25900 -19.24000 -0.87500 1.000 30.57501 393 GLU A N 1
ATOM 2198 C CA . GLU A 1 328 ? -11.19000 -18.40600 -0.14500 1.000 30.71097 393 GLU A CA 1
ATOM 2199 C C . GLU A 1 328 ? -10.53200 -17.09000 0.25100 1.000 31.95335 393 GLU A C 1
ATOM 2200 O O . GLU A 1 328 ? -9.31300 -17.03100 0.44900 1.000 27.00237 393 GLU A O 1
ATOM 2206 N N . PRO A 1 329 ? -11.31100 -16.01300 0.34000 1.000 30.08358 394 PRO A N 1
ATOM 2207 C CA . PRO A 1 329 ? -10.72900 -14.71300 0.68600 1.000 25.05582 394 PRO A CA 1
ATOM 2208 C C . PRO A 1 329 ? -10.01600 -14.75700 2.02700 1.000 26.57287 394 PRO A C 1
ATOM 2209 O O . PRO A 1 329 ? -10.46500 -15.40200 2.97900 1.000 26.14161 394 PRO A O 1
ATOM 2213 N N . ASP A 1 330 ? -8.89300 -14.04100 2.09200 1.000 20.03516 395 ASP A N 1
ATOM 2214 C CA . ASP A 1 330 ? -8.03400 -13.99200 3.27200 1.000 19.18109 395 ASP A CA 1
ATOM 2215 C C . ASP A 1 330 ? -7.65100 -12.53300 3.50500 1.000 17.45923 395 ASP A C 1
ATOM 2216 O O . ASP A 1 330 ? -6.60700 -12.06900 3.03200 1.000 20.31084 395 ASP A O 1
ATOM 2221 N N . ALA A 1 331 ? -8.50700 -11.81100 4.22400 1.000 20.01344 396 ALA A N 1
ATOM 2222 C CA . ALA A 1 331 ? -8.24600 -10.43600 4.62900 1.000 19.47439 396 ALA A CA 1
ATOM 2223 C C . ALA A 1 331 ? -8.68900 -10.27500 6.07700 1.000 19.41836 396 ALA A C 1
ATOM 2224 O O . ALA A 1 331 ? -9.46800 -11.07300 6.59700 1.000 21.10353 396 ALA A O 1
ATOM 2226 N N . GLY A 1 332 ? -8.15400 -9.25800 6.74600 1.000 16.47247 397 GLY A N 1
ATOM 2227 C CA . GLY A 1 332 ? -8.54000 -9.07400 8.13500 1.000 15.76072 397 GLY A CA 1
ATOM 2228 C C . GLY A 1 332 ? -7.79900 -7.94700 8.79800 1.000 17.26893 397 GLY A C 1
ATOM 2229 O O . GLY A 1 332 ? -7.56700 -6.88800 8.20300 1.000 18.60103 397 GLY A O 1
ATOM 2230 N N . LEU A 1 333 ? -7.41100 -8.19300 10.04200 1.000 15.27255 398 LEU A N 1
ATOM 2231 C CA . LEU A 1 333 ? -6.72100 -7.22900 10.88300 1.000 14.54783 398 LEU A CA 1
ATOM 2232 C C . LEU A 1 333 ? -5.45100 -7.88500 11.38800 1.000 15.32625 398 LEU A C 1
ATOM 2233 O O . LEU A 1 333 ? -5.51200 -8.92600 12.05900 1.000 16.27008 398 LEU A O 1
ATOM 2238 N N . PHE A 1 334 ? -4.30900 -7.29900 11.04300 1.000 15.08955 399 PHE A N 1
ATOM 2239 C CA . PHE A 1 334 ? -3.06000 -7.64900 11.70600 1.000 15.50565 399 PHE A CA 1
ATOM 2240 C C . PHE A 1 334 ? -3.00000 -6.86000 13.00600 1.000 15.62950 399 PHE A C 1
ATOM 2241 O O . PHE A 1 334 ? -2.57800 -5.70100 13.06000 1.000 15.83301 399 PHE A O 1
ATOM 2249 N N . PHE A 1 335 ? -3.45600 -7.52200 14.06100 1.000 15.12375 400 PHE A N 1
ATOM 2250 C CA . PHE A 1 335 ? -3.52900 -6.94900 15.39200 1.000 16.14080 400 PHE A CA 1
ATOM 2251 C C . PHE A 1 335 ? -2.12200 -6.82800 15.97500 1.000 17.19417 400 PHE A C 1
ATOM 2252 O O . PHE A 1 335 ? -1.33100 -7.77200 15.90200 1.000 14.47001 400 PHE A O 1
ATOM 2260 N N . ALA A 1 336 ? -1.79500 -5.65500 16.52000 1.000 13.11954 401 ALA A N 1
ATOM 2261 C CA . ALA A 1 336 ? -0.45400 -5.39700 17.05100 1.000 14.85375 401 ALA A CA 1
ATOM 2262 C C . ALA A 1 336 ? -0.60000 -4.49100 18.26800 1.000 16.61654 401 ALA A C 1
ATOM 2263 O O . ALA A 1 336 ? -0.69600 -3.27200 18.12200 1.000 19.47126 401 ALA A O 1
ATOM 2265 N N . ALA A 1 337 ? -0.60200 -5.08900 19.46300 1.000 16.70179 402 ALA A N 1
ATOM 2266 C CA . ALA A 1 337 ? -0.82600 -4.37300 20.71100 1.000 17.09885 402 ALA A CA 1
ATOM 2267 C C . ALA A 1 337 ? 0.46600 -4.24100 21.50600 1.000 17.18171 402 ALA A C 1
ATOM 2268 O O . ALA A 1 337 ? 1.22800 -5.20300 21.62800 1.000 14.05666 402 ALA A O 1
ATOM 2270 N N . TYR A 1 338 ? 0.69100 -3.04900 22.05600 1.000 13.53702 403 TYR A N 1
ATOM 2271 C CA . TYR A 1 338 ? 1.81200 -2.76900 22.94900 1.000 12.16210 403 TYR A CA 1
ATOM 2272 C C . TYR A 1 338 ? 1.29800 -2.60500 24.37900 1.000 15.16679 403 TYR A C 1
ATOM 2273 O O . TYR A 1 338 ? 0.23600 -2.02200 24.59800 1.000 17.13497 403 TYR A O 1
ATOM 2282 N N . GLN A 1 339 ? 2.07500 -3.07800 25.35400 1.000 15.76878 404 GLN A N 1
ATOM 2283 C CA . GLN A 1 339 ? 1.62200 -3.09800 26.74600 1.000 14.45952 404 GLN A CA 1
ATOM 2284 C C . GLN A 1 339 ? 2.82400 -3.33800 27.64200 1.000 15.71570 404 GLN A C 1
ATOM 2285 O O . GLN A 1 339 ? 3.82100 -3.94100 27.22100 1.000 15.40236 404 GLN A O 1
ATOM 2291 N N . ALA A 1 340 ? 2.72500 -2.83600 28.87300 1.000 15.38883 405 ALA A N 1
ATOM 2292 C CA . ALA A 1 340 ? 3.77700 -3.06900 29.85900 1.000 16.04002 405 ALA A CA 1
ATOM 2293 C C . ALA A 1 340 ? 3.80800 -4.52400 30.32200 1.000 18.86605 405 ALA A C 1
ATOM 2294 O O . ALA A 1 340 ? 4.85800 -5.01400 30.75400 1.000 17.44883 405 ALA A O 1
ATOM 2296 N N . ASP A 1 341 ? 2.66700 -5.21600 30.27200 1.000 17.21987 406 ASP A N 1
ATOM 2297 C CA . ASP A 1 341 ? 2.55600 -6.57700 30.80000 1.000 18.64238 406 ASP A CA 1
ATOM 2298 C C . ASP A 1 341 ? 1.49200 -7.34700 30.00800 1.000 17.03913 406 ASP A C 1
ATOM 2299 O O . ASP A 1 341 ? 0.29100 -7.22800 30.29200 1.000 18.36806 406 ASP A O 1
ATOM 2304 N N . PRO A 1 342 ? 1.89700 -8.18200 29.04900 1.000 15.92105 407 PRO A N 1
ATOM 2305 C CA . PRO A 1 342 ? 0.90600 -8.95200 28.27600 1.000 15.28265 407 PRO A CA 1
ATOM 2306 C C . PRO A 1 342 ? 0.02400 -9.83400 29.13400 1.000 14.89396 407 PRO A C 1
ATOM 2307 O O . PRO A 1 342 ? -1.10000 -10.15300 28.73000 1.000 20.43825 407 PRO A O 1
ATOM 2311 N N . ARG A 1 343 ? 0.50500 -10.26900 30.29700 1.000 13.83703 408 ARG A N 1
ATOM 2312 C CA . ARG A 1 343 ? -0.31100 -11.14100 31.13100 1.000 15.75327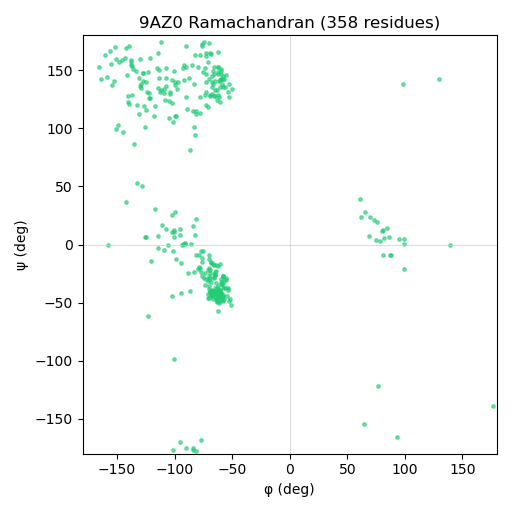 408 ARG A CA 1
ATOM 2313 C C . ARG A 1 343 ? -1.60700 -10.46300 31.54700 1.000 20.86213 408 ARG A C 1
ATOM 2314 O O . ARG A 1 343 ? -2.66600 -11.10700 31.58800 1.000 22.64338 408 ARG A O 1
ATOM 2322 N N . THR A 1 344 ? -1.55300 -9.17000 31.86600 1.000 17.81457 409 THR A N 1
ATOM 2323 C CA . THR A 1 344 ? -2.73900 -8.47400 32.35800 1.000 16.98496 409 THR A CA 1
ATOM 2324 C C . THR A 1 344 ? -3.44800 -7.67300 31.27900 1.000 15.36944 409 THR A C 1
ATOM 2325 O O . THR A 1 344 ? -4.56200 -7.20100 31.51800 1.000 19.82130 409 THR A O 1
ATOM 2329 N N . ALA A 1 345 ? -2.80100 -7.47900 30.13400 1.000 16.63287 410 ALA A N 1
ATOM 2330 C CA . ALA A 1 345 ? -3.37900 -6.78700 28.99500 1.000 16.93887 410 ALA A CA 1
ATOM 2331 C C . ALA A 1 345 ? -3.84700 -7.81600 27.97700 1.000 16.08083 410 ALA A C 1
ATOM 2332 O O . ALA A 1 345 ? -4.91600 -8.40200 28.15500 1.000 17.75180 410 ALA A O 1
ATOM 2334 N N . PHE A 1 346 ? -3.04300 -8.08600 26.94400 1.000 15.13697 411 PHE A N 1
ATOM 2335 C CA . PHE A 1 346 ? -3.51500 -8.94600 25.86000 1.000 14.55762 411 PHE A CA 1
ATOM 2336 C C . PHE A 1 346 ? -4.08700 -10.26200 26.37400 1.000 16.97746 411 PHE A C 1
ATOM 2337 O O . PHE A 1 346 ? -5.17700 -10.67300 25.97600 1.000 16.87166 411 PHE A O 1
ATOM 2345 N N . VAL A 1 347 ? -3.33100 -10.98000 27.19800 1.000 18.21785 412 VAL A N 1
ATOM 2346 C CA . VAL A 1 347 ? -3.73600 -12.34000 27.53400 1.000 17.18505 412 VAL A CA 1
ATOM 2347 C C . VAL A 1 347 ? -5.01900 -12.32100 28.35600 1.000 17.79994 412 VAL A C 1
ATOM 2348 O O . VAL A 1 347 ? -5.96600 -13.06400 28.07700 1.000 19.30365 412 VAL A O 1
ATOM 2352 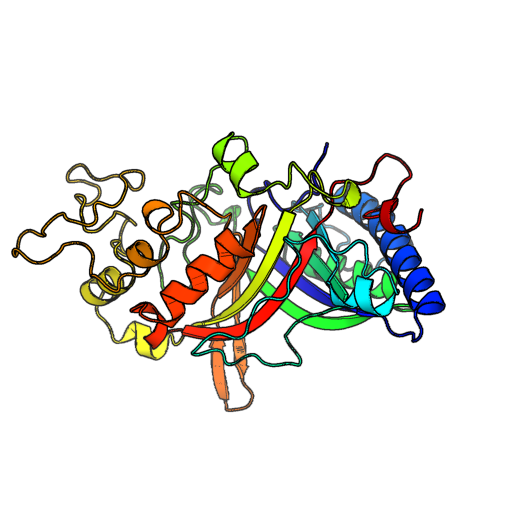N N . ALA A 1 348 ? -5.07800 -11.45600 29.37200 1.000 17.64870 413 ALA A N 1
ATOM 2353 C CA . ALA A 1 348 ? -6.27400 -11.39200 30.20400 1.000 18.31043 413 ALA A CA 1
ATOM 2354 C C . ALA A 1 348 ? -7.50400 -11.02100 29.38400 1.000 19.04251 413 ALA A C 1
ATOM 2355 O O . ALA A 1 348 ? -8.59000 -11.57700 29.59800 1.000 19.10961 413 ALA A O 1
ATOM 2357 N N . VAL A 1 349 ? -7.35700 -10.08400 28.44500 1.000 18.00339 414 VAL A N 1
ATOM 2358 C CA . VAL A 1 349 ? -8.49600 -9.68600 27.62200 1.000 15.80952 414 VAL A CA 1
ATOM 2359 C C . VAL A 1 349 ? -8.86000 -10.80200 26.64900 1.000 18.04399 414 VAL A C 1
ATOM 2360 O O . VAL A 1 349 ? -10.03600 -11.16400 26.51000 1.000 17.76290 414 VAL A O 1
ATOM 2364 N N . GLN A 1 350 ? -7.85700 -11.38600 25.97100 1.000 14.92292 415 GLN A N 1
ATOM 2365 C CA . GLN A 1 350 ? -8.18400 -12.41900 24.98400 1.000 16.18515 415 GLN A CA 1
ATOM 2366 C C . GLN A 1 350 ? -8.82000 -13.65000 25.62700 1.000 17.43423 415 GLN A C 1
ATOM 2367 O O . GLN A 1 350 ? -9.72500 -14.25600 25.03500 1.000 17.76087 415 GLN A O 1
ATOM 2373 N N . ARG A 1 351 ? -8.42400 -13.99900 26.85900 1.000 15.12346 416 ARG A N 1
ATOM 2374 C CA . ARG A 1 351 ? -9.09000 -15.10400 27.54900 1.000 17.92400 416 ARG A CA 1
ATOM 2375 C C . ARG A 1 351 ? -10.58600 -14.84500 27.67700 1.000 20.97554 416 ARG A C 1
ATOM 2376 O O . ARG A 1 351 ? -11.40100 -15.75400 27.48400 1.000 23.07292 416 ARG A O 1
ATOM 2384 N N . THR A 1 352 ? -10.96000 -13.61200 28.03100 1.000 18.57811 417 THR A N 1
ATOM 2385 C CA . THR A 1 352 ? -12.37200 -13.26100 28.13400 1.000 19.51776 417 THR A CA 1
ATOM 2386 C C . THR A 1 352 ? -13.04100 -13.26600 26.76600 1.000 17.80534 417 THR A C 1
ATOM 2387 O O . THR A 1 352 ? -14.15000 -13.78400 26.61000 1.000 22.10341 417 THR A O 1
ATOM 2391 N N . LEU A 1 353 ? -12.37800 -12.70100 25.75700 1.000 16.02140 418 LEU A N 1
ATOM 2392 C CA . LEU A 1 353 ? -12.97200 -12.67800 24.41800 1.000 14.96762 418 LEU A CA 1
ATOM 2393 C C . LEU A 1 353 ? -13.20400 -14.08800 23.89800 1.000 17.53956 418 LEU A C 1
ATOM 2394 O O . LEU A 1 353 ? -14.25700 -14.38000 23.32300 1.000 18.66353 418 LEU A O 1
ATOM 2399 N N . ALA A 1 354 ? -12.21000 -14.96800 24.06200 1.000 17.36672 419 ALA A N 1
ATOM 2400 C CA . ALA A 1 354 ? -12.31300 -16.32600 23.53800 1.000 21.54092 419 ALA A CA 1
ATOM 2401 C C . ALA A 1 354 ? -13.49400 -17.06000 24.14200 1.000 20.93617 419 ALA A C 1
ATOM 2402 O O . ALA A 1 354 ? -14.12400 -17.88400 23.47100 1.000 23.45343 419 ALA A O 1
ATOM 2404 N N . ALA A 1 355 ? -13.82800 -16.75500 25.39000 1.000 20.09535 420 ALA A N 1
ATOM 2405 C CA . ALA A 1 355 ? -14.92300 -17.44600 26.04900 1.000 20.40130 420 ALA A CA 1
ATOM 2406 C C . ALA A 1 355 ? -16.30300 -16.96700 25.61200 1.000 26.30560 420 ALA A C 1
ATOM 2407 O O . ALA A 1 355 ? -17.26900 -17.72300 25.75600 1.000 29.86090 420 ALA A O 1
ATOM 2409 N N . GLY A 1 356 ? -16.44400 -15.74400 25.10200 1.000 19.87320 421 GLY A N 1
ATOM 2410 C CA . GLY A 1 356 ? -17.80300 -15.27500 24.89500 1.000 27.91208 421 GLY A CA 1
ATOM 2411 C C . GLY A 1 356 ? -18.09200 -14.16500 23.90200 1.000 26.07402 421 GLY A C 1
ATOM 2412 O O . GLY A 1 356 ? -19.25600 -13.80100 23.72000 1.000 26.37180 421 GLY A O 1
ATOM 2413 N N . ASP A 1 357 ? -17.07100 -13.63700 23.24000 1.000 19.13977 422 ASP A N 1
ATOM 2414 C CA . ASP A 1 357 ? -17.24000 -12.45500 22.40100 1.000 14.32608 422 ASP A CA 1
ATOM 2415 C C . ASP A 1 357 ? -18.13900 -12.74200 21.20600 1.000 17.84192 422 ASP A C 1
ATOM 2416 O O . ASP A 1 357 ? -17.90500 -13.69500 20.46000 1.000 18.73307 422 ASP A O 1
ATOM 2421 N N . ALA A 1 358 ? -19.16700 -11.90200 21.02100 1.000 16.08318 423 ALA A N 1
ATOM 2422 C CA . ALA A 1 358 ? -20.00300 -11.98500 19.82200 1.000 16.53134 423 ALA A CA 1
ATOM 2423 C C . ALA A 1 358 ? -19.16200 -11.89300 18.55200 1.000 17.16226 423 ALA A C 1
ATOM 2424 O O . ALA A 1 358 ? -19.50900 -12.48600 17.51700 1.000 18.13784 423 ALA A O 1
ATOM 2426 N N . LEU A 1 359 ? -18.04700 -11.16900 18.61700 1.000 17.36915 424 LEU A N 1
ATOM 2427 C CA . LEU A 1 359 ? -17.19000 -11.01800 17.44600 1.000 16.82010 424 LEU A CA 1
ATOM 2428 C C . LEU A 1 359 ? -16.59500 -12.33700 16.99100 1.000 19.50657 424 LEU A C 1
ATOM 2429 O O . LEU A 1 359 ? -16.22600 -12.45300 15.82000 1.000 17.57005 424 LEU A O 1
ATOM 2434 N N . ASN A 1 360 ? -16.49700 -13.33400 17.88200 1.000 18.22631 425 ASN A N 1
ATOM 2435 C CA . ASN A 1 360 ? -15.81600 -14.58200 17.53500 1.000 18.41571 425 ASN A CA 1
ATOM 2436 C C . ASN A 1 360 ? -16.42000 -15.24900 16.30000 1.000 18.97584 425 ASN A C 1
ATOM 2437 O O . ASN A 1 360 ? -15.70800 -15.94800 15.56700 1.000 21.22252 425 ASN A O 1
ATOM 2442 N N . THR A 1 361 ? -17.72500 -15.07400 16.07200 1.000 18.96387 426 THR A N 1
ATOM 2443 C CA . THR A 1 361 ? -18.38000 -15.67300 14.91200 1.000 19.69354 426 THR A CA 1
ATOM 2444 C C . THR A 1 361 ? -17.73000 -15.22800 13.61100 1.000 18.54759 426 THR A C 1
ATOM 2445 O O . THR A 1 361 ? -17.73400 -15.98000 12.63000 1.000 22.57092 426 THR A O 1
ATOM 2449 N N . PHE A 1 362 ? -17.12200 -14.04300 13.60100 1.000 17.12154 427 PHE A N 1
ATOM 2450 C CA . PHE A 1 362 ? -16.69200 -13.40100 12.36900 1.000 17.32052 427 PHE A CA 1
ATOM 2451 C C . PHE A 1 362 ? -15.18000 -13.25700 12.23300 1.000 19.26116 427 PHE A C 1
ATOM 2452 O O . PHE A 1 362 ? -14.72400 -12.59800 11.29300 1.000 19.17015 427 PHE A O 1
ATOM 2460 N N . ILE A 1 363 ? -14.38400 -13.83600 13.14300 1.000 16.36296 428 ILE A N 1
ATOM 2461 C CA . ILE A 1 363 ? -12.93400 -13.68400 13.10000 1.000 14.85660 428 ILE A CA 1
ATOM 2462 C C . ILE A 1 363 ? -12.26100 -15.01500 13.40400 1.000 18.60460 428 ILE A C 1
ATOM 2463 O O . ILE A 1 363 ? -12.83700 -15.89600 14.04300 1.000 18.36687 428 ILE A O 1
ATOM 2468 N N . ARG A 1 364 ? -11.01300 -15.15000 12.94200 1.000 17.76849 429 ARG A N 1
ATOM 2469 C CA . ARG A 1 364 ? -10.18900 -16.32300 13.23100 1.000 15.93736 429 ARG A CA 1
ATOM 2470 C C . ARG A 1 364 ? -8.75800 -15.87100 13.48700 1.000 17.35860 429 ARG A C 1
ATOM 2471 O O . ARG A 1 364 ? -8.14500 -15.22500 12.63400 1.000 18.06477 429 ARG A O 1
ATOM 2479 N N . HIS A 1 365 ? -8.21600 -16.19300 14.65600 1.000 16.80070 430 HIS A N 1
ATOM 2480 C CA . HIS A 1 365 ? -6.81800 -15.87400 14.93300 1.000 14.00431 430 HIS A CA 1
ATOM 2481 C C . HIS A 1 365 ? -5.93200 -16.89400 14.23900 1.000 17.59112 430 HIS A C 1
ATOM 2482 O O . HIS A 1 365 ? -5.93800 -18.07600 14.60300 1.000 19.74404 430 HIS A O 1
ATOM 2489 N N . THR A 1 366 ? -5.17200 -16.44800 13.23300 1.000 15.83447 431 THR A N 1
ATOM 2490 C CA . THR A 1 366 ? -4.37300 -17.35400 12.41500 1.000 17.65302 431 THR A CA 1
ATOM 2491 C C . THR A 1 366 ? -2.88400 -17.27700 12.71700 1.000 16.22055 431 THR A C 1
ATOM 2492 O O . THR A 1 366 ? -2.10500 -18.02100 12.11200 1.000 18.61886 431 THR A O 1
ATOM 2496 N N . SER A 1 367 ? -2.46900 -16.42500 13.65200 1.000 15.70608 432 SER A N 1
ATOM 2497 C CA . SER A 1 367 ? -1.06800 -16.36700 14.06600 1.000 14.56558 432 SER A CA 1
ATOM 2498 C C . SER A 1 367 ? -0.98500 -15.69300 15.42100 1.000 17.43294 432 SER A C 1
ATOM 2499 O O . SER A 1 367 ? -1.92100 -15.01800 15.86000 1.000 16.99100 432 SER A O 1
ATOM 2502 N N . SER A 1 368 ? 0.16500 -15.87600 16.07500 1.000 18.81384 433 SER A N 1
ATOM 2503 C CA . SER A 1 368 ? 0.46600 -15.19500 17.32600 1.000 15.75051 433 SER A CA 1
ATOM 2504 C C . SER A 1 368 ? 1.97700 -15.06200 17.43000 1.000 17.27264 433 SER A C 1
ATOM 2505 O O . SER A 1 368 ? 2.71100 -15.98100 17.05800 1.000 17.94722 433 SER A O 1
ATOM 2508 N N . ALA A 1 369 ? 2.42600 -13.91900 17.92700 1.000 16.31734 434 ALA A N 1
ATOM 2509 C CA . ALA A 1 369 ? 3.83700 -13.72600 18.23400 1.000 13.98437 434 ALA A CA 1
ATOM 2510 C C . ALA A 1 369 ? 3.94700 -12.67500 19.32100 1.000 15.21512 434 ALA A C 1
ATOM 2511 O O . ALA A 1 369 ? 3.25100 -11.65700 19.28300 1.000 16.83584 434 ALA A O 1
ATOM 2513 N N . LEU A 1 370 ? 4.82700 -12.93600 20.28900 1.000 15.50116 435 LEU A N 1
ATOM 2514 C CA . LEU A 1 370 ? 5.14800 -12.00500 21.36000 1.000 14.00522 435 LEU A CA 1
ATOM 2515 C C . LEU A 1 370 ? 6.58600 -11.54300 21.18500 1.000 15.75301 435 LEU A C 1
ATOM 2516 O O . LEU A 1 370 ? 7.46900 -12.37900 20.98700 1.000 15.85014 435 LEU A O 1
ATOM 2521 N N . PHE A 1 371 ? 6.81700 -10.22300 21.24400 1.000 14.33145 436 PHE A N 1
ATOM 2522 C CA . PHE A 1 371 ? 8.17100 -9.67100 21.18100 1.000 12.98977 436 PHE A CA 1
ATOM 2523 C C . PHE A 1 371 ? 8.41700 -8.67700 22.30900 1.000 14.99459 436 PHE A C 1
ATOM 2524 O O . PHE A 1 371 ? 7.56400 -7.83100 22.61300 1.000 14.03153 436 PHE A O 1
ATOM 2532 N N . ALA A 1 372 ? 9.59200 -8.79100 22.93400 1.000 13.50537 437 ALA A N 1
ATOM 2533 C CA . ALA A 1 372 ? 10.07100 -7.77400 23.86100 1.000 14.39008 437 ALA A CA 1
ATOM 2534 C C . ALA A 1 372 ? 10.74600 -6.66900 23.05500 1.000 15.29266 437 ALA A C 1
ATOM 2535 O O . ALA A 1 372 ? 11.76100 -6.91600 22.39000 1.000 15.88451 437 ALA A O 1
ATOM 2537 N N . VAL A 1 373 ? 10.17500 -5.46700 23.07800 1.000 14.57494 438 VAL A N 1
ATOM 2538 C CA . VAL A 1 373 ? 10.68300 -4.34300 22.29400 1.000 14.82259 438 VAL A CA 1
ATOM 2539 C C . VAL A 1 373 ? 11.48000 -3.45000 23.24700 1.000 17.24083 438 VAL A C 1
ATOM 2540 O O . VAL A 1 373 ? 10.87500 -2.74500 24.07000 1.000 15.56047 438 VAL A O 1
ATOM 2544 N N . PRO A 1 374 ? 12.80300 -3.46300 23.19200 1.000 13.39436 439 PRO A N 1
ATOM 2545 C CA . PRO A 1 374 ? 13.59400 -2.83200 24.25600 1.000 15.51490 439 PRO A CA 1
ATOM 2546 C C . PRO A 1 374 ? 13.60300 -1.31500 24.13700 1.000 15.09911 439 PRO A C 1
ATOM 2547 O O . PRO A 1 374 ? 13.17700 -0.74500 23.11600 1.000 15.41062 439 PRO A O 1
ATOM 2551 N N . PRO A 1 375 ? 14.12500 -0.62400 25.15500 1.000 14.62730 440 PRO A N 1
ATOM 2552 C CA . PRO A 1 375 ? 14.31100 0.82900 25.06900 1.000 15.07569 440 PRO A CA 1
ATOM 2553 C C . PRO A 1 375 ? 15.28100 1.18800 23.95700 1.000 14.63030 440 PRO A C 1
ATOM 2554 O O . PRO A 1 375 ? 16.02900 0.35000 23.45000 1.000 16.00476 440 PRO A O 1
ATOM 2558 N N . ALA A 1 376 ? 15.28000 2.47100 23.61100 1.000 18.30402 441 ALA A N 1
ATOM 2559 C CA . ALA A 1 376 ? 16.24000 2.98500 22.64200 1.000 19.55949 441 ALA A CA 1
ATOM 2560 C C . ALA A 1 376 ? 17.66700 2.76200 23.13100 1.000 20.94028 441 ALA A C 1
ATOM 2561 O O . ALA A 1 376 ? 17.96300 2.86600 24.32200 1.000 20.54946 441 ALA A O 1
ATOM 2563 N N . ALA A 1 377 ? 18.55900 2.44400 22.19500 1.000 17.20617 442 ALA A N 1
ATOM 2564 C CA . ALA A 1 377 ? 19.95900 2.29300 22.53000 1.000 19.14247 442 ALA A CA 1
ATOM 2565 C C . ALA A 1 377 ? 20.59700 3.65200 22.80800 1.000 23.84477 442 ALA A C 1
ATOM 2566 O O . ALA A 1 377 ? 20.22500 4.65800 22.20000 1.000 27.51164 442 ALA A O 1
ATOM 2568 N N . PRO A 1 378 ? 21.56600 3.70500 23.71500 1.000 25.71830 443 PRO A N 1
ATOM 2569 C CA . PRO A 1 378 ? 22.36100 4.92500 23.87200 1.000 22.30557 443 PRO A CA 1
ATOM 2570 C C . PRO A 1 378 ? 23.24200 5.14100 22.65700 1.000 29.38372 443 PRO A C 1
ATOM 2571 O O . PRO A 1 378 ? 23.47900 4.23100 21.86000 1.000 23.21211 443 PRO A O 1
ATOM 2575 N N . ALA A 1 379 ? 23.74800 6.36900 22.53500 1.000 29.77167 444 ALA A N 1
ATOM 2576 C CA . ALA A 1 379 ? 24.64200 6.70400 21.43700 1.000 26.29865 444 ALA A CA 1
ATOM 2577 C C . ALA A 1 379 ? 25.80000 5.72100 21.37800 1.000 24.69066 444 ALA A C 1
ATOM 2578 O O . ALA A 1 379 ? 26.48500 5.49200 22.37500 1.000 27.57776 444 ALA A O 1
ATOM 2580 N N . GLY A 1 380 ? 26.01000 5.13200 20.20000 1.000 27.08328 445 GLY A N 1
ATOM 2581 C CA . GLY A 1 380 ? 27.07700 4.17600 20.01600 1.000 27.17105 445 GLY A CA 1
ATOM 2582 C C . GLY A 1 380 ? 26.77800 2.77300 20.49500 1.000 26.09537 445 GLY A C 1
ATOM 2583 O O . GLY A 1 380 ? 27.57300 1.86700 20.22100 1.000 27.39160 445 GLY A O 1
ATOM 2584 N N . GLY A 1 381 ? 25.66600 2.56000 21.20200 1.000 21.07741 446 GLY A N 1
ATOM 2585 C CA . GLY A 1 381 ? 25.27300 1.24500 21.65700 1.000 20.15436 446 GLY A CA 1
ATOM 2586 C C . GLY A 1 381 ? 24.29000 0.58500 20.70500 1.000 20.06890 446 GLY A C 1
ATOM 2587 O O . GLY A 1 381 ? 24.03300 1.06400 19.60100 1.000 22.14232 446 GLY A O 1
ATOM 2588 N N . PHE A 1 382 ? 23.71300 -0.53100 21.15500 1.000 18.46495 447 PHE A N 1
ATOM 2589 C CA . PHE A 1 382 ? 22.76200 -1.23400 20.30800 1.000 20.49665 447 PHE A CA 1
ATOM 2590 C C . PHE A 1 382 ? 21.63300 -1.79700 21.16200 1.000 18.56490 447 PHE A C 1
ATOM 2591 O O . PHE A 1 382 ? 21.75000 -1.93600 22.38200 1.000 17.87872 447 PHE A O 1
ATOM 2599 N N . LEU A 1 383 ? 20.52000 -2.09300 20.49500 1.000 14.52343 448 LEU A N 1
ATOM 2600 C CA . LEU A 1 383 ? 19.32200 -2.53600 21.19400 1.000 15.00505 448 LEU A CA 1
ATOM 2601 C C . LEU A 1 383 ? 19.57300 -3.81700 21.96400 1.000 16.01948 448 LEU A C 1
ATOM 2602 O O . LEU A 1 383 ? 20.18100 -4.76000 21.45200 1.000 16.64536 448 LEU A O 1
ATOM 2607 N N . ALA A 1 384 ? 19.07900 -3.84000 23.20200 1.000 16.29723 449 ALA A N 1
ATOM 2608 C CA . ALA A 1 384 ? 19.19600 -4.96200 24.13300 1.000 15.81516 449 ALA A CA 1
ATOM 2609 C C . ALA A 1 384 ? 20.64400 -5.28300 24.48900 1.000 19.40642 449 ALA A C 1
ATOM 2610 O O . ALA A 1 384 ? 20.94400 -6.40900 24.89500 1.000 18.02349 449 ALA A O 1
ATOM 2612 N N . GLN A 1 385 ? 21.55900 -4.31100 24.36200 1.000 17.28055 450 GLN A N 1
ATOM 2613 C CA . GLN A 1 385 ? 22.97000 -4.59600 24.62500 1.000 16.16784 450 GLN A CA 1
ATOM 2614 C C . GLN A 1 385 ? 23.20500 -5.13500 26.03700 1.000 19.81180 450 GLN A C 1
ATOM 2615 O O . GLN A 1 385 ? 24.16600 -5.88200 26.26200 1.000 17.72701 450 GLN A O 1
ATOM 2621 N N . GLY A 1 386 ? 22.34200 -4.78100 26.99600 1.000 20.09587 451 GLY A N 1
ATOM 2622 C CA . GLY A 1 386 ? 22.53700 -5.19900 28.37500 1.000 18.23703 451 GLY A CA 1
ATOM 2623 C C . GLY A 1 386 ? 22.39800 -6.69300 28.60000 1.000 22.23274 451 GLY A C 1
ATOM 2624 O O . GLY A 1 386 ? 22.82200 -7.19200 29.65000 1.000 24.88065 451 GLY A O 1
ATOM 2625 N N . LEU A 1 387 ? 21.79800 -7.41200 27.65200 1.000 19.17469 452 LEU A N 1
ATOM 2626 C CA . LEU A 1 387 ? 21.72900 -8.86700 27.75000 1.000 17.38081 452 LEU A CA 1
ATOM 2627 C C . LEU A 1 387 ? 23.10700 -9.50500 27.67100 1.000 22.84434 452 LEU A C 1
ATOM 2628 O O . LEU A 1 387 ? 23.31100 -10.62000 28.16900 1.000 22.97076 452 LEU A O 1
ATOM 2633 N N . PHE A 1 388 ? 24.05300 -8.83000 27.02800 1.000 18.84046 453 PHE A N 1
ATOM 2634 C CA . PHE A 1 388 ? 25.33000 -9.42800 26.67900 1.000 26.37106 453 PHE A CA 1
ATOM 2635 C C . PHE A 1 388 ? 26.44800 -9.03000 27.63900 1.000 31.51271 453 PHE A C 1
ATOM 2636 O O . PHE A 1 388 ? 27.61900 -9.30100 27.36000 1.000 36.45381 453 PHE A O 1
ATOM 2644 N N . GLY A 1 389 ? 26.10200 -8.43500 28.77800 1.000 36.79012 454 GLY A N 1
ATOM 2645 C CA . GLY A 1 389 ? 27.06300 -8.11500 29.82200 1.000 52.63828 454 GLY A CA 1
ATOM 2646 C C . GLY A 1 389 ? 27.69600 -9.32100 30.49400 1.000 59.71425 454 GLY A C 1
ATOM 2647 O O . GLY A 1 389 ? 27.02800 -10.31800 30.77200 1.000 68.82149 454 GLY A O 1
#

Radius of gyration: 20.69 Å; Cα contacts (8 Å, |Δi|>4): 784; chains: 1; bounding box: 64×38×43 Å

Solvent-accessible surface area: 16177 Å² total; per-residue (Å²): 115,136,34,10,51,0,3,40,66,149,34,18,3,34,4,6,2,2,0,1,30,14,69,55,96,35,82,81,44,3,96,97,9,0,9,29,3,0,124,55,0,26,63,5,4,36,33,25,58,150,48,74,126,24,132,60,46,113,181,46,41,124,78,84,49,81,32,52,16,15,2,3,2,3,0,1,10,33,0,0,114,124,0,33,7,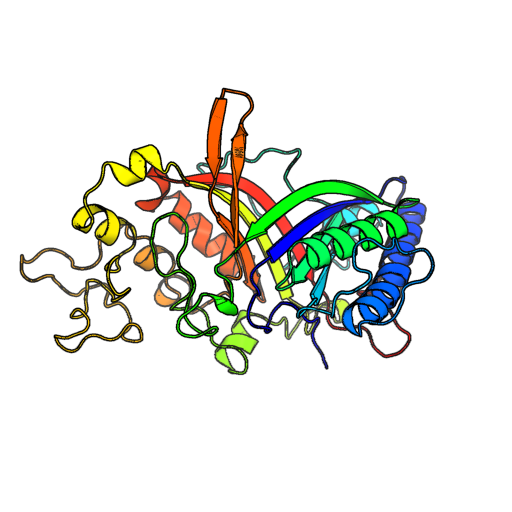78,105,57,40,7,66,32,1,47,82,31,43,91,8,96,63,39,100,62,59,141,63,87,14,30,11,0,0,2,2,5,0,0,0,57,41,68,92,9,0,48,8,4,10,125,11,0,91,91,50,2,51,165,37,1,163,41,99,21,94,4,126,3,75,18,69,38,38,102,83,20,222,90,48,45,55,57,24,114,16,68,4,26,19,50,41,16,40,41,32,3,32,85,76,52,113,103,1,64,193,9,0,18,8,103,72,40,60,135,21,1,98,40,1,0,1,4,0,0,1,9,14,59,12,49,52,95,34,9,76,187,49,98,95,111,39,8,11,43,13,20,0,23,52,33,74,32,4,0,0,47,28,10,52,48,86,80,139,62,13,38,80,110,70,93,13,70,28,114,24,156,38,121,119,43,55,62,14,1,34,49,70,0,44,19,28,26,32,27,25,78,110,24,77,51,66,12,22,12,77,7,18,2,5,0,89,59,40,119,55,128,83,41,106,79,8,9,0,30,1,28,4,0,0,1,25,27,1,105,59,0,7,13,31,8,12,128,45,20,17,90,35,6,21,18,49,88,14,20,71,17,10,2,12,4,20,0,0,2,1,28,34,31,81,114,91,23,29,9,9,73,48,2,54,111